Protein 8W1Q (pdb70)

B-factor: mean 25.44, std 12.05, range [9.71, 98.62]

Structure (mmCIF, N/CA/C/O backbone):
data_8W1Q
#
_entry.id   8W1Q
#
_cell.length_a   52.461
_cell.length_b   83.551
_cell.length_c   68.829
_cell.angle_alpha   90.000
_cell.angle_beta   97.702
_cell.angle_gamma   90.000
#
_symmetry.space_group_name_H-M   'P 1 21 1'
#
loop_
_entity.id
_entity.type
_entity.pdbx_description
1 polymer 'Pyrroloquinoline quinone (Coenzyme PQQ) biosynthesis protein C'
2 non-polymer 'FE (II) ION'
3 non-polymer 'POTASSIUM ION'
4 non-polymer 'MAGNESIUM ION'
5 non-polymer GLYCEROL
6 water water
#
loop_
_atom_site.group_PDB
_atom_site.id
_atom_site.type_symbol
_atom_site.label_atom_id
_atom_site.label_alt_id
_atom_site.label_comp_id
_atom_site.label_asym_id
_atom_site.label_entity_id
_atom_site.label_seq_id
_atom_site.pdbx_PDB_ins_code
_atom_site.Cartn_x
_atom_site.Cartn_y
_atom_site.Cartn_z
_atom_site.occupancy
_atom_site.B_iso_or_equiv
_atom_site.auth_seq_id
_atom_site.auth_comp_id
_atom_site.auth_asym_id
_atom_site.auth_atom_id
_atom_site.pdbx_PDB_model_num
ATOM 1 N N . MET A 1 24 ? -32.26000 -1.99462 4.31092 1.000 75.77635 1 MET A N 1
ATOM 2 C CA . MET A 1 24 ? -31.63686 -2.54487 3.11290 1.000 42.30591 1 MET A CA 1
ATOM 3 C C . MET A 1 24 ? -30.63377 -1.55818 2.51621 1.000 40.36376 1 MET A C 1
ATOM 4 O O . MET A 1 24 ? -30.15748 -0.65529 3.20668 1.000 42.63168 1 MET A O 1
ATOM 9 N N . ASN A 1 25 ? -30.30225 -1.73071 1.23512 1.000 29.64821 2 ASN A N 1
ATOM 10 C CA . ASN A 1 25 ? -29.34764 -0.84599 0.57773 1.000 38.28951 2 ASN A CA 1
ATOM 11 C C . ASN A 1 25 ? -30.01901 0.32590 -0.13662 1.000 43.97701 2 ASN A C 1
ATOM 12 O O . ASN A 1 25 ? -29.43651 0.88276 -1.07891 1.000 34.97656 2 ASN A O 1
ATOM 17 N N . THR A 1 26 ? -31.22468 0.71289 0.29486 1.000 31.59995 3 THR A N 1
ATOM 18 C CA . THR A 1 26 ? -31.89867 1.91561 -0.18588 1.000 29.44620 3 THR A CA 1
ATOM 19 C C . THR A 1 26 ? -32.18999 2.89134 0.95843 1.000 30.70760 3 THR A C 1
ATOM 20 O O . THR A 1 26 ? -33.10744 3.70809 0.86049 1.000 33.83794 3 THR A O 1
ATOM 24 N N . ARG A 1 27 ? -31.41032 2.82841 2.05189 1.000 35.79311 4 ARG A N 1
ATOM 25 C CA . ARG A 1 27 ? -31.60036 3.71880 3.20076 1.000 25.80975 4 ARG A CA 1
ATOM 26 C C . ARG A 1 27 ? -30.93537 5.08479 3.03026 1.000 24.73216 4 ARG A C 1
ATOM 27 O O . ARG A 1 27 ? -31.14048 5.97166 3.86706 1.000 25.20862 4 ARG A O 1
ATOM 35 N N . ASN A 1 28 ? -30.12089 5.26983 1.99848 1.000 18.34020 5 ASN A N 1
ATOM 36 C CA . ASN A 1 28 ? -29.66995 6.59644 1.60682 1.000 17.13491 5 ASN A CA 1
ATOM 37 C C . ASN A 1 28 ? -30.54092 7.19787 0.49882 1.000 15.82431 5 ASN A C 1
ATOM 38 O O . ASN A 1 28 ? -30.07642 8.07673 -0.24071 1.000 15.58898 5 ASN A O 1
ATOM 43 N N . PHE A 1 29 ? -31.78480 6.72770 0.35810 1.000 15.52211 6 PHE A N 1
ATOM 44 C CA . PHE A 1 29 ? -32.77321 7.38631 -0.48452 1.000 16.11933 6 PHE A CA 1
ATOM 45 C C . PHE A 1 29 ? -33.32266 8.60604 0.25627 1.000 14.10839 6 PHE A C 1
ATOM 46 O O . PHE A 1 29 ? -33.29376 8.67747 1.49421 1.000 15.77357 6 PHE A O 1
ATOM 54 N N . SER A 1 30 ? -33.83744 9.57100 -0.50884 1.000 13.38086 7 SER A N 1
ATOM 55 C CA . SER A 1 30 ? -34.16234 10.86147 0.09926 1.000 12.33165 7 SER A CA 1
ATOM 56 C C . SER A 1 30 ? -35.39161 10.77576 1.00666 1.000 17.75791 7 SER A C 1
ATOM 57 O O . SER A 1 30 ? -35.41725 11.39430 2.07490 1.000 15.07505 7 SER A O 1
ATOM 60 N N . LEU A 1 31 ? -36.42864 10.04107 0.60082 1.000 16.51658 8 LEU A N 1
ATOM 61 C CA . LEU A 1 31 ? -37.66519 10.06285 1.38786 1.000 18.64786 8 LEU A CA 1
ATOM 62 C C . LEU A 1 31 ? -37.48835 9.38973 2.73911 1.000 16.62862 8 LEU A C 1
ATOM 63 O O . LEU A 1 31 ? -37.89915 9.98043 3.75480 1.000 17.37993 8 LEU A O 1
ATOM 68 N N . PRO A 1 32 ? -36.88668 8.19869 2.84690 1.000 18.83824 9 PRO A N 1
ATOM 69 C CA . PRO A 1 32 ? -36.59459 7.66604 4.19250 1.000 20.85550 9 PRO A CA 1
ATOM 70 C C . PRO A 1 32 ? -35.80710 8.62510 5.06693 1.000 20.58385 9 PRO A C 1
ATOM 71 O O . PRO A 1 32 ? -36.10154 8.74202 6.26789 1.000 21.22725 9 PRO A O 1
ATOM 75 N N . GLN A 1 33 ? -34.79101 9.30343 4.51904 1.000 15.48372 10 GLN A N 1
ATOM 76 C CA . GLN A 1 33 ? -34.01425 10.21157 5.36011 1.000 16.26100 10 GLN A CA 1
ATOM 77 C C . GLN A 1 33 ? -34.85919 11.39330 5.82355 1.000 18.35729 10 GLN A C 1
ATOM 78 O O . GLN A 1 33 ? -34.78530 11.79767 6.99367 1.000 20.53520 10 GLN A O 1
ATOM 84 N N . LEU A 1 34 ? -35.65023 11.97885 4.91871 1.000 15.31603 11 LEU A N 1
ATOM 85 C CA . LEU A 1 34 ? -36.45684 13.13437 5.29491 1.000 13.49402 11 LEU A CA 1
ATOM 86 C C . LEU A 1 34 ? -37.51558 12.74955 6.32238 1.000 18.43296 11 LEU A C 1
ATOM 87 O O . LEU A 1 34 ? -37.83057 13.53822 7.21945 1.000 17.68218 11 LEU A O 1
ATOM 92 N N . GLN A 1 35 ? -38.07167 11.54094 6.20437 1.000 18.44834 12 GLN A N 1
ATOM 93 C CA . GLN A 1 35 ? -39.06993 11.08130 7.16222 1.000 22.12892 12 GLN A CA 1
ATOM 94 C C . GLN A 1 35 ? -38.48534 10.98782 8.56329 1.000 26.42626 12 GLN A C 1
ATOM 95 O O . GLN A 1 35 ? -39.21782 11.09188 9.55693 1.000 27.46415 12 GLN A O 1
ATOM 101 N N . ASN A 1 36 ? -37.17292 10.79130 8.66148 1.000 18.07274 13 ASN A N 1
ATOM 102 C CA . ASN A 1 36 ? -36.47632 10.66654 9.93088 1.000 20.41678 13 ASN A CA 1
ATOM 103 C C . ASN A 1 36 ? -35.86933 11.97728 10.39725 1.000 19.81111 13 ASN A C 1
ATOM 104 O O . ASN A 1 36 ? -35.01621 11.96806 11.29196 1.000 19.72298 13 ASN A O 1
ATOM 109 N N . LEU A 1 37 ? -36.26139 13.09679 9.79496 1.000 18.00013 14 LEU A N 1
ATOM 110 C CA . LEU A 1 37 ? -35.78772 14.41216 10.21559 1.000 16.51061 14 LEU A CA 1
ATOM 111 C C . LEU A 1 37 ? -36.95619 15.17663 10.80469 1.000 19.08030 14 LEU A C 1
ATOM 112 O O . LEU A 1 37 ? -37.82777 15.64396 10.05188 1.000 20.53045 14 LEU A O 1
ATOM 117 N N . PRO A 1 38 ? -37.02084 15.33681 12.14897 1.000 20.85537 15 PRO A N 1
ATOM 118 C CA . PRO A 1 38 ? -38.21079 15.87386 12.82068 1.000 23.35501 15 PRO A CA 1
ATOM 119 C C . PRO A 1 38 ? -38.32937 17.39781 12.80870 1.000 34.80151 15 PRO A C 1
ATOM 120 O O . PRO A 1 38 ? -38.61197 18.02404 13.83017 1.000 36.62358 15 PRO A O 1
ATOM 124 N N . ILE A 1 39 ? -38.12001 18.00565 11.64351 1.000 27.23169 16 ILE A N 1
ATOM 125 C CA . ILE A 1 39 ? -38.26766 19.45119 11.52333 1.000 32.65996 16 ILE A CA 1
ATOM 126 C C . ILE A 1 39 ? -39.19686 19.77089 10.36371 1.000 25.13417 16 ILE A C 1
ATOM 127 O O . ILE A 1 39 ? -39.30583 19.00588 9.40055 1.000 24.04671 16 ILE A O 1
ATOM 132 N N . GLU A 1 40 ? -39.87507 20.91986 10.46677 1.000 24.46145 17 GLU A N 1
ATOM 133 C CA . GLU A 1 40 ? -40.95775 21.24407 9.53845 1.000 26.61228 17 GLU A CA 1
ATOM 134 C C . GLU A 1 40 ? -40.47457 21.35575 8.10344 1.000 27.22977 17 GLU A C 1
ATOM 135 O O . GLU A 1 40 ? -41.21269 21.00869 7.17256 1.000 23.22491 17 GLU A O 1
ATOM 137 N N . GLU A 1 41 ? -39.25008 21.84184 7.89304 1.000 22.80557 18 GLU A N 1
ATOM 138 C CA . GLU A 1 41 ? -38.76897 21.97438 6.52445 1.000 20.18952 18 GLU A CA 1
ATOM 139 C C . GLU A 1 41 ? -38.60349 20.61497 5.85109 1.000 19.85304 18 GLU A C 1
ATOM 140 O O . GLU A 1 41 ? -38.70630 20.51984 4.62106 1.000 19.82439 18 GLU A O 1
ATOM 146 N N . ALA A 1 42 ? -38.37237 19.55128 6.62161 1.000 16.75499 19 ALA A N 1
ATOM 147 C CA . ALA A 1 42 ? -38.21610 18.23853 6.00037 1.000 15.45417 19 ALA A CA 1
ATOM 148 C C . ALA A 1 42 ? -39.51947 17.75695 5.37261 1.000 16.55723 19 ALA A C 1
ATOM 149 O O . ALA A 1 42 ? -39.49390 17.08231 4.33784 1.000 16.83028 19 ALA A O 1
ATOM 151 N N . ARG A 1 43 ? -40.66613 18.06607 5.98796 1.000 19.85785 20 ARG A N 1
ATOM 152 C CA . ARG A 1 43 ? -41.93909 17.67509 5.38394 1.000 22.12231 20 ARG A CA 1
ATOM 153 C C . ARG A 1 43 ? -42.20260 18.46300 4.10632 1.000 15.33675 20 ARG A C 1
ATOM 154 O O . ARG A 1 43 ? -42.64187 17.89783 3.09840 1.000 17.79902 20 ARG A O 1
ATOM 162 N N . ILE A 1 44 ? -41.91160 19.76174 4.12740 1.000 18.80046 21 ILE A N 1
ATOM 163 C CA . ILE A 1 44 ? -42.08474 20.59578 2.94114 1.000 18.91222 21 ILE A CA 1
ATOM 164 C C . ILE A 1 44 ? -41.19447 20.10266 1.80758 1.000 16.62121 21 ILE A C 1
ATOM 165 O O . ILE A 1 44 ? -41.62502 20.02628 0.65133 1.000 17.80050 21 ILE A O 1
ATOM 170 N N . VAL A 1 45 ? -39.94707 19.73363 2.11986 1.000 16.01698 22 VAL A N 1
ATOM 171 C CA . VAL A 1 45 ? -39.06235 19.23625 1.06907 1.000 18.72280 22 VAL A CA 1
ATOM 172 C C . VAL A 1 45 ? -39.58862 17.92137 0.51111 1.000 14.43425 22 VAL A C 1
ATOM 173 O O . VAL A 1 45 ? -39.63923 17.72711 -0.71191 1.000 15.69775 22 VAL A O 1
ATOM 177 N N . ALA A 1 46 ? -40.00169 17.00124 1.38802 1.000 18.27040 23 ALA A N 1
ATOM 178 C CA . ALA A 1 46 ? -40.46331 15.70390 0.90953 1.000 17.85009 23 ALA A CA 1
ATOM 179 C C . ALA A 1 46 ? -41.66261 15.85738 -0.00950 1.000 17.14678 23 ALA A C 1
ATOM 180 O O . ALA A 1 46 ? -41.77097 15.15280 -1.01966 1.000 16.97528 23 ALA A O 1
ATOM 182 N N . ASP A 1 47 ? -42.57514 16.77585 0.31668 1.000 18.05888 24 ASP A N 1
ATOM 183 C CA . ASP A 1 47 ? -43.72043 16.98204 -0.56221 1.000 20.98637 24 ASP A CA 1
ATOM 184 C C . ASP A 1 47 ? -43.28909 17.50282 -1.92702 1.000 19.85940 24 ASP A C 1
ATOM 185 O O . ASP A 1 47 ? -43.88661 17.13258 -2.94772 1.000 18.79911 24 ASP A O 1
ATOM 190 N N . ALA A 1 48 ? -42.23413 18.32778 -1.97120 1.000 15.02423 25 ALA A N 1
ATOM 191 C CA . ALA A 1 48 ? -41.75869 18.86835 -3.24393 1.000 16.71555 25 ALA A CA 1
ATOM 192 C C . ALA A 1 48 ? -41.04974 17.82563 -4.10021 1.000 15.29803 25 ALA A C 1
ATOM 193 O O . ALA A 1 48 ? -40.94932 18.01016 -5.31643 1.000 14.90060 25 ALA A O 1
ATOM 195 N N . LEU A 1 49 ? -40.53553 16.75109 -3.49099 1.000 16.03188 26 LEU A N 1
ATOM 196 C CA . LEU A 1 49 ? -39.79270 15.74770 -4.23679 1.000 14.77363 26 LEU A CA 1
ATOM 197 C C . LEU A 1 49 ? -40.69570 14.74079 -4.92297 1.000 17.43848 26 LEU A C 1
ATOM 198 O O . LEU A 1 49 ? -40.22754 14.02734 -5.81390 1.000 19.18420 26 LEU A O 1
ATOM 203 N N . ALA A 1 50 ? -41.96461 14.66142 -4.52327 1.000 18.11830 27 ALA A N 1
ATOM 204 C CA . ALA A 1 50 ? -42.90045 13.76946 -5.18933 1.000 22.94222 27 ALA A CA 1
ATOM 205 C C . ALA A 1 50 ? -42.95891 14.08220 -6.67731 1.000 20.34421 27 ALA A C 1
ATOM 206 O O . ALA A 1 50 ? -42.93176 15.24482 -7.08134 1.000 19.09188 27 ALA A O 1
ATOM 208 N N . VAL A 1 51 ? -43.05729 13.03062 -7.49700 1.000 23.89191 28 VAL A N 1
ATOM 209 C CA . VAL A 1 51 ? -43.11946 13.23543 -8.93984 1.000 19.26301 28 VAL A CA 1
ATOM 210 C C . VAL A 1 51 ? -44.32762 14.07786 -9.31738 1.000 26.11595 28 VAL A C 1
ATOM 211 O O . VAL A 1 51 ? -44.32095 14.75149 -10.35022 1.000 23.72163 28 VAL A O 1
ATOM 215 N N . HIS A 1 52 ? -45.37506 14.06455 -8.50094 1.000 20.00364 29 HIS A N 1
ATOM 216 C CA . HIS A 1 52 ? -46.56721 14.84555 -8.77489 1.000 18.87694 29 HIS A CA 1
ATOM 217 C C . HIS A 1 52 ? -46.55990 16.19717 -8.07967 1.000 23.01928 29 HIS A C 1
ATOM 218 O O . HIS A 1 52 ? -47.60618 16.84644 -8.00330 1.000 21.23031 29 HIS A O 1
ATOM 225 N N . ALA A 1 53 ? -45.41380 16.63888 -7.57552 1.000 18.98765 30 ALA A N 1
ATOM 226 C CA . ALA A 1 53 ? -45.37402 17.90360 -6.84955 1.000 15.74166 30 ALA A CA 1
ATOM 227 C C . ALA A 1 53 ? -45.71235 19.06891 -7.76698 1.000 19.68754 30 ALA A C 1
ATOM 228 O O . ALA A 1 53 ? -45.28117 19.11969 -8.92293 1.000 21.32601 30 ALA A O 1
ATOM 230 N N . THR A 1 54 ? -46.46739 20.02478 -7.23000 1.000 20.80275 31 THR A N 1
ATOM 231 C CA . THR A 1 54 ? -46.86453 21.21775 -7.95545 1.000 20.86986 31 THR A CA 1
ATOM 232 C C . THR A 1 54 ? -45.78095 22.28299 -7.87335 1.000 19.18970 31 THR A C 1
ATOM 233 O O . THR A 1 54 ? -44.87262 22.21465 -7.04116 1.000 23.57629 31 THR A O 1
ATOM 237 N N . SER A 1 55 ? -45.90256 23.29144 -8.74498 1.000 20.53848 32 SER A N 1
ATOM 238 C CA . SER A 1 55 ? -44.98658 24.42472 -8.68774 1.000 23.25477 32 SER A CA 1
ATOM 239 C C . SER A 1 55 ? -45.04339 25.11580 -7.33152 1.000 26.05200 32 SER A C 1
ATOM 240 O O . SER A 1 55 ? -44.01374 25.56804 -6.82496 1.000 26.26734 32 SER A O 1
ATOM 243 N N . ARG A 1 56 ? -46.23811 25.21734 -6.73554 1.000 28.92096 33 ARG A N 1
ATOM 244 C CA . ARG A 1 56 ? -46.35978 25.81154 -5.40321 1.000 29.33597 33 ARG A CA 1
ATOM 245 C C . ARG A 1 56 ? -45.51258 25.05641 -4.38868 1.000 24.38949 33 ARG A C 1
ATOM 246 O O . ARG A 1 56 ? -44.79629 25.66361 -3.58127 1.000 23.78313 33 ARG A O 1
ATOM 254 N N . GLN A 1 57 ? -45.59037 23.72373 -4.41667 1.000 19.65150 34 GLN A N 1
ATOM 255 C CA . GLN A 1 57 ? -44.86701 22.92068 -3.44260 1.000 19.22085 34 GLN A CA 1
ATOM 256 C C . GLN A 1 57 ? -43.36679 23.07272 -3.62518 1.000 15.80424 34 GLN A C 1
ATOM 257 O O . GLN A 1 57 ? -42.62632 23.21270 -2.64483 1.000 18.10327 34 GLN A O 1
ATOM 263 N N . ILE A 1 58 ? -42.90410 23.06489 -4.87301 1.000 15.95565 35 ILE A N 1
ATOM 264 C CA . ILE A 1 58 ? -41.46954 23.17572 -5.12504 1.000 15.25128 35 ILE A CA 1
ATOM 265 C C . ILE A 1 58 ? -40.96769 24.56353 -4.75358 1.000 18.35141 35 ILE A C 1
ATOM 266 O O . ILE A 1 58 ? -39.90933 24.71132 -4.12957 1.000 17.44603 35 ILE A O 1
ATOM 271 N N . ASP A 1 59 ? -41.71294 25.60734 -5.12331 1.000 20.13316 36 ASP A N 1
ATOM 272 C CA . ASP A 1 59 ? -41.24673 26.95157 -4.81775 1.000 16.74233 36 ASP A CA 1
ATOM 273 C C . ASP A 1 59 ? -41.31069 27.22889 -3.32496 1.000 20.88204 36 ASP A C 1
ATOM 274 O O . ASP A 1 59 ? -40.44963 27.94136 -2.79571 1.000 22.81379 36 ASP A O 1
ATOM 279 N N . SER A 1 60 ? -42.29322 26.65131 -2.62833 1.000 19.17276 37 SER A N 1
ATOM 280 C CA . SER A 1 60 ? -42.34982 26.79687 -1.17712 1.000 18.99299 37 SER A CA 1
ATOM 281 C C . SER A 1 60 ? -41.11528 26.19327 -0.51881 1.000 17.05648 37 SER A C 1
ATOM 282 O O . SER A 1 60 ? -40.50296 26.80749 0.36545 1.000 21.19584 37 SER A O 1
ATOM 285 N N . ALA A 1 61 ? -40.72682 24.98599 -0.93989 1.000 18.15441 38 ALA A N 1
ATOM 286 C CA . ALA A 1 61 ? -39.52232 24.37603 -0.38477 1.000 14.63500 38 ALA A CA 1
ATOM 287 C C . ALA A 1 61 ? -38.29197 25.22706 -0.67651 1.000 18.97830 38 ALA A C 1
ATOM 288 O O . ALA A 1 61 ? -37.43873 25.41512 0.19774 1.000 16.24390 38 ALA A O 1
ATOM 290 N N . ALA A 1 62 ? -38.17528 25.74496 -1.90413 1.000 15.50451 39 ALA A N 1
ATOM 291 C CA . ALA A 1 62 ? -36.99957 26.53733 -2.24900 1.000 16.21403 39 ALA A CA 1
ATOM 292 C C . ALA A 1 62 ? -36.89690 27.77281 -1.36306 1.000 17.50869 39 ALA A C 1
ATOM 293 O O . ALA A 1 62 ? -35.81176 28.10535 -0.87661 1.000 18.87652 39 ALA A O 1
ATOM 295 N N . SER A 1 63 ? -38.02226 28.45658 -1.14089 1.000 20.72129 40 SER A N 1
ATOM 296 C CA . SER A 1 63 ? -38.01944 29.63729 -0.28224 1.000 15.89689 40 SER A CA 1
ATOM 297 C C . SER A 1 63 ? -37.67800 29.28582 1.15842 1.000 18.13834 40 SER A C 1
ATOM 298 O O . SER A 1 63 ? -36.88272 29.98331 1.80522 1.000 20.78774 40 SER A O 1
ATOM 301 N N . LYS A 1 64 ? -38.28602 28.22946 1.69704 1.000 17.36708 41 LYS A N 1
ATOM 302 C CA . LYS A 1 64 ? -37.99747 27.87111 3.07947 1.000 20.13527 41 LYS A CA 1
ATOM 303 C C . LYS A 1 64 ? -36.55637 27.40497 3.24918 1.000 17.09339 41 LYS A C 1
ATOM 304 O O . LYS A 1 64 ? -35.94057 27.71095 4.27198 1.000 19.27936 41 LYS A O 1
ATOM 306 N N . LEU A 1 65 ? -35.98955 26.70487 2.25485 1.000 14.84260 42 LEU A N 1
ATOM 307 C CA . LEU A 1 65 ? -34.59417 26.27164 2.36685 1.000 12.85855 42 LEU A CA 1
ATOM 308 C C . LEU A 1 65 ? -33.63991 27.45520 2.31799 1.000 20.59639 42 LEU A C 1
ATOM 309 O O . LEU A 1 65 ? -32.67565 27.51269 3.09365 1.000 18.33601 42 LEU A O 1
ATOM 314 N N . ALA A 1 66 ? -33.88536 28.40582 1.40733 1.000 18.99571 43 ALA A N 1
ATOM 315 C CA . ALA A 1 66 ? -33.02751 29.58220 1.31641 1.000 16.57676 43 ALA A CA 1
ATOM 316 C C . ALA A 1 66 ? -33.06174 30.39108 2.61033 1.000 16.93159 43 ALA A C 1
ATOM 317 O O . ALA A 1 66 ? -32.02556 30.89858 3.05094 1.000 17.95756 43 ALA A O 1
ATOM 319 N N . ALA A 1 67 ? -34.24486 30.54848 3.21872 1.000 16.34683 44 ALA A N 1
ATOM 320 C CA . ALA A 1 67 ? -34.32844 31.28124 4.48306 1.000 19.43706 44 ALA A CA 1
ATOM 321 C C . ALA A 1 67 ? -33.62322 30.53840 5.60608 1.000 18.91759 44 ALA A C 1
ATOM 322 O O . ALA A 1 67 ? -32.95129 31.15456 6.43851 1.000 21.05715 44 ALA A O 1
ATOM 324 N N . LEU A 1 68 ? -33.78803 29.21554 5.66040 1.000 15.60222 45 LEU A N 1
ATOM 325 C CA . LEU A 1 68 ? -33.11103 28.41421 6.67430 1.000 15.36057 45 LEU A CA 1
ATOM 326 C C . LEU A 1 68 ? -31.59146 28.50430 6.52735 1.000 18.47570 45 LEU A C 1
ATOM 327 O O . LEU A 1 68 ? -30.86735 28.64044 7.51842 1.000 15.39563 45 LEU A O 1
ATOM 332 N N . ALA A 1 69 ? -31.08832 28.41102 5.29795 1.000 15.78489 46 ALA A N 1
ATOM 333 C CA . ALA A 1 69 ? -29.64515 28.52583 5.08698 1.000 12.52506 46 ALA A CA 1
ATOM 334 C C . ALA A 1 69 ? -29.13320 29.89357 5.52607 1.000 14.57573 46 ALA A C 1
ATOM 335 O O . ALA A 1 69 ? -28.04570 29.99856 6.10226 1.000 14.85840 46 ALA A O 1
ATOM 337 N N . GLU A 1 70 ? -29.88617 30.96405 5.23153 1.000 16.01592 47 GLU A N 1
ATOM 338 C CA . GLU A 1 70 ? -29.39397 32.28681 5.58251 1.000 12.63184 47 GLU A CA 1
ATOM 339 C C . GLU A 1 70 ? -29.34140 32.43952 7.09184 1.000 14.01742 47 GLU A C 1
ATOM 340 O O . GLU A 1 70 ? -28.38609 33.00497 7.63019 1.000 16.37678 47 GLU A O 1
ATOM 346 N N . ALA A 1 71 ? -30.35134 31.93024 7.78885 1.000 14.67877 48 ALA A N 1
ATOM 347 C CA . ALA A 1 71 ? -30.31337 31.97229 9.24885 1.000 17.00158 48 ALA A CA 1
ATOM 348 C C . ALA A 1 71 ? -29.12231 31.18717 9.78713 1.000 19.32612 48 ALA A C 1
ATOM 349 O O . ALA A 1 71 ? -28.41346 31.64948 10.68802 1.000 15.70996 48 ALA A O 1
ATOM 351 N N . GLY A 1 72 ? -28.87587 29.99854 9.24351 1.000 15.93294 49 GLY A N 1
ATOM 352 C CA . GLY A 1 72 ? -27.74778 29.21606 9.72547 1.000 15.50095 49 GLY A CA 1
ATOM 353 C C . GLY A 1 72 ? -26.40897 29.87982 9.45485 1.000 14.81736 49 GLY A C 1
ATOM 354 O O . GLY A 1 72 ? -25.49153 29.80013 10.27399 1.000 20.24801 49 GLY A O 1
ATOM 355 N N . LEU A 1 73 ? -26.28111 30.55975 8.31323 1.000 14.28363 50 LEU A N 1
ATOM 356 C CA . LEU A 1 73 ? -25.02541 31.23499 8.01103 1.000 16.07608 50 LEU A CA 1
ATOM 357 C C . LEU A 1 73 ? -24.80603 32.46379 8.88374 1.000 15.79964 50 LEU A C 1
ATOM 358 O O . LEU A 1 73 ? -23.66747 32.92047 9.02108 1.000 18.73198 50 LEU A O 1
ATOM 363 N N . LYS A 1 74 ? -25.86116 33.00269 9.48617 1.000 17.55521 51 LYS A N 1
ATOM 364 C CA . LYS A 1 74 ? -25.73453 34.17790 10.34240 1.000 14.70545 51 LYS A CA 1
ATOM 365 C C . LYS A 1 74 ? -25.75229 33.82090 11.83023 1.000 17.79787 51 LYS A C 1
ATOM 366 O O . LYS A 1 74 ? -26.11621 34.65071 12.67132 1.000 20.55681 51 LYS A O 1
ATOM 372 N N . GLY A 1 75 ? -25.34812 32.60146 12.17827 1.000 20.00644 52 GLY A N 1
ATOM 373 C CA . GLY A 1 75 ? -25.05890 32.26125 13.56253 1.000 17.35138 52 GLY A CA 1
ATOM 374 C C . GLY A 1 75 ? -26.12217 31.48536 14.30711 1.000 20.41898 52 GLY A C 1
ATOM 375 O O . GLY A 1 75 ? -25.98372 31.29588 15.52645 1.000 22.39448 52 GLY A O 1
ATOM 376 N N . ASP A 1 76 ? -27.18630 31.06101 13.63336 1.000 17.18330 53 ASP A N 1
ATOM 377 C CA . ASP A 1 76 ? -28.21150 30.22190 14.23921 1.000 15.15995 53 ASP A CA 1
ATOM 378 C C . ASP A 1 76 ? -27.73706 28.78317 14.12150 1.000 19.04138 53 ASP A C 1
ATOM 379 O O . ASP A 1 76 ? -27.77491 28.19777 13.03613 1.000 18.98696 53 ASP A O 1
ATOM 384 N N . ARG A 1 77 ? -27.28842 28.21420 15.24752 1.000 17.81594 54 ARG A N 1
ATOM 385 C CA . ARG A 1 77 ? -26.69965 26.87438 15.25608 1.000 20.43901 54 ARG A CA 1
ATOM 386 C C . ARG A 1 77 ? -27.70470 25.79876 14.85823 1.000 20.05617 54 ARG A C 1
ATOM 387 O O . ARG A 1 77 ? -27.34946 24.82703 14.17346 1.000 17.79033 54 ARG A O 1
ATOM 389 N N . GLN A 1 78 ? -28.95395 25.93462 15.29009 1.000 17.68822 55 GLN A N 1
ATOM 390 C CA . GLN A 1 78 ? -29.94955 24.92910 14.94424 1.000 19.23052 55 GLN A CA 1
ATOM 391 C C . GLN A 1 78 ? -30.28392 24.98304 13.46138 1.000 18.12549 55 GLN A C 1
ATOM 392 O O . GLN A 1 78 ? -30.39775 23.93702 12.80943 1.000 19.60502 55 GLN A O 1
ATOM 394 N N . ALA A 1 79 ? -30.42958 26.19223 12.90509 1.000 16.68535 56 ALA A N 1
ATOM 395 C CA . ALA A 1 79 ? -30.70167 26.31836 11.47129 1.000 16.50287 56 ALA A CA 1
ATOM 396 C C . ALA A 1 79 ? -29.52291 25.86547 10.62969 1.000 18.85926 56 ALA A C 1
ATOM 397 O O . ALA A 1 79 ? -29.72652 25.34321 9.52378 1.000 16.24582 56 ALA A O 1
ATOM 399 N N . TYR A 1 80 ? -28.29519 26.09796 11.10274 1.000 13.91857 57 TYR A N 1
ATOM 400 C CA . TYR A 1 80 ? -27.12001 25.61766 10.38486 1.000 15.55404 57 TYR A CA 1
ATOM 401 C C . TYR A 1 80 ? -27.12637 24.09552 10.29007 1.000 14.90068 57 TYR A C 1
ATOM 402 O O . TYR A 1 80 ? -26.94892 23.52327 9.20716 1.000 13.95132 57 TYR A O 1
ATOM 411 N N . ALA A 1 81 ? -27.31894 23.41950 11.42456 1.000 15.51093 58 ALA A N 1
ATOM 412 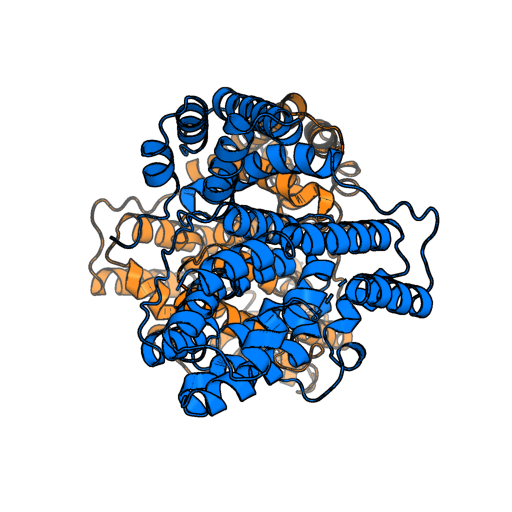C CA . ALA A 1 81 ? -27.36730 21.96595 11.40076 1.000 15.50596 58 ALA A CA 1
ATOM 413 C C . ALA A 1 81 ? -28.51889 21.47392 10.53856 1.000 17.37591 58 ALA A C 1
ATOM 414 O O . ALA A 1 81 ? -28.36622 20.50408 9.79515 1.000 17.23337 58 ALA A O 1
ATOM 416 N N . ALA A 1 82 ? -29.66529 22.16166 10.57972 1.000 13.90942 59 ALA A N 1
ATOM 417 C CA . ALA A 1 82 ? -30.81309 21.72703 9.78751 1.000 13.80567 59 ALA A CA 1
ATOM 418 C C . ALA A 1 82 ? -30.57057 21.90054 8.28946 1.000 15.61615 59 ALA A C 1
ATOM 419 O O . ALA A 1 82 ? -30.83437 20.98486 7.50433 1.000 14.53293 59 ALA A O 1
ATOM 421 N N . TYR A 1 83 ? -30.09477 23.07301 7.86169 1.000 15.16830 60 TYR A N 1
ATOM 422 C CA . TYR A 1 83 ? -29.90759 23.27869 6.42641 1.000 14.43678 60 TYR A CA 1
ATOM 423 C C . TYR A 1 83 ? -28.80022 22.38806 5.87033 1.000 15.80119 60 TYR A C 1
ATOM 424 O O . TYR A 1 83 ? -28.92500 21.86793 4.74222 1.000 14.82967 60 TYR A O 1
ATOM 433 N N A GLN A 1 84 ? -27.71115 22.18609 6.62320 0.500 16.77658 61 GLN A N 1
ATOM 434 N N B GLN A 1 84 ? -27.71773 22.21172 6.63331 0.500 16.74055 61 GLN A N 1
ATOM 435 C CA A GLN A 1 84 ? -26.66399 21.29903 6.11737 0.500 14.12239 61 GLN A CA 1
ATOM 436 C CA B GLN A 1 84 ? -26.65197 21.30392 6.21911 0.500 14.35320 61 GLN A CA 1
ATOM 437 C C A GLN A 1 84 ? -27.16338 19.85764 5.99866 0.500 12.90720 61 GLN A C 1
ATOM 438 C C B GLN A 1 84 ? -27.18206 19.88860 6.00737 0.500 12.93594 61 GLN A C 1
ATOM 439 O O A GLN A 1 84 ? -26.81790 19.15312 5.04154 0.500 13.11072 61 GLN A O 1
ATOM 440 O O B GLN A 1 84 ? -26.87199 19.23379 5.00487 0.500 13.08432 61 GLN A O 1
ATOM 451 N N . GLN A 1 85 ? -27.99482 19.40170 6.94656 1.000 13.61355 62 GLN A N 1
ATOM 452 C CA . GLN A 1 85 ? -28.56330 18.05728 6.81849 1.000 13.99333 62 GLN A CA 1
ATOM 453 C C . GLN A 1 85 ? -29.50877 17.95820 5.62124 1.000 18.07939 62 GLN A C 1
ATOM 454 O O . GLN A 1 85 ? -29.47736 16.96993 4.86595 1.000 16.10667 62 GLN A O 1
ATOM 460 N N . LEU A 1 86 ? -30.36425 18.96773 5.42731 1.000 14.54837 63 LEU A N 1
ATOM 461 C CA . LEU A 1 86 ? -31.25440 18.94282 4.27506 1.000 13.18507 63 LEU A CA 1
ATOM 462 C C . LEU A 1 86 ? -30.46820 18.99585 2.97990 1.000 14.77661 63 LEU A C 1
ATOM 463 O O . LEU A 1 86 ? -30.80272 18.28573 2.03694 1.000 12.55227 63 LEU A O 1
ATOM 468 N N . LEU A 1 87 ? -29.42656 19.83674 2.90766 1.000 13.32284 64 LEU A N 1
ATOM 469 C CA . LEU A 1 87 ? -28.62365 19.91658 1.69187 1.000 13.35594 64 LEU A CA 1
ATOM 470 C C . LEU A 1 87 ? -27.89243 18.60722 1.42367 1.000 13.26375 64 LEU A C 1
ATOM 471 O O . LEU A 1 87 ? -27.73722 18.21091 0.26368 1.000 11.73080 64 LEU A O 1
ATOM 476 N N . TYR A 1 88 ? -27.47329 17.91080 2.47896 1.000 12.57858 65 TYR A N 1
ATOM 477 C CA . TYR A 1 88 ? -26.83362 16.60711 2.32899 1.000 10.55076 65 TYR A CA 1
ATOM 478 C C . TYR A 1 88 ? -27.80631 15.60714 1.71312 1.000 11.86768 65 TYR A C 1
ATOM 479 O O . TYR A 1 88 ? -27.46683 14.90781 0.74683 1.000 12.44852 65 TYR A O 1
ATOM 488 N N . VAL A 1 89 ? -29.05435 15.59432 2.20090 1.000 12.80108 66 VAL A N 1
ATOM 489 C CA . VAL A 1 89 ? -30.07108 14.70622 1.63367 1.000 11.70677 66 VAL A CA 1
ATOM 490 C C . VAL A 1 89 ? -30.38449 15.09424 0.19352 1.000 10.64945 66 VAL A C 1
ATOM 491 O O . VAL A 1 89 ? -30.47451 14.23154 -0.69334 1.000 11.97645 66 VAL A O 1
ATOM 495 N N . LEU A 1 90 ? -30.55075 16.39387 -0.06566 1.000 13.60548 67 LEU A N 1
ATOM 496 C CA . LEU A 1 90 ? -30.88848 16.84048 -1.41676 1.000 10.58948 67 LEU A CA 1
ATOM 497 C C . LEU A 1 90 ? -29.77377 16.52245 -2.39613 1.000 14.85761 67 LEU A C 1
ATOM 498 O O . LEU A 1 90 ? -30.02782 16.02648 -3.49463 1.000 15.28419 67 LEU A O 1
ATOM 503 N N . SER A 1 91 ? -28.53133 16.84897 -2.04378 1.000 15.73134 68 SER A N 1
ATOM 504 C CA . SER A 1 91 ? -27.48514 16.76453 -3.05766 1.000 11.26480 68 SER A CA 1
ATOM 505 C C . SER A 1 91 ? -26.89979 15.35909 -3.21653 1.000 12.84477 68 SER A C 1
ATOM 506 O O . SER A 1 91 ? -26.36494 15.05270 -4.29449 1.000 13.74639 68 SER A O 1
ATOM 509 N N . LEU A 1 92 ? -27.01962 14.47635 -2.21351 1.000 12.43301 69 LEU A N 1
ATOM 510 C CA . LEU A 1 92 ? -26.22511 13.25085 -2.23093 1.000 11.15853 69 LEU A CA 1
ATOM 511 C C . LEU A 1 92 ? -27.02256 11.96784 -1.94882 1.000 13.27600 69 LEU A C 1
ATOM 512 O O . LEU A 1 92 ? -26.41636 10.90531 -1.76766 1.000 14.57524 69 LEU A O 1
ATOM 517 N N . SER A 1 93 ? -28.35207 12.01940 -1.96054 1.000 11.34650 70 SER A N 1
ATOM 518 C CA . SER A 1 93 ? -29.16885 10.80774 -1.89872 1.000 12.07521 70 SER A CA 1
ATOM 519 C C . SER A 1 93 ? -29.09767 10.02850 -3.20831 1.000 13.93236 70 SER A C 1
ATOM 520 O O . SER A 1 93 ? -28.74578 10.56273 -4.26546 1.000 14.94518 70 SER A O 1
ATOM 523 N N . ASP A 1 94 ? -29.49601 8.75153 -3.14890 1.000 11.73395 71 ASP A N 1
ATOM 524 C CA . ASP A 1 94 ? -29.29039 7.87616 -4.29862 1.000 13.23485 71 ASP A CA 1
ATOM 525 C C . ASP A 1 94 ? -30.57219 7.43649 -5.00828 1.000 15.62259 71 ASP A C 1
ATOM 526 O O . ASP A 1 94 ? -30.52082 6.49553 -5.81041 1.000 18.88787 71 ASP A O 1
ATOM 531 N N . ASP A 1 95 ? -31.71149 8.09171 -4.78267 1.000 13.55066 72 ASP A N 1
ATOM 532 C CA . ASP A 1 95 ? -32.92630 7.72832 -5.52126 1.000 14.80873 72 ASP A CA 1
ATOM 533 C C . ASP A 1 95 ? -33.03928 8.63289 -6.75573 1.000 12.38653 72 ASP A C 1
ATOM 534 O O . ASP A 1 95 ? -33.43927 9.79418 -6.66067 1.000 15.22053 72 ASP A O 1
ATOM 539 N N . VAL A 1 96 ? -32.72189 8.09527 -7.93968 1.000 14.82499 73 VAL A N 1
ATOM 540 C CA . VAL A 1 96 ? -32.66962 8.95437 -9.12726 1.000 13.68072 73 VAL A CA 1
ATOM 541 C C . VAL A 1 96 ? -34.02934 9.53818 -9.50220 1.000 15.81065 73 VAL A C 1
ATOM 542 O O . VAL A 1 96 ? -34.08719 10.56689 -10.19722 1.000 15.11873 73 VAL A O 1
ATOM 546 N N . ALA A 1 97 ? -35.12987 8.92333 -9.05647 1.000 14.99870 74 ALA A N 1
ATOM 547 C CA . ALA A 1 97 ? -36.45056 9.45000 -9.37686 1.000 16.72989 74 ALA A CA 1
ATOM 548 C C . ALA A 1 97 ? -36.62344 10.89852 -8.93509 1.000 19.53679 74 ALA A C 1
ATOM 549 O O . ALA A 1 97 ? -37.37087 11.64766 -9.56958 1.000 16.73057 74 ALA A O 1
ATOM 551 N N . THR A 1 98 ? -35.97466 11.31252 -7.84489 1.000 13.52429 75 THR A N 1
ATOM 552 C CA . THR A 1 98 ? -36.15423 12.66489 -7.32136 1.000 11.74625 75 THR A CA 1
ATOM 553 C C . THR A 1 98 ? -34.96546 13.58245 -7.59632 1.000 12.80851 75 THR A C 1
ATOM 554 O O . THR A 1 98 ? -34.96550 14.71899 -7.11815 1.000 12.87657 75 THR A O 1
ATOM 558 N N . ALA A 1 99 ? -33.95539 13.11157 -8.32918 1.000 13.85494 76 ALA A N 1
ATOM 559 C CA . ALA A 1 99 ? -32.68218 13.83313 -8.40952 1.000 13.15016 76 ALA A CA 1
ATOM 560 C C . ALA A 1 99 ? -32.81969 15.21047 -9.05817 1.000 12.24026 76 ALA A C 1
ATOM 561 O O . ALA A 1 99 ? -32.18108 16.17330 -8.61063 1.000 11.94817 76 ALA A O 1
ATOM 563 N N . GLN A 1 100 ? -33.60831 15.32622 -10.13233 1.000 12.06354 77 GLN A N 1
ATOM 564 C CA . GLN A 1 100 ? -33.68083 16.61760 -10.82675 1.000 12.93595 77 GLN A CA 1
ATOM 565 C C . GLN A 1 100 ? -34.28979 17.69001 -9.92834 1.000 14.29208 77 GLN A C 1
ATOM 566 O O . GLN A 1 100 ? -33.76507 18.80587 -9.82039 1.000 14.07400 77 GLN A O 1
ATOM 572 N N . THR A 1 101 ? -35.38819 17.36562 -9.24644 1.000 13.54727 78 THR A N 1
ATOM 573 C CA . THR A 1 101 ? -35.93922 18.34380 -8.31869 1.000 10.95417 78 THR A CA 1
ATOM 574 C C . THR A 1 101 ? -35.03208 18.53691 -7.11080 1.000 12.06827 78 THR A C 1
ATOM 575 O O . THR A 1 101 ? -34.90961 19.65700 -6.60273 1.000 12.76769 78 THR A O 1
ATOM 579 N N . ARG A 1 102 ? -34.35794 17.47760 -6.65951 1.000 11.98854 79 ARG A N 1
ATOM 580 C CA . ARG A 1 102 ? -33.45558 17.65164 -5.52398 1.000 14.81917 79 ARG A CA 1
ATOM 581 C C . ARG A 1 102 ? -32.36227 18.65164 -5.86386 1.000 14.29464 79 ARG A C 1
ATOM 582 O O . ARG A 1 102 ? -32.02759 19.51384 -5.04983 1.000 13.77152 79 ARG A O 1
ATOM 590 N N . ARG A 1 103 ? -31.79991 18.55011 -7.07171 1.000 13.36922 80 ARG A N 1
ATOM 591 C CA . ARG A 1 103 ? -30.73274 19.46614 -7.46947 1.000 13.25911 80 ARG A CA 1
ATOM 592 C C . ARG A 1 103 ? -31.26685 20.87153 -7.70082 1.000 12.70787 80 ARG A C 1
ATOM 593 O O . ARG A 1 103 ? -30.52926 21.85780 -7.53325 1.000 13.83438 80 ARG A O 1
ATOM 601 N N . TRP A 1 104 ? -32.53623 20.97196 -8.10560 1.000 11.49292 81 TRP A N 1
ATOM 602 C CA . TRP A 1 104 ? -33.19694 22.26652 -8.24750 1.000 13.52864 81 TRP A CA 1
ATOM 603 C C . TRP A 1 104 ? -33.25836 22.98760 -6.90699 1.000 15.31641 81 TRP A C 1
ATOM 604 O O . TRP A 1 104 ? -32.93503 24.18025 -6.80871 1.000 15.35864 81 TRP A O 1
ATOM 615 N N . LEU A 1 105 ? -33.67736 22.26785 -5.86186 1.000 11.95555 82 LEU A N 1
ATOM 616 C CA . LEU A 1 105 ? -33.74165 22.84028 -4.51944 1.000 12.83853 82 LEU A CA 1
ATOM 617 C C . LEU A 1 105 ? -32.35269 23.10555 -3.96207 1.000 15.46094 82 LEU A C 1
ATOM 618 O O . LEU A 1 105 ? -32.14562 24.09960 -3.25372 1.000 13.92530 82 LEU A O 1
ATOM 623 N N . ALA A 1 106 ? -31.38909 22.21795 -4.24277 1.000 13.82763 83 ALA A N 1
ATOM 624 C CA . ALA A 1 106 ? -30.02924 22.45869 -3.77278 1.000 13.05768 83 ALA A CA 1
ATOM 625 C C . ALA A 1 106 ? -29.50534 23.79595 -4.28166 1.000 17.40777 83 ALA A C 1
ATOM 626 O O . ALA A 1 106 ? -28.85815 24.53734 -3.53577 1.000 14.37210 83 ALA A O 1
ATOM 628 N N . ARG A 1 107 ? -29.82137 24.14486 -5.53451 1.000 11.53224 84 ARG A N 1
ATOM 629 C CA . ARG A 1 107 ? -29.35353 25.41627 -6.09071 1.000 14.30933 84 ARG A CA 1
ATOM 630 C C . ARG A 1 107 ? -29.89549 26.61178 -5.31686 1.000 14.76684 84 ARG A C 1
ATOM 631 O O . ARG A 1 107 ? -29.19616 27.61391 -5.14532 1.000 14.00520 84 ARG A O 1
ATOM 639 N N . ALA A 1 108 ? -31.13634 26.52555 -4.83466 1.000 16.67655 85 ALA A N 1
ATOM 640 C CA . ALA A 1 108 ? -31.67061 27.61100 -4.01950 1.000 16.17224 85 ALA A CA 1
ATOM 641 C C . ALA A 1 108 ? -30.81191 27.84301 -2.77793 1.000 14.13960 85 ALA A C 1
ATOM 642 O O . ALA A 1 108 ? -30.61389 28.98972 -2.35648 1.000 17.87125 85 ALA A O 1
ATOM 644 N N . ILE A 1 109 ? -30.27762 26.76627 -2.18418 1.000 14.17592 86 ILE A N 1
ATOM 645 C CA . ILE A 1 109 ? -29.36584 26.91366 -1.04707 1.000 15.89313 86 ILE A CA 1
ATOM 646 C C . ILE A 1 109 ? -28.00680 27.43167 -1.50531 1.000 16.79213 86 ILE A C 1
ATOM 647 O O . ILE A 1 109 ? -27.40935 28.31101 -0.87182 1.000 14.76058 86 ILE A O 1
ATOM 652 N N . TYR A 1 110 ? -27.49308 26.89034 -2.61090 1.000 12.58090 87 TYR A N 1
ATOM 653 C CA . TYR A 1 110 ? -26.18077 27.29934 -3.10732 1.000 12.42360 87 TYR A CA 1
ATOM 654 C C . TYR A 1 110 ? -26.12344 28.79541 -3.36857 1.000 13.78046 87 TYR A C 1
ATOM 655 O O . TYR A 1 110 ? -25.09572 29.43980 -3.12245 1.000 14.87071 87 TYR A O 1
ATOM 664 N N . ARG A 1 111 ? -27.21548 29.36719 -3.88734 1.000 15.94459 88 ARG A N 1
ATOM 665 C CA . ARG A 1 111 ? -27.20183 30.79240 -4.20174 1.000 15.36756 88 ARG A CA 1
ATOM 666 C C . ARG A 1 111 ? -27.02334 31.62295 -2.94048 1.000 14.82907 88 ARG A C 1
ATOM 667 O O . ARG A 1 111 ? -26.32846 32.64413 -2.96934 1.000 18.10374 88 ARG A O 1
ATOM 675 N N . VAL A 1 112 ? -27.58620 31.16320 -1.81616 1.000 14.87461 89 VAL A N 1
ATOM 676 C CA . VAL A 1 112 ? -27.40327 31.87328 -0.54984 1.000 14.54848 89 VAL A CA 1
ATOM 677 C C . VAL A 1 112 ? -25.98024 31.69234 -0.05024 1.000 14.76405 89 VAL A C 1
ATOM 678 O O . VAL A 1 112 ? -25.29417 32.66440 0.28504 1.000 16.74426 89 VAL A O 1
ATOM 682 N N . GLU A 1 113 ? -25.50279 30.44715 -0.02520 1.000 14.20204 90 GLU A N 1
ATOM 683 C CA . GLU A 1 113 ? -24.14099 30.18050 0.42900 1.000 14.77622 90 GLU A CA 1
ATOM 684 C C . GLU A 1 113 ? -23.11561 31.02539 -0.31761 1.000 20.53847 90 GLU A C 1
ATOM 685 O O . GLU A 1 113 ? -22.18798 31.58474 0.28313 1.000 18.41951 90 GLU A O 1
ATOM 691 N N . GLU A 1 114 ? -23.24983 31.10558 -1.64161 1.000 15.45289 91 GLU A N 1
ATOM 692 C CA . GLU A 1 114 ? -22.22473 31.78649 -2.42244 1.000 15.77442 91 GLU A CA 1
ATOM 693 C C . GLU A 1 114 ? -22.24828 33.29201 -2.17932 1.000 20.31950 91 GLU A C 1
ATOM 694 O O . GLU A 1 114 ? -21.20481 33.95064 -2.29979 1.000 24.06000 91 GLU A O 1
ATOM 700 N N . ARG A 1 115 ? -23.40982 33.84364 -1.80625 1.000 20.38820 92 ARG A N 1
ATOM 701 C CA . ARG A 1 115 ? -23.48601 35.25591 -1.41848 1.000 24.28762 92 ARG A CA 1
ATOM 702 C C . ARG A 1 115 ? -22.56971 35.57569 -0.25086 1.000 23.65429 92 ARG A C 1
ATOM 703 O O . ARG A 1 115 ? -22.03450 36.68789 -0.17413 1.000 27.19681 92 ARG A O 1
ATOM 706 N N . PHE A 1 116 ? -22.38160 34.62921 0.66549 1.000 21.04139 93 PHE A N 1
ATOM 707 C CA . PHE A 1 116 ? -21.64497 34.86579 1.89947 1.000 25.07423 93 PHE A CA 1
ATOM 708 C C . PHE A 1 116 ? -20.16241 34.54862 1.78655 1.000 31.64955 93 PHE A C 1
ATOM 709 O O . PHE A 1 116 ? -19.39573 34.93135 2.67374 1.000 30.45440 93 PHE A O 1
ATOM 717 N N . MET A 1 117 ? -19.74443 33.87136 0.73236 1.000 18.41192 94 MET A N 1
ATOM 718 C CA . MET A 1 117 ? -18.36548 33.41651 0.61028 1.000 20.34659 94 MET A CA 1
ATOM 719 C C . MET A 1 117 ? -17.45140 34.57849 0.25390 1.000 20.84210 94 MET A C 1
ATOM 720 O O . MET A 1 117 ? -17.77508 35.35250 -0.65487 1.000 26.92432 94 MET A O 1
ATOM 725 N N . PRO A 1 118 ? -16.29477 34.71041 0.90343 1.000 23.00580 95 PRO A N 1
ATOM 726 C CA . PRO A 1 118 ? -15.30020 35.67437 0.41795 1.000 26.59606 95 PRO A CA 1
ATOM 727 C C . PRO A 1 118 ? -14.90464 35.30838 -1.00552 1.000 29.99116 95 PRO A C 1
ATOM 728 O O . PRO A 1 118 ? -14.67693 34.13765 -1.31687 1.000 30.07100 95 PRO A O 1
ATOM 732 N N . ALA A 1 119 ? -14.85584 36.31053 -1.87955 1.000 30.93152 96 ALA A N 1
ATOM 733 C CA . ALA A 1 119 ? -14.72441 36.08117 -3.31331 1.000 29.84322 96 ALA A CA 1
ATOM 734 C C . ALA A 1 119 ? -13.49016 36.77532 -3.86291 1.000 31.06525 96 ALA A C 1
ATOM 735 O O . ALA A 1 119 ? -13.17168 37.90484 -3.47262 1.000 32.18002 96 ALA A O 1
ATOM 737 N N . ALA A 1 120 ? -12.79671 36.08957 -4.76711 1.000 27.17935 97 ALA A N 1
ATOM 738 C CA . ALA A 1 120 ? -11.72647 36.72863 -5.51433 1.000 17.23592 97 ALA A CA 1
ATOM 739 C C . ALA A 1 120 ? -12.31282 37.85984 -6.34981 1.000 26.62625 97 ALA A C 1
ATOM 740 O O . ALA A 1 120 ? -13.44362 37.77749 -6.83876 1.000 35.97133 97 ALA A O 1
ATOM 742 N N . ASP A 1 121 ? -11.54850 38.93360 -6.49753 1.000 26.25553 98 ASP A N 1
ATOM 743 C CA . ASP A 1 121 ? -12.09206 40.14466 -7.09863 1.000 29.93214 98 ASP A CA 1
ATOM 744 C C . ASP A 1 121 ? -11.14982 40.69417 -8.15812 1.000 32.46085 98 ASP A C 1
ATOM 745 O O . ASP A 1 121 ? -10.95646 41.90808 -8.27489 1.000 34.47888 98 ASP A O 1
ATOM 750 N N . LEU A 1 122 ? -10.53621 39.81320 -8.94488 1.000 23.36336 99 LEU A N 1
ATOM 751 C CA . LEU A 1 122 ? -9.73280 40.27466 -10.06902 1.000 26.24424 99 LEU A CA 1
ATOM 752 C C . LEU A 1 122 ? -10.59396 41.12957 -10.98790 1.000 25.51258 99 LEU A C 1
ATOM 753 O O . LEU A 1 122 ? -11.73525 40.77166 -11.29549 1.000 26.54664 99 LEU A O 1
ATOM 758 N N . SER A 1 123 ? -10.06932 42.29212 -11.37458 1.000 26.62073 100 SER A N 1
ATOM 759 C CA . SER A 1 123 ? -10.73435 43.13262 -12.36271 1.000 28.94865 100 SER A CA 1
ATOM 760 C C . SER A 1 123 ? -10.33627 42.77760 -13.78585 1.000 33.30004 100 SER A C 1
ATOM 761 O O . SER A 1 123 ? -11.11566 43.02225 -14.71201 1.000 29.94572 100 SER A O 1
ATOM 764 N N . ARG A 1 124 ? -9.13328 42.22917 -13.97150 1.000 25.40453 101 ARG A N 1
ATOM 765 C CA . ARG A 1 124 ? -8.65071 41.74061 -15.25357 1.000 32.83275 101 ARG A CA 1
ATOM 766 C C . ARG A 1 124 ? -7.96098 40.40092 -15.03522 1.000 30.33912 101 ARG A C 1
ATOM 767 O O . ARG A 1 124 ? -7.46059 40.11306 -13.94336 1.000 27.96029 101 ARG A O 1
ATOM 769 N N . ALA A 1 125 ? -7.93420 39.58204 -16.08382 1.000 27.86495 102 ALA A N 1
ATOM 770 C CA . ALA A 1 125 ? -7.38851 38.23746 -15.95994 1.000 19.25499 102 ALA A CA 1
ATOM 771 C C . ALA A 1 125 ? -5.87227 38.25793 -15.82330 1.000 28.11879 102 ALA A C 1
ATOM 772 O O . ALA A 1 125 ? -5.18421 39.07315 -16.44503 1.000 27.54735 102 ALA A O 1
ATOM 774 N N . LEU A 1 126 ? -5.35199 37.34331 -15.00401 1.000 23.82161 103 LEU A N 1
ATOM 775 C CA . LEU A 1 126 ? -3.91482 37.14616 -14.89440 1.000 25.05663 103 LEU A CA 1
ATOM 776 C C . LEU A 1 126 ? -3.37650 36.35399 -16.08186 1.000 25.50402 103 LEU A C 1
ATOM 777 O O . LEU A 1 126 ? -4.09065 35.58732 -16.73636 1.000 30.17065 103 LEU A O 1
ATOM 782 N N . SER A 1 127 ? -2.08430 36.53156 -16.34178 1.000 35.25991 104 SER A N 1
ATOM 783 C CA . SER A 1 127 ? -1.40882 35.68653 -17.31087 1.000 25.76437 104 SER A CA 1
ATOM 784 C C . SER A 1 127 ? -1.39486 34.24329 -16.82069 1.000 35.55653 104 SER A C 1
ATOM 785 O O . SER A 1 127 ? -1.59176 33.96039 -15.63611 1.000 29.57300 104 SER A O 1
ATOM 788 N N . GLU A 1 128 ? -1.16596 33.31962 -17.75798 1.000 35.77321 105 GLU A N 1
ATOM 789 C CA . GLU A 1 128 ? -1.15105 31.90156 -17.41089 1.000 29.95872 105 GLU A CA 1
ATOM 790 C C . GLU A 1 128 ? -0.09434 31.60237 -16.35512 1.000 32.83143 105 GLU A C 1
ATOM 791 O O . GLU A 1 128 ? -0.36108 30.90245 -15.37157 1.000 37.50012 105 GLU A O 1
ATOM 797 N N . GLU A 1 129 ? 1.12069 32.11553 -16.54830 1.000 33.49095 106 GLU A N 1
ATOM 798 C CA . GLU A 1 129 ? 2.18234 31.84534 -15.58627 1.000 31.21356 106 GLU A CA 1
ATOM 799 C C . GLU A 1 129 ? 1.89978 32.52435 -14.25080 1.000 25.46428 106 GLU A C 1
ATOM 800 O O . GLU A 1 129 ? 2.17362 31.95065 -13.19022 1.000 32.33454 106 GLU A O 1
ATOM 802 N N . ASP A 1 130 ? 1.33780 33.73915 -14.28060 1.000 26.77131 107 ASP A N 1
ATOM 803 C CA . ASP A 1 130 ? 0.98141 34.41912 -13.03685 1.000 27.62130 107 ASP A CA 1
ATOM 804 C C . ASP A 1 130 ? -0.15118 33.69467 -12.31580 1.000 24.85276 107 ASP A C 1
ATOM 805 O O . ASP A 1 130 ? -0.17534 33.63974 -11.07837 1.000 25.26851 107 ASP A O 1
ATOM 810 N N . PHE A 1 131 ? -1.11370 33.16502 -13.07289 1.000 22.76960 108 PHE A N 1
ATOM 811 C CA . PHE A 1 131 ? -2.22788 32.44971 -12.45450 1.000 24.70677 108 PHE A CA 1
ATOM 812 C C . PHE A 1 131 ? -1.76334 31.15400 -11.79811 1.000 23.34928 108 PHE A C 1
ATOM 813 O O . PHE A 1 131 ? -2.19127 30.82829 -10.68316 1.000 23.72547 108 PHE A O 1
ATOM 821 N N . GLN A 1 132 ? -0.88862 30.39962 -12.47155 1.000 27.99493 109 GLN A N 1
ATOM 822 C CA . GLN A 1 132 ? -0.36102 29.17402 -11.87637 1.000 25.39177 109 GLN A CA 1
ATOM 823 C C . GLN A 1 132 ? 0.40389 29.46974 -10.59455 1.000 25.12424 109 GLN A C 1
ATOM 824 O O . GLN A 1 132 ? 0.27944 28.73970 -9.60295 1.000 27.51531 109 GLN A O 1
ATOM 830 N N . LYS A 1 133 ? 1.19086 30.54749 -10.58625 1.000 29.56927 110 LYS A N 1
ATOM 831 C CA . LYS A 1 133 ? 1.88225 30.93277 -9.36023 1.000 31.89693 110 LYS A CA 1
ATOM 832 C C . LYS A 1 133 ? 0.89067 31.32287 -8.26882 1.000 25.81047 110 LYS A C 1
ATOM 833 O O . LYS A 1 133 ? 1.08659 30.99931 -7.09206 1.000 26.52574 110 LYS A O 1
ATOM 835 N N . ARG A 1 134 ? -0.19361 31.99924 -8.64170 1.000 26.76606 111 ARG A N 1
ATOM 836 C CA . ARG A 1 134 ? -1.14421 32.47032 -7.64021 1.000 20.82967 111 ARG A CA 1
ATOM 837 C C . ARG A 1 134 ? -1.90703 31.31194 -7.00279 1.000 24.37362 111 ARG A C 1
ATOM 838 O O . ARG A 1 134 ? -2.17102 31.32497 -5.79462 1.000 25.86986 111 ARG A O 1
ATOM 846 N N . LEU A 1 135 ? -2.26790 30.29552 -7.78479 1.000 23.08927 112 LEU A N 1
ATOM 847 C CA . LEU A 1 135 ? -2.98098 29.18363 -7.16094 1.000 23.85996 112 LEU A CA 1
ATOM 848 C C . LEU A 1 135 ? -2.05938 28.37234 -6.25319 1.000 36.09326 112 LEU A C 1
ATOM 849 O O . LEU A 1 135 ? -2.50691 27.85328 -5.22336 1.000 30.13426 112 LEU A O 1
ATOM 854 N N . GLU A 1 136 ? -0.76695 28.29235 -6.58227 1.000 26.72180 113 GLU A N 1
ATOM 855 C CA . GLU A 1 136 ? 0.17665 27.62999 -5.68694 1.000 27.50440 113 GLU A CA 1
ATOM 856 C C . GLU A 1 136 ? 0.28845 28.35805 -4.35300 1.000 29.44600 113 GLU A C 1
ATOM 857 O O . GLU A 1 136 ? 0.48061 27.72088 -3.31264 1.000 28.67655 113 GLU A O 1
ATOM 863 N N . GLN A 1 137 ? 0.16030 29.68629 -4.36035 1.000 32.30699 114 GLN A N 1
ATOM 864 C CA . GLN A 1 137 ? 0.18674 30.43249 -3.10815 1.000 28.65568 114 GLN A CA 1
ATOM 865 C C . GLN A 1 137 ? -1.01717 30.10578 -2.23894 1.000 41.08360 114 GLN A C 1
ATOM 866 O O . GLN A 1 137 ? -0.94845 30.23011 -1.00978 1.000 36.18503 114 GLN A O 1
ATOM 872 N N . GLU A 1 138 ? -2.12502 29.68788 -2.85086 1.000 30.62179 115 GLU A N 1
ATOM 873 C CA . GLU A 1 138 ? -3.28201 29.30084 -2.06023 1.000 30.50441 115 GLU A CA 1
ATOM 874 C C . GLU A 1 138 ? -3.02719 27.97840 -1.35294 1.000 32.16782 115 GLU A C 1
ATOM 875 O O . GLU A 1 138 ? -3.37817 27.81270 -0.17918 1.000 30.56229 115 GLU A O 1
ATOM 881 N N . ILE A 1 139 ? -2.40322 27.03237 -2.05471 1.000 22.11457 116 ILE A N 1
ATOM 882 C CA . ILE A 1 139 ? -2.02172 25.76593 -1.43931 1.000 25.84693 116 ILE A CA 1
ATOM 883 C C . ILE A 1 139 ? -1.03160 26.00645 -0.30758 1.000 30.04322 116 ILE A C 1
ATOM 884 O O . ILE A 1 139 ? -1.15795 25.44247 0.78711 1.000 30.14991 116 ILE A O 1
ATOM 889 N N . ALA A 1 140 ? -0.03302 26.85966 -0.55336 1.000 28.82799 117 ALA A N 1
ATOM 890 C CA . ALA A 1 140 ? 0.98891 27.10914 0.45759 1.000 26.42914 117 ALA A CA 1
ATOM 891 C C . ALA A 1 140 ? 0.38780 27.68325 1.73339 1.000 27.61238 117 ALA A C 1
ATOM 892 O O . ALA A 1 140 ? 0.83952 27.35970 2.83734 1.000 33.26118 117 ALA A O 1
ATOM 894 N N . ALA A 1 141 ? -0.62427 28.53816 1.60773 1.000 31.87026 118 ALA A N 1
ATOM 895 C CA . ALA A 1 141 ? -1.24950 29.16193 2.77527 1.000 35.01855 118 ALA A CA 1
ATOM 896 C C . ALA A 1 141 ? -1.87671 28.12734 3.71229 1.000 38.21466 118 ALA A C 1
ATOM 897 O O . ALA A 1 141 ? -2.52890 27.18209 3.26199 1.000 44.80059 118 ALA A O 1
ATOM 899 N N . GLU A 1 145 ? -0.37617 18.47883 4.47208 1.000 65.27521 122 GLU A N 1
ATOM 900 C CA . GLU A 1 145 ? 0.18087 19.78288 4.81464 1.000 66.63610 122 GLU A CA 1
ATOM 901 C C . GLU A 1 145 ? 0.98963 19.69447 6.10436 1.000 60.78410 122 GLU A C 1
ATOM 902 O O . GLU A 1 145 ? 1.56931 18.65384 6.41478 1.000 61.78501 122 GLU A O 1
ATOM 904 N N . ARG A 1 146 ? 1.03738 20.79959 6.84707 1.000 75.16435 123 ARG A N 1
ATOM 905 C CA . ARG A 1 146 ? 1.68411 20.84185 8.15096 1.000 69.86935 123 ARG A CA 1
ATOM 906 C C . ARG A 1 146 ? 0.69195 20.63510 9.28783 1.000 49.20688 123 ARG A C 1
ATOM 907 O O . ARG A 1 146 ? 0.99444 20.97449 10.43726 1.000 58.92628 123 ARG A O 1
ATOM 909 N N . HIS A 1 147 ? -0.48717 20.10254 8.98301 1.000 61.34592 124 HIS A N 1
ATOM 910 C CA . HIS A 1 147 ? -1.47905 19.84082 10.01256 1.000 37.81145 124 HIS A CA 1
ATOM 911 C C . HIS A 1 147 ? -0.91134 18.85706 11.03299 1.000 37.32430 124 HIS A C 1
ATOM 912 O O . HIS A 1 147 ? -0.22798 17.89653 10.65424 1.000 43.74190 124 HIS A O 1
ATOM 919 N N . PRO A 1 148 ? -1.14859 19.07504 12.32805 1.000 39.90810 125 PRO A N 1
ATOM 920 C CA . PRO A 1 148 ? -0.61938 18.13653 13.33390 1.000 41.26809 125 PRO A CA 1
ATOM 921 C C . PRO A 1 148 ? -1.00799 16.68718 13.07939 1.000 33.90538 125 PRO A C 1
ATOM 922 O O . PRO A 1 148 ? -0.19830 15.78691 13.33139 1.000 34.58017 125 PRO A O 1
ATOM 926 N N . MET A 1 149 ? -2.22012 16.43682 12.57374 1.000 31.59210 126 MET A N 1
ATOM 927 C CA . MET A 1 149 ? -2.61911 15.06713 12.26143 1.000 24.32576 126 MET A CA 1
ATOM 928 C C . MET A 1 149 ? -1.76135 14.48021 11.14948 1.000 25.58719 126 MET A C 1
ATOM 929 O O . MET A 1 149 ? -1.37154 13.30539 11.20342 1.000 25.25862 126 MET A O 1
ATOM 934 N N . SER A 1 150 ? -1.47953 15.27736 10.12167 1.000 30.07521 127 SER A N 1
ATOM 935 C CA . SER A 1 150 ? -0.70161 14.78359 8.99324 1.000 37.63283 127 SER A CA 1
ATOM 936 C C . SER A 1 150 ? 0.71662 14.44415 9.42718 1.000 37.53247 127 SER A C 1
ATOM 937 O O . SER A 1 150 ? 1.23857 13.37512 9.09245 1.000 38.93422 127 SER A O 1
ATOM 940 N N . GLN A 1 151 ? 1.34507 15.33161 10.20248 1.000 36.86909 128 GLN A N 1
ATOM 941 C CA . GLN A 1 151 ? 2.68234 15.04666 10.71343 1.000 48.22985 128 GLN A CA 1
ATOM 942 C C . GLN A 1 151 ? 2.67790 13.80693 11.59850 1.000 38.59738 128 GLN A C 1
ATOM 943 O O . GLN A 1 151 ? 3.60353 12.98722 11.54047 1.000 43.97578 128 GLN A O 1
ATOM 945 N N . TYR A 1 152 ? 1.63283 13.64478 12.41201 1.000 32.86032 129 TYR A N 1
ATOM 946 C CA . TYR A 1 152 ? 1.54977 12.50181 13.31594 1.000 29.10030 129 TYR A CA 1
ATOM 947 C C . TYR A 1 152 ? 1.44428 11.19072 12.54198 1.000 33.29873 129 TYR A C 1
ATOM 948 O O . TYR A 1 152 ? 2.19788 10.24455 12.79915 1.000 31.70820 129 TYR A O 1
ATOM 957 N N . VAL A 1 153 ? 0.52461 11.12170 11.57758 1.000 29.64591 130 VAL A N 1
ATOM 958 C CA . VAL A 1 153 ? 0.32745 9.88783 10.81967 1.000 26.58184 130 VAL A CA 1
ATOM 959 C C . VAL A 1 153 ? 1.54945 9.57854 9.96342 1.000 28.44624 130 VAL A C 1
ATOM 960 O O . VAL A 1 153 ? 2.04681 8.44748 9.95780 1.000 29.45092 130 VAL A O 1
ATOM 964 N N . PHE A 1 154 ? 2.04376 10.57349 9.22175 1.000 27.06804 131 PHE A N 1
ATOM 965 C CA . PHE A 1 154 ? 3.17676 10.35357 8.32314 1.000 42.16058 131 PHE A CA 1
ATOM 966 C C . PHE A 1 154 ? 4.41760 9.87545 9.06558 1.000 35.54386 131 PHE A C 1
ATOM 967 O O . PHE A 1 154 ? 5.28462 9.23764 8.45817 1.000 43.70950 131 PHE A O 1
ATOM 975 N N . SER A 1 155 ? 4.51719 10.17403 10.35919 1.000 34.62590 132 SER A N 1
ATOM 976 C CA . SER A 1 155 ? 5.64268 9.80015 11.20542 1.000 37.74228 132 SER A CA 1
ATOM 977 C C . SER A 1 155 ? 5.59785 8.35253 11.68172 1.000 44.36362 132 SER A C 1
ATOM 978 O O . SER A 1 155 ? 6.56978 7.89010 12.28740 1.000 56.96846 132 SER A O 1
ATOM 981 N N . GLY A 1 156 ? 4.50778 7.63173 11.43936 1.000 39.45626 133 GLY A N 1
ATOM 982 C CA . GLY A 1 156 ? 4.38978 6.26415 11.90120 1.000 42.25778 133 GLY A CA 1
ATOM 983 C C . GLY A 1 156 ? 3.97349 6.10321 13.34549 1.000 39.70822 133 GLY A C 1
ATOM 984 O O . GLY A 1 156 ? 4.05629 4.98995 13.87402 1.000 50.54857 133 GLY A O 1
ATOM 985 N N . SER A 1 157 ? 3.51349 7.16909 13.99742 1.000 41.45020 134 SER A N 1
ATOM 986 C CA . SER A 1 157 ? 3.20222 7.13020 15.41922 1.000 34.44228 134 SER A CA 1
ATOM 987 C C . SER A 1 157 ? 1.77594 6.69119 15.72523 1.000 36.63497 134 SER A C 1
ATOM 988 O O . SER A 1 157 ? 1.44737 6.50895 16.90069 1.000 41.57665 134 SER A O 1
ATOM 991 N N . ALA A 1 158 ? 0.92243 6.51839 14.72006 1.000 30.67222 135 ALA A N 1
ATOM 992 C CA . ALA A 1 158 ? -0.48374 6.23550 14.98096 1.000 28.99105 135 ALA A CA 1
ATOM 993 C C . ALA A 1 158 ? -0.70778 4.75777 15.27117 1.000 27.77902 135 ALA A C 1
ATOM 994 O O . ALA A 1 158 ? -0.11212 3.88535 14.63297 1.000 29.71169 135 ALA A O 1
ATOM 996 N N . SER A 1 159 ? -1.56844 4.48450 16.25013 1.000 27.05392 136 SER A N 1
ATOM 997 C CA . SER A 1 159 ? -2.02597 3.12739 16.50445 1.000 31.51287 136 SER A CA 1
ATOM 998 C C . SER A 1 159 ? -2.95889 2.68041 15.38540 1.000 34.92171 136 SER A C 1
ATOM 999 O O . SER A 1 159 ? -3.47666 3.49708 14.62306 1.000 27.60602 136 SER A O 1
ATOM 1002 N N . ARG A 1 160 ? -3.17512 1.36251 15.28302 1.000 24.01378 137 ARG A N 1
ATOM 1003 C CA . ARG A 1 160 ? -4.13126 0.87702 14.29350 1.000 24.87827 137 ARG A CA 1
ATOM 1004 C C . ARG A 1 160 ? -5.52271 1.44541 14.55118 1.000 30.54810 137 ARG A C 1
ATOM 1005 O O . ARG A 1 160 ? -6.25618 1.74590 13.60199 1.000 25.48100 137 ARG A O 1
ATOM 1007 N N . ALA A 1 161 ? -5.88827 1.63243 15.82184 1.000 25.46509 138 ALA A N 1
ATOM 1008 C CA . ALA A 1 161 ? -7.17329 2.24712 16.14357 1.000 24.46702 138 ALA A CA 1
ATOM 1009 C C . ALA A 1 161 ? -7.22773 3.69167 15.66093 1.000 28.53601 138 ALA A C 1
ATOM 1010 O O . ALA A 1 161 ? -8.29263 4.18137 15.26265 1.000 21.98824 138 ALA A O 1
ATOM 1012 N N . GLN A 1 162 ? -6.09385 4.38780 15.69271 1.000 21.24961 139 GLN A N 1
ATOM 1013 C CA . GLN A 1 162 ? -6.06104 5.75958 15.19910 1.000 23.45259 139 GLN A CA 1
ATOM 1014 C C . GLN A 1 162 ? -6.08631 5.79825 13.67543 1.000 22.93398 139 GLN A C 1
ATOM 1015 O O . GLN A 1 162 ? -6.72601 6.68002 13.08025 1.000 20.56401 139 GLN A O 1
ATOM 1021 N N . LEU A 1 163 ? -5.38729 4.86082 13.03063 1.000 21.45396 140 LEU A N 1
ATOM 1022 C CA . LEU A 1 163 ? -5.48496 4.74147 11.57779 1.000 18.93148 140 LEU A CA 1
ATOM 1023 C C . LEU A 1 163 ? -6.90980 4.42291 11.14689 1.000 19.78719 140 LEU A C 1
ATOM 1024 O O . LEU A 1 163 ? -7.35547 4.87347 10.08286 1.000 21.34622 140 LEU A O 1
ATOM 1029 N N . GLN A 1 164 ? -7.63569 3.63194 11.94372 1.000 18.21617 141 GLN A N 1
ATOM 1030 C CA . GLN A 1 164 ? -9.03543 3.36162 11.63094 1.000 18.98320 141 GLN A CA 1
ATOM 1031 C C . GLN A 1 164 ? -9.84576 4.65221 11.58940 1.000 19.47343 141 GLN A C 1
ATOM 1032 O O . GLN A 1 164 ? -10.69314 4.83039 10.70620 1.000 21.05497 141 GLN A O 1
ATOM 1038 N N . VAL A 1 165 ? -9.61393 5.55803 12.54774 1.000 18.76458 142 VAL A N 1
ATOM 1039 C CA . VAL A 1 165 ? -10.29211 6.85220 12.53220 1.000 17.81495 142 VAL A CA 1
ATOM 1040 C C . VAL A 1 165 ? -10.04235 7.55168 11.20474 1.000 16.46216 142 VAL A C 1
ATOM 1041 O O . VAL A 1 165 ? -10.97287 8.05361 10.56237 1.000 16.41468 142 VAL A O 1
ATOM 1045 N N . PHE A 1 166 ? -8.77763 7.59143 10.77863 1.000 16.75616 143 PHE A N 1
ATOM 1046 C CA . PHE A 1 166 ? -8.43929 8.30659 9.55253 1.000 15.12078 143 PHE A CA 1
ATOM 1047 C C . PHE A 1 166 ? -9.11235 7.66538 8.34453 1.000 15.33761 143 PHE A C 1
ATOM 1048 O O . PHE A 1 166 ? -9.63353 8.37180 7.46808 1.000 16.84717 143 PHE A O 1
ATOM 1056 N N . LEU A 1 167 ? -9.10735 6.32973 8.27677 1.000 17.33804 144 LEU A N 1
ATOM 1057 C CA . LEU A 1 167 ? -9.61002 5.64021 7.09098 1.000 15.84600 144 LEU A CA 1
ATOM 1058 C C . LEU A 1 167 ? -11.13775 5.59801 7.04042 1.000 17.25131 144 LEU A C 1
ATOM 1059 O O . LEU A 1 167 ? -11.71470 5.57742 5.94382 1.000 16.25228 144 LEU A O 1
ATOM 1064 N N . ARG A 1 168 ? -11.80196 5.57309 8.19638 1.000 16.83720 145 ARG A N 1
ATOM 1065 C CA . ARG A 1 168 ? -13.26107 5.69633 8.22419 1.000 15.86024 145 ARG A CA 1
ATOM 1066 C C . ARG A 1 168 ? -13.70296 6.95045 7.48128 1.000 17.72099 145 ARG A C 1
ATOM 1067 O O . ARG A 1 168 ? -14.70640 6.94122 6.75554 1.000 20.15154 145 ARG A O 1
ATOM 1075 N N . HIS A 1 169 ? -12.94500 8.02982 7.63609 1.000 14.83186 146 HIS A N 1
ATOM 1076 C CA . HIS A 1 169 ? -13.29239 9.28620 6.98276 1.000 15.62258 146 HIS A CA 1
ATOM 1077 C C . HIS A 1 169 ? -12.75154 9.34837 5.56490 1.000 19.74822 146 HIS A C 1
ATOM 1078 O O . HIS A 1 169 ? -13.37929 9.96903 4.69385 1.000 16.56871 146 HIS A O 1
ATOM 1085 N N . GLN A 1 170 ? -11.61864 8.68709 5.29820 1.000 18.38658 147 GLN A N 1
ATOM 1086 C CA . GLN A 1 170 ? -11.17800 8.53921 3.91181 1.000 14.65035 147 GLN A CA 1
ATOM 1087 C C . GLN A 1 170 ? -12.27013 7.91325 3.05930 1.000 15.56038 147 GLN A C 1
ATOM 1088 O O . GLN A 1 170 ? -12.47240 8.30974 1.90159 1.000 13.97812 147 GLN A O 1
ATOM 1094 N N . TRP A 1 171 ? -13.00111 6.94650 3.61853 1.000 16.49022 148 TRP A N 1
ATOM 1095 C CA . TRP A 1 171 ? -14.09483 6.31613 2.87946 1.000 14.01101 148 TRP A CA 1
ATOM 1096 C C . TRP A 1 171 ? -15.08625 7.35171 2.35542 1.000 16.14622 148 TRP A C 1
ATOM 1097 O O . TRP A 1 171 ? -15.44588 7.33749 1.17579 1.000 14.29691 148 TRP A O 1
ATOM 1108 N N . PHE A 1 172 ? -15.52099 8.27734 3.21243 1.000 13.83252 149 PHE A N 1
ATOM 1109 C CA . PHE A 1 172 ? -16.51088 9.25109 2.76526 1.000 12.62507 149 PHE A CA 1
ATOM 1110 C C . PHE A 1 172 ? -15.97321 10.13516 1.64910 1.000 14.71547 149 PHE A C 1
ATOM 1111 O O . PHE A 1 172 ? -16.72108 10.50332 0.73702 1.000 15.83489 149 PHE A O 1
ATOM 1119 N N . ARG A 1 173 ? -14.68610 10.50036 1.70698 1.000 15.33666 150 ARG A N 1
ATOM 1120 C CA . ARG A 1 173 ? -14.12231 11.34499 0.65179 1.000 14.29701 150 ARG A CA 1
ATOM 1121 C C . ARG A 1 173 ? -14.04067 10.59437 -0.66650 1.000 13.74484 150 ARG A C 1
ATOM 1122 O O . ARG A 1 173 ? -14.27815 11.16780 -1.73707 1.000 16.01458 150 ARG A O 1
ATOM 1130 N N . THR A 1 174 ? -13.69968 9.31581 -0.60745 1.000 14.20324 151 THR A N 1
ATOM 1131 C CA . THR A 1 174 ? -13.37778 8.56416 -1.81592 1.000 15.17352 151 THR A CA 1
ATOM 1132 C C . THR A 1 174 ? -14.59547 7.95481 -2.49651 1.000 16.53615 151 THR A C 1
ATOM 1133 O O . THR A 1 174 ? -14.66925 7.94661 -3.73361 1.000 14.05932 151 THR A O 1
ATOM 1137 N N . PHE A 1 175 ? -15.55493 7.42519 -1.73010 1.000 13.25082 152 PHE A N 1
ATOM 1138 C CA . PHE A 1 175 ? -16.39837 6.37592 -2.30494 1.000 13.12485 152 PHE A CA 1
ATOM 1139 C C . PHE A 1 175 ? -17.30833 6.87651 -3.42886 1.000 14.47982 152 PHE A C 1
ATOM 1140 O O . PHE A 1 175 ? -17.62711 6.09929 -4.33660 1.000 14.14014 152 PHE A O 1
ATOM 1148 N N . ARG A 1 176 ? -17.68802 8.15954 -3.44229 1.000 12.83959 153 ARG A N 1
ATOM 1149 C CA . ARG A 1 176 ? -18.48201 8.69438 -4.54888 1.000 14.27135 153 ARG A CA 1
ATOM 1150 C C . ARG A 1 176 ? -17.81104 9.88085 -5.22957 1.000 12.81796 153 ARG A C 1
ATOM 1151 O O . ARG A 1 176 ? -18.49074 10.70880 -5.84990 1.000 13.23753 153 ARG A O 1
ATOM 1159 N N . LEU A 1 177 ? -16.48129 9.97624 -5.14075 1.000 11.81957 154 LEU A N 1
ATOM 1160 C CA . LEU A 1 177 ? -15.78103 11.06627 -5.81260 1.000 13.59860 154 LEU A CA 1
ATOM 1161 C C . LEU A 1 177 ? -16.00387 10.99143 -7.31810 1.000 14.15330 154 LEU A C 1
ATOM 1162 O O . LEU A 1 177 ? -16.15328 12.02372 -7.99126 1.000 14.35296 154 LEU A O 1
ATOM 1167 N N . TYR A 1 178 ? -16.07032 9.76975 -7.86081 1.000 14.44982 155 TYR A N 1
ATOM 1168 C CA . TYR A 1 178 ? -16.24808 9.62875 -9.30229 1.000 12.86308 155 TYR A CA 1
ATOM 1169 C C . TYR A 1 178 ? -17.55387 10.26849 -9.76868 1.000 15.63093 155 TYR A C 1
ATOM 1170 O O . TYR A 1 178 ? -17.60579 10.82518 -10.87693 1.000 13.64845 155 TYR A O 1
ATOM 1179 N N . ARG A 1 179 ? -18.61568 10.20962 -8.95122 1.000 12.40343 156 ARG A N 1
ATOM 1180 C CA . ARG A 1 179 ? -19.86833 10.84787 -9.35824 1.000 13.73703 156 ARG A CA 1
ATOM 1181 C C . ARG A 1 179 ? -19.70992 12.35753 -9.47281 1.000 12.86456 156 ARG A C 1
ATOM 1182 O O . ARG A 1 179 ? -20.28994 12.98620 -10.36668 1.000 13.95516 156 ARG A O 1
ATOM 1190 N N . ASP A 1 180 ? -18.95322 12.96868 -8.55989 1.000 13.11175 157 ASP A N 1
ATOM 1191 C CA . ASP A 1 180 ? -18.75995 14.41177 -8.64830 1.000 11.31458 157 ASP A CA 1
ATOM 1192 C C . ASP A 1 180 ? -17.97604 14.77438 -9.90978 1.000 13.33533 157 ASP A C 1
ATOM 1193 O O . ASP A 1 180 ? -18.31777 15.73365 -10.60603 1.000 13.69326 157 ASP A O 1
ATOM 1198 N N . ALA A 1 181 ? -16.93652 13.99562 -10.23793 1.000 13.27380 158 ALA A N 1
ATOM 1199 C CA . ALA A 1 181 ? -16.19725 14.24481 -11.47413 1.000 12.65104 158 ALA A CA 1
ATOM 1200 C C . ALA A 1 181 ? -17.07931 14.05287 -12.70087 1.000 13.51607 158 ALA A C 1
ATOM 1201 O O . ALA A 1 181 ? -16.91786 14.77574 -13.69419 1.000 12.66020 158 ALA A O 1
ATOM 1203 N N . ALA A 1 182 ? -18.03900 13.12155 -12.64279 1.000 14.37401 159 ALA A N 1
ATOM 1204 C CA . ALA A 1 182 ? -18.95378 12.94707 -13.76911 1.000 15.55646 159 ALA A CA 1
ATOM 1205 C C . ALA A 1 182 ? -19.84562 14.17129 -13.97090 1.000 13.83968 159 ALA A C 1
ATOM 1206 O O . ALA A 1 182 ? -20.22289 14.47487 -15.10773 1.000 13.29850 159 ALA A O 1
ATOM 1208 N N . ASP A 1 183 ? -20.20203 14.87717 -12.88915 1.000 13.62899 160 ASP A N 1
ATOM 1209 C CA . ASP A 1 183 ? -20.97389 16.10934 -13.04355 1.000 13.46771 160 ASP A CA 1
ATOM 1210 C C . ASP A 1 183 ? -20.15550 17.16843 -13.77429 1.000 11.52505 160 ASP A C 1
ATOM 1211 O O . ASP A 1 183 ? -20.70232 17.97494 -14.54633 1.000 15.72561 160 ASP A O 1
ATOM 1216 N N . LEU A 1 184 ? -18.84222 17.20698 -13.52432 1.000 12.28372 161 LEU A N 1
ATOM 1217 C CA . LEU A 1 184 ? -17.98573 18.14348 -14.24353 1.000 14.18586 161 LEU A CA 1
ATOM 1218 C C . LEU A 1 184 ? -17.88884 17.75843 -15.71005 1.000 14.67759 161 LEU A C 1
ATOM 1219 O O . LEU A 1 184 ? -17.96440 18.62376 -16.59073 1.000 15.10164 161 LEU A O 1
ATOM 1224 N N . LEU A 1 185 ? -17.73852 16.45835 -15.98960 1.000 14.04086 162 LEU A N 1
ATOM 1225 C CA . LEU A 1 185 ? -17.73169 15.97626 -17.37200 1.000 13.39697 162 LEU A CA 1
ATOM 1226 C C . LEU A 1 185 ? -18.94456 16.47778 -18.14205 1.000 12.73529 162 LEU A C 1
ATOM 1227 O O . LEU A 1 185 ? -18.82316 16.91359 -19.29742 1.000 13.23056 162 LEU A O 1
ATOM 1232 N N . VAL A 1 186 ? -20.12592 16.43281 -17.51403 1.000 14.49535 163 VAL A N 1
ATOM 1233 C CA . VAL A 1 186 ? -21.35835 16.82967 -18.18710 1.000 15.75682 163 VAL A CA 1
ATOM 1234 C C . VAL A 1 186 ? -21.29799 18.28636 -18.61827 1.000 17.59513 163 VAL A C 1
ATOM 1235 O O . VAL A 1 186 ? -21.81609 18.64644 -19.68113 1.000 16.35621 163 VAL A O 1
ATOM 1239 N N . ASN A 1 187 ? -20.65178 19.14183 -17.82278 1.000 14.30424 164 ASN A N 1
ATOM 1240 C CA . ASN A 1 187 ? -20.58704 20.57303 -18.11512 1.000 14.43862 164 ASN A CA 1
ATOM 1241 C C . ASN A 1 187 ? -19.35322 21.00281 -18.92054 1.000 17.55519 164 ASN A C 1
ATOM 1242 O O . ASN A 1 187 ? -19.16894 22.20972 -19.13035 1.000 17.22141 164 ASN A O 1
ATOM 1247 N N . LEU A 1 188 ? -18.52140 20.06633 -19.39127 1.000 15.34100 165 LEU A N 1
ATOM 1248 C CA . LEU A 1 188 ? -17.35904 20.38566 -20.22719 1.000 13.81790 165 LEU A CA 1
ATOM 1249 C C . LEU A 1 188 ? -17.76841 20.15218 -21.67832 1.000 15.71059 165 LEU A C 1
ATOM 1250 O O . LEU A 1 188 ? -17.71235 19.02606 -22.17770 1.000 20.18133 165 LEU A O 1
ATOM 1255 N N . THR A 1 189 ? -18.14842 21.23140 -22.36485 1.000 16.99771 166 THR A N 1
ATOM 1256 C CA . THR A 1 189 ? -18.75066 21.09722 -23.69148 1.000 14.72515 166 THR A CA 1
ATOM 1257 C C . THR A 1 189 ? -17.74101 20.73672 -24.77918 1.000 19.18755 166 THR A C 1
ATOM 1258 O O . THR A 1 189 ? -18.12303 20.12664 -25.77838 1.000 18.01338 166 THR A O 1
ATOM 1262 N N . ASP A 1 190 ? -16.46593 21.09476 -24.60883 1.000 17.86182 167 ASP A N 1
ATOM 1263 C CA . ASP A 1 190 ? -15.43673 20.77447 -25.59186 1.000 17.73244 167 ASP A CA 1
ATOM 1264 C C . ASP A 1 190 ? -15.11097 19.28037 -25.56106 1.000 15.33830 167 ASP A C 1
ATOM 1265 O O . ASP A 1 190 ? -14.87541 18.71056 -24.48933 1.000 17.28722 167 ASP A O 1
ATOM 1270 N N . VAL A 1 191 ? -15.11350 18.64196 -26.73577 1.000 15.00956 168 VAL A N 1
ATOM 1271 C CA . VAL A 1 191 ? -14.97706 17.18740 -26.81497 1.000 13.76761 168 VAL A CA 1
ATOM 1272 C C . VAL A 1 191 ? -13.64024 16.72766 -26.24431 1.000 15.60852 168 VAL A C 1
ATOM 1273 O O . VAL A 1 191 ? -13.55087 15.66286 -25.62287 1.000 15.99214 168 VAL A O 1
ATOM 1277 N N . ASP A 1 192 ? -12.57828 17.51293 -26.44525 1.000 18.20869 169 ASP A N 1
ATOM 1278 C CA . ASP A 1 192 ? -11.27801 17.11780 -25.90517 1.000 13.86249 169 ASP A CA 1
ATOM 1279 C C . ASP A 1 192 ? -11.23768 17.20622 -24.38338 1.000 17.64672 169 ASP A C 1
ATOM 1280 O O . ASP A 1 192 ? -10.50167 16.44692 -23.74095 1.000 20.21057 169 ASP A O 1
ATOM 1285 N N . GLU A 1 193 ? -11.98044 18.14275 -23.79980 1.000 16.72115 170 GLU A N 1
ATOM 1286 C CA . GLU A 1 193 ? -12.03408 18.25885 -22.34725 1.000 17.31321 170 GLU A CA 1
ATOM 1287 C C . GLU A 1 193 ? -12.86591 17.13146 -21.74925 1.000 17.76859 170 GLU A C 1
ATOM 1288 O O . GLU A 1 193 ? -12.46633 16.51679 -20.75338 1.000 17.99511 170 GLU A O 1
ATOM 1294 N N . ALA A 1 194 ? -14.00264 16.81778 -22.37376 1.000 18.36721 171 ALA A N 1
ATOM 1295 C CA . ALA A 1 194 ? -14.74966 15.61922 -22.00188 1.000 21.49948 171 ALA A CA 1
ATOM 1296 C C . ALA A 1 194 ? -13.87818 14.36954 -22.08114 1.000 20.24323 171 ALA A C 1
ATOM 1297 O O . ALA A 1 194 ? -13.94400 13.49773 -21.20306 1.000 16.48446 171 ALA A O 1
ATOM 1299 N N . ALA A 1 195 ? -13.04955 14.26411 -23.12024 1.000 13.75108 172 ALA A N 1
ATOM 1300 C CA . ALA A 1 195 ? -12.15977 13.11131 -23.23429 1.000 18.05358 172 ALA A CA 1
ATOM 1301 C C . ALA A 1 195 ? -11.20378 13.03043 -22.04561 1.000 16.91555 172 ALA A C 1
ATOM 1302 O O . ALA A 1 195 ? -10.95407 11.94210 -21.50883 1.000 17.69097 172 ALA A O 1
ATOM 1304 N N . ALA A 1 196 ? -10.67336 14.17029 -21.60387 1.000 16.68925 173 ALA A N 1
ATOM 1305 C CA . ALA A 1 196 ? -9.77133 14.14860 -20.45125 1.000 17.88314 173 ALA A CA 1
ATOM 1306 C C . ALA A 1 196 ? -10.48248 13.65763 -19.19423 1.000 16.48483 173 ALA A C 1
ATOM 1307 O O . ALA A 1 196 ? -9.92237 12.86292 -18.42664 1.000 16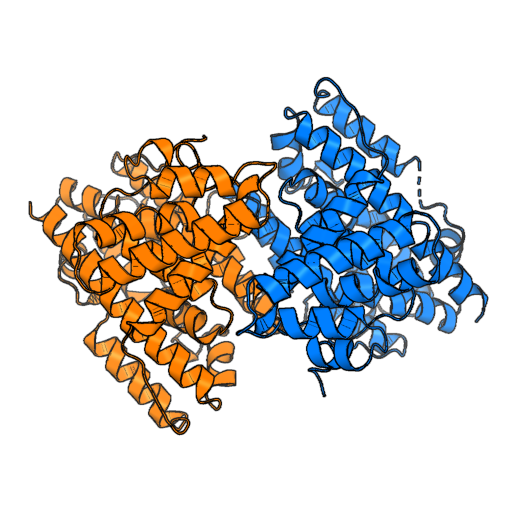.17179 173 ALA A O 1
ATOM 1309 N N . LEU A 1 197 ? -11.71078 14.12746 -18.94726 1.000 13.77189 174 LEU A N 1
ATOM 1310 C CA . LEU A 1 197 ? -12.41415 13.62580 -17.77222 1.000 19.67823 174 LEU A CA 1
ATOM 1311 C C . LEU A 1 197 ? -12.79924 12.16134 -17.94418 1.000 14.34757 174 LEU A C 1
ATOM 1312 O O . LEU A 1 197 ? -12.84392 11.41809 -16.95874 1.000 14.44339 174 LEU A O 1
ATOM 1317 N N . ALA A 1 198 ? -13.11167 11.72992 -19.16718 1.000 14.95930 175 ALA A N 1
ATOM 1318 C CA . ALA A 1 198 ? -13.44164 10.31956 -19.36237 1.000 13.31403 175 ALA A CA 1
ATOM 1319 C C . ALA A 1 198 ? -12.23894 9.43235 -19.06386 1.000 15.41603 175 ALA A C 1
ATOM 1320 O O . ALA A 1 198 ? -12.39395 8.30413 -18.57530 1.000 14.87762 175 ALA A O 1
ATOM 1322 N N . ARG A 1 199 ? -11.03463 9.91755 -19.37637 1.000 14.29832 176 ARG A N 1
ATOM 1323 C CA . ARG A 1 199 ? -9.83437 9.16165 -19.03660 1.000 15.43322 176 ARG A CA 1
ATOM 1324 C C . ARG A 1 199 ? -9.67815 9.06118 -17.52652 1.000 17.33418 176 ARG A C 1
ATOM 1325 O O . ARG A 1 199 ? -9.35705 7.98891 -16.99195 1.000 15.81898 176 ARG A O 1
ATOM 1333 N N . TYR A 1 200 ? -9.92380 10.16639 -16.82027 1.000 13.82128 177 TYR A N 1
ATOM 1334 C CA . TYR A 1 200 ? -9.89999 10.13579 -15.36035 1.000 13.44609 177 TYR A CA 1
ATOM 1335 C C . TYR A 1 200 ? -10.90008 9.11958 -14.82271 1.000 16.02487 177 TYR A C 1
ATOM 1336 O O . TYR A 1 200 ? -10.56903 8.30366 -13.95372 1.000 14.79411 177 TYR A O 1
ATOM 1345 N N . LEU A 1 201 ? -12.14171 9.17586 -15.30589 1.000 15.49673 178 LEU A N 1
ATOM 1346 C CA . LEU A 1 201 ? -13.18612 8.29425 -14.79061 1.000 16.91812 178 LEU A CA 1
ATOM 1347 C C . LEU A 1 201 ? -12.87410 6.83435 -15.06651 1.000 15.70238 178 LEU A C 1
ATOM 1348 O O . LEU A 1 201 ? -13.13967 5.96779 -14.22323 1.000 15.77846 178 LEU A O 1
ATOM 1353 N N . TYR A 1 202 ? -12.36035 6.54159 -16.26168 1.000 14.28867 179 TYR A N 1
ATOM 1354 C CA . TYR A 1 202 ? -11.90883 5.18904 -16.57427 1.000 15.55659 179 TYR A CA 1
ATOM 1355 C C . TYR A 1 202 ? -10.90824 4.68476 -15.54147 1.000 17.81022 179 TYR A C 1
ATOM 1356 O O . TYR A 1 202 ? -11.03852 3.56913 -15.03280 1.000 13.38276 179 TYR A O 1
ATOM 1365 N N . GLY A 1 203 ? -9.88665 5.48457 -15.22286 1.000 14.25441 180 GLY A N 1
ATOM 1366 C CA . GLY A 1 203 ? -8.94681 5.04599 -14.19935 1.000 17.84487 180 GLY A CA 1
ATOM 1367 C C . GLY A 1 203 ? -9.59653 4.90030 -12.83734 1.000 18.86879 180 GLY A C 1
ATOM 1368 O O . GLY A 1 203 ? -9.35035 3.92582 -12.11578 1.000 16.08203 180 GLY A O 1
ATOM 1369 N N . GLU A 1 204 ? -10.45524 5.85921 -12.47735 1.000 15.05778 181 GLU A N 1
ATOM 1370 C CA . GLU A 1 204 ? -11.09019 5.87857 -11.16210 1.000 15.65400 181 GLU A CA 1
ATOM 1371 C C . GLU A 1 204 ? -12.01344 4.68458 -10.95501 1.000 13.96280 181 GLU A C 1
ATOM 1372 O O . GLU A 1 204 ? -12.21591 4.24617 -9.81592 1.000 15.71833 181 GLU A O 1
ATOM 1378 N N . LEU A 1 205 ? -12.57311 4.14313 -12.03645 1.000 13.27937 182 LEU A N 1
ATOM 1379 C CA . LEU A 1 205 ? -13.50976 3.03176 -11.94910 1.000 13.72258 182 LEU A CA 1
ATOM 1380 C C . LEU A 1 205 ? -12.89737 1.69649 -12.38662 1.000 11.84189 182 LEU A C 1
ATOM 1381 O O . LEU A 1 205 ? -13.63309 0.73766 -12.63883 1.000 15.53397 182 LEU A O 1
ATOM 1386 N N . GLY A 1 206 ? -11.56562 1.61285 -12.45642 1.000 14.21764 183 GLY A N 1
ATOM 1387 C CA . GLY A 1 206 ? -10.87024 0.34061 -12.52826 1.000 15.18899 183 GLY A CA 1
ATOM 1388 C C . GLY A 1 206 ? -10.38813 -0.08138 -13.89812 1.000 18.68860 183 GLY A C 1
ATOM 1389 O O . GLY A 1 206 ? -9.97106 -1.24101 -14.05501 1.000 16.70978 183 GLY A O 1
ATOM 1390 N N . GLU A 1 207 ? -10.42777 0.81201 -14.88589 1.000 15.07848 184 GLU A N 1
ATOM 1391 C CA . GLU A 1 207 ? -10.03169 0.51741 -16.27125 1.000 16.14959 184 GLU A CA 1
ATOM 1392 C C . GLU A 1 207 ? -10.84849 -0.66828 -16.76683 1.000 16.66770 184 GLU A C 1
ATOM 1393 O O . GLU A 1 207 ? -12.08701 -0.57947 -16.76546 1.000 16.87007 184 GLU A O 1
ATOM 1399 N N . GLU A 1 208 ? -10.23494 -1.78372 -17.17718 1.000 17.45687 185 GLU A N 1
ATOM 1400 C CA . GLU A 1 208 ? -11.02687 -2.89446 -17.68819 1.000 19.18238 185 GLU A CA 1
ATOM 1401 C C . GLU A 1 208 ? -11.66417 -3.75158 -16.60581 1.000 27.22523 185 GLU A C 1
ATOM 1402 O O . GLU A 1 208 ? -12.47675 -4.62588 -16.94092 1.000 24.31549 185 GLU A O 1
ATOM 1408 N N . ASP A 1 209 ? -11.33769 -3.52996 -15.33228 1.000 19.88573 186 ASP A N 1
ATOM 1409 C CA . ASP A 1 209 ? -11.73437 -4.44353 -14.25855 1.000 23.74216 186 ASP A CA 1
ATOM 1410 C C . ASP A 1 209 ? -12.38261 -3.64972 -13.12824 1.000 15.47585 186 ASP A C 1
ATOM 1411 O O . ASP A 1 209 ? -11.68531 -3.00276 -12.33716 1.000 18.79992 186 ASP A O 1
ATOM 1416 N N . GLU A 1 210 ? -13.71532 -3.73538 -13.03206 1.000 15.09096 187 GLU A N 1
ATOM 1417 C CA . GLU A 1 210 ? -14.43583 -2.97437 -12.00992 1.000 17.08699 187 GLU A CA 1
ATOM 1418 C C . GLU A 1 210 ? -14.05888 -3.39087 -10.59142 1.000 14.13790 187 GLU A C 1
ATOM 1419 O O . GLU A 1 210 ? -14.26798 -2.60787 -9.65335 1.000 16.77279 187 GLU A O 1
ATOM 1425 N N . LYS A 1 211 ? -13.47812 -4.58530 -10.40083 1.000 18.41153 188 LYS A N 1
ATOM 1426 C CA . LYS A 1 211 ? -13.01547 -4.94311 -9.06393 1.000 21.21216 188 LYS A CA 1
ATOM 1427 C C . LYS A 1 211 ? -11.87014 -4.05068 -8.61456 1.000 17.84460 188 LYS A C 1
ATOM 1428 O O . LYS A 1 211 ? -11.58336 -3.97972 -7.41247 1.000 21.82603 188 LYS A O 1
ATOM 1434 N N . GLY A 1 212 ? -11.22479 -3.35751 -9.54681 1.000 18.02079 189 GLY A N 1
ATOM 1435 C CA . GLY A 1 212 ? -10.15152 -2.43552 -9.23570 1.000 17.68126 189 GLY A CA 1
ATOM 1436 C C . GLY A 1 212 ? -10.54050 -0.96964 -9.20914 1.000 15.77430 189 GLY A C 1
ATOM 1437 O O . GLY A 1 212 ? -9.65197 -0.10973 -9.26223 1.000 17.04145 189 GLY A O 1
ATOM 1438 N N . SER A 1 213 ? -11.83152 -0.64660 -9.17406 1.000 13.24772 190 SER A N 1
ATOM 1439 C CA . SER A 1 213 ? -12.20681 0.75255 -9.06371 1.000 13.53714 190 SER A CA 1
ATOM 1440 C C . SER A 1 213 ? -11.62998 1.30438 -7.77136 1.000 14.71642 190 SER A C 1
ATOM 1441 O O . SER A 1 213 ? -11.40928 0.57477 -6.80373 1.000 15.28754 190 SER A O 1
ATOM 1444 N N . HIS A 1 214 ? -11.33318 2.59786 -7.77089 1.000 13.65694 191 HIS A N 1
ATOM 1445 C CA . HIS A 1 214 ? -10.71097 3.16385 -6.58389 1.000 13.91699 191 HIS A CA 1
ATOM 1446 C C . HIS A 1 214 ? -11.57710 3.02610 -5.34050 1.000 16.98702 191 HIS A C 1
ATOM 1447 O O . HIS A 1 214 ? -11.01722 2.71648 -4.27472 1.000 16.52245 191 HIS A O 1
ATOM 1454 N N . PRO A 1 215 ? -12.90615 3.16910 -5.39265 1.000 12.43948 192 PRO A N 1
ATOM 1455 C CA . PRO A 1 215 ? -13.68496 2.84664 -4.19099 1.000 11.84530 192 PRO A CA 1
ATOM 1456 C C . PRO A 1 215 ? -13.49094 1.41711 -3.72868 1.000 13.30110 192 PRO A C 1
ATOM 1457 O O . PRO A 1 215 ? -13.34997 1.18652 -2.52170 1.000 15.86111 192 PRO A O 1
ATOM 1461 N N . ARG A 1 216 ? -13.47205 0.45000 -4.65214 1.000 13.85940 193 ARG A N 1
ATOM 1462 C CA . ARG A 1 216 ? -13.27483 -0.93659 -4.23675 1.000 13.95320 193 ARG A CA 1
ATOM 1463 C C . ARG A 1 216 ? -11.84790 -1.19800 -3.77985 1.000 14.96042 193 ARG A C 1
ATOM 1464 O O . ARG A 1 216 ? -11.64077 -2.03309 -2.89096 1.000 16.68290 193 ARG A O 1
ATOM 1472 N N . LEU A 1 217 ? -10.86075 -0.46911 -4.30269 1.000 15.80128 194 LEU A N 1
ATOM 1473 C CA . LEU A 1 217 ? -9.51816 -0.60493 -3.74210 1.000 15.35838 194 LEU A CA 1
ATOM 1474 C C . LEU A 1 217 ? -9.48708 -0.09300 -2.31310 1.000 14.63614 194 LEU A C 1
ATOM 1475 O O . LEU A 1 217 ? -8.83819 -0.68890 -1.44642 1.000 15.35504 194 LEU A O 1
ATOM 1480 N N . LEU A 1 218 ? -10.19646 1.00069 -2.03897 1.000 14.22300 195 LEU A N 1
ATOM 1481 C CA . LEU A 1 218 ? -10.22537 1.49671 -0.66789 1.000 14.30025 195 LEU A CA 1
ATOM 1482 C C . LEU A 1 218 ? -10.98494 0.54257 0.25120 1.000 15.02840 195 LEU A C 1
ATOM 1483 O O . LEU A 1 218 ? -10.60495 0.35514 1.41665 1.000 17.55937 195 LEU A O 1
ATOM 1488 N N . ALA A 1 219 ? -12.06309 -0.06477 -0.25889 1.000 16.27224 196 ALA A N 1
ATOM 1489 C CA . ALA A 1 219 ? -12.79555 -1.05746 0.52894 1.000 17.51446 196 ALA A CA 1
ATOM 1490 C C . ALA A 1 219 ? -11.88358 -2.20776 0.93874 1.000 16.46102 196 ALA A C 1
ATOM 1491 O O . ALA A 1 219 ? -11.96473 -2.69893 2.06936 1.000 18.10712 196 ALA A O 1
ATOM 1493 N N . LYS A 1 220 ? -11.00036 -2.63859 0.03697 1.000 19.38444 197 LYS A N 1
ATOM 1494 C CA . LYS A 1 220 ? -10.02899 -3.67875 0.37060 1.000 19.05720 197 LYS A CA 1
ATOM 1495 C C . LYS A 1 220 ? -9.10306 -3.23917 1.50255 1.000 23.02900 197 LYS A C 1
ATOM 1496 O O . LYS A 1 220 ? -8.78586 -4.03387 2.39914 1.000 20.15147 197 LYS A O 1
ATOM 1502 N N . LEU A 1 221 ? -8.64572 -1.98185 1.47098 1.000 17.95357 198 LEU A N 1
ATOM 1503 C CA . LEU A 1 221 ? -7.81286 -1.45714 2.55351 1.000 18.57007 198 LEU A CA 1
ATOM 1504 C C . LEU A 1 221 ? -8.59183 -1.35717 3.86331 1.000 21.91092 198 LEU A C 1
ATOM 1505 O O . LEU A 1 221 ? -8.07217 -1.70778 4.93630 1.000 18.58405 198 LEU A O 1
ATOM 1510 N N . LEU A 1 222 ? -9.84225 -0.88687 3.80619 1.000 18.15059 199 LEU A N 1
ATOM 1511 C CA . LEU A 1 222 ? -10.65720 -0.82436 5.01459 1.000 19.25998 199 LEU A CA 1
ATOM 1512 C C . LEU A 1 222 ? -10.83273 -2.21037 5.63430 1.000 18.68214 199 LEU A C 1
ATOM 1513 O O . LEU A 1 222 ? -10.68660 -2.37467 6.85126 1.000 19.37678 199 LEU A O 1
ATOM 1518 N N . GLU A 1 223 ? -11.15191 -3.21362 4.81057 1.000 17.18791 200 GLU A N 1
ATOM 1519 C CA . GLU A 1 223 ? -11.26728 -4.58495 5.30896 1.000 18.57770 200 GLU A CA 1
ATOM 1520 C C . GLU A 1 223 ? -9.96657 -5.03519 5.95866 1.000 19.50496 200 GLU A C 1
ATOM 1521 O O . GLU A 1 223 ? -9.97428 -5.68420 7.01885 1.000 23.83678 200 GLU A O 1
ATOM 1523 N N . ALA A 1 224 ? -8.83314 -4.67144 5.35814 1.000 19.46880 201 ALA A N 1
ATOM 1524 C CA . ALA A 1 224 ? -7.54706 -5.10357 5.89059 1.000 20.62551 201 ALA A CA 1
ATOM 1525 C C . ALA A 1 224 ? -7.31576 -4.54498 7.28601 1.000 26.15171 201 ALA A C 1
ATOM 1526 O O . ALA A 1 224 ? -6.76179 -5.23438 8.15168 1.000 22.93711 201 ALA A O 1
ATOM 1528 N N . ILE A 1 225 ? -7.74044 -3.29703 7.52726 1.000 20.00428 202 ILE A N 1
ATOM 1529 C CA . ILE A 1 225 ? -7.48653 -2.64540 8.80940 1.000 18.63168 202 ILE A CA 1
ATOM 1530 C C . ILE A 1 225 ? -8.58881 -2.90867 9.83006 1.000 19.81911 202 ILE A C 1
ATOM 1531 O O . ILE A 1 225 ? -8.45328 -2.49790 10.99141 1.000 21.65352 202 ILE A O 1
ATOM 1536 N N . GLY A 1 226 ? -9.67084 -3.57320 9.43929 1.000 21.52840 203 GLY A N 1
ATOM 1537 C CA . GLY A 1 226 ? -10.72797 -3.94213 10.35778 1.000 22.00455 203 GLY A CA 1
ATOM 1538 C C . GLY A 1 226 ? -11.98837 -3.10213 10.33513 1.000 23.57387 203 GLY A C 1
ATOM 1539 O O . GLY A 1 226 ? -12.67870 -3.02673 11.36205 1.000 21.50274 203 GLY A O 1
ATOM 1540 N N . LEU A 1 227 ? -12.31499 -2.47553 9.20559 1.000 19.86043 204 LEU A N 1
ATOM 1541 C CA . LEU A 1 227 ? -13.50531 -1.64807 9.06220 1.000 19.75970 204 LEU A CA 1
ATOM 1542 C C . LEU A 1 227 ? -14.38593 -2.17479 7.93427 1.000 19.09860 204 LEU A C 1
ATOM 1543 O O . LEU A 1 227 ? -13.89904 -2.79848 6.99054 1.000 23.27969 204 LEU A O 1
ATOM 1548 N N . GLU A 1 228 ? -15.68785 -1.90299 8.02022 1.000 20.63968 205 GLU A N 1
ATOM 1549 C CA . GLU A 1 228 ? -16.59231 -2.20399 6.91429 1.000 20.82866 205 GLU A CA 1
ATOM 1550 C C . GLU A 1 228 ? -16.67561 -1.00659 5.96707 1.000 19.53355 205 GLU A C 1
ATOM 1551 O O . GLU A 1 228 ? -16.60015 0.14967 6.39893 1.000 27.92981 205 GLU A O 1
ATOM 1553 N N . ALA A 1 229 ? -16.81046 -1.28982 4.66958 1.000 19.71965 206 ALA A N 1
ATOM 1554 C CA . ALA A 1 229 ? -16.95295 -0.25764 3.64365 1.000 23.04441 206 ALA A CA 1
ATOM 1555 C C . ALA A 1 229 ? -18.37975 -0.28819 3.10273 1.000 21.04546 206 ALA A C 1
ATOM 1556 O O . ALA A 1 229 ? -18.72881 -1.16934 2.31112 1.000 28.66599 206 ALA A O 1
ATOM 1558 N N . ASP A 1 230 ? -19.18806 0.68838 3.50334 1.000 19.87259 207 ASP A N 1
ATOM 1559 C CA . ASP A 1 230 ? -20.61765 0.72707 3.20163 1.000 19.75035 207 ASP A CA 1
ATOM 1560 C C . ASP A 1 230 ? -20.86021 1.67276 2.02632 1.000 18.72405 207 ASP A C 1
ATOM 1561 O O . ASP A 1 230 ? -20.67478 2.88510 2.16136 1.000 16.50421 207 ASP A O 1
ATOM 1566 N N . PHE A 1 231 ? -21.30792 1.13192 0.88198 1.000 15.87820 208 PHE A N 1
ATOM 1567 C CA . PHE A 1 231 ? -21.62858 2.02681 -0.23867 1.000 17.01774 208 PHE A CA 1
ATOM 1568 C C . PHE A 1 231 ? -22.91498 2.82592 -0.01391 1.000 17.59157 208 PHE A C 1
ATOM 1569 O O . PHE A 1 231 ? -23.24502 3.70455 -0.81953 1.000 17.74465 208 PHE A O 1
ATOM 1577 N N . GLN A 1 232 ? -23.64511 2.58608 1.06950 1.000 19.74916 209 GLN A N 1
ATOM 1578 C CA . GLN A 1 232 ? -24.77672 3.43404 1.41325 1.000 15.72482 209 GLN A CA 1
ATOM 1579 C C . GLN A 1 232 ? -24.48619 4.25855 2.66744 1.000 19.11123 209 GLN A C 1
ATOM 1580 O O . GLN A 1 232 ? -25.40354 4.68549 3.37251 1.000 19.92306 209 GLN A O 1
ATOM 1586 N N . ALA A 1 233 ? -23.20189 4.51422 2.92245 1.000 19.06827 210 ALA A N 1
ATOM 1587 C CA . ALA A 1 233 ? -22.77679 5.25728 4.10146 1.000 19.74774 210 ALA A CA 1
ATOM 1588 C C . ALA A 1 233 ? -23.38655 6.65288 4.14160 1.000 17.38297 210 ALA A C 1
ATOM 1589 O O . ALA A 1 233 ? -23.45136 7.35660 3.12676 1.000 20.53457 210 ALA A O 1
ATOM 1591 N N . VAL A 1 234 ? -23.82690 7.05468 5.33682 1.000 19.11056 211 VAL A N 1
ATOM 1592 C CA . VAL A 1 234 ? -24.33363 8.39952 5.59539 1.000 15.30447 211 VAL A CA 1
ATOM 1593 C C . VAL A 1 234 ? -23.54007 8.96982 6.76355 1.000 18.58214 211 VAL A C 1
ATOM 1594 O O . VAL A 1 234 ? -23.48969 8.36073 7.84442 1.000 20.05784 211 VAL A O 1
ATOM 1598 N N . SER A 1 235 ? -22.91166 10.12253 6.54971 1.000 16.07715 212 SER A N 1
ATOM 1599 C CA . SER A 1 235 ? -22.04458 10.71145 7.56089 1.000 15.94913 212 SER A CA 1
ATOM 1600 C C . SER A 1 235 ? -22.85684 11.37684 8.66737 1.000 16.56150 212 SER A C 1
ATOM 1601 O O . SER A 1 235 ? -23.93783 11.92140 8.42800 1.000 20.42690 212 SER A O 1
ATOM 1604 N N . THR A 1 236 ? -22.33011 11.30636 9.89829 1.000 16.69965 213 THR A N 1
ATOM 1605 C CA . THR A 1 236 ? -22.88758 12.03868 11.02634 1.000 19.54527 213 THR A CA 1
ATOM 1606 C C . THR A 1 236 ? -21.95769 13.11684 11.56222 1.000 22.71543 213 THR A C 1
ATOM 1607 O O . THR A 1 236 ? -22.26383 13.71121 12.60354 1.000 26.84124 213 THR A O 1
ATOM 1611 N N . MET A 1 237 ? -20.80963 13.35014 10.92055 1.000 15.67022 214 MET A N 1
ATOM 1612 C CA . MET A 1 237 ? -19.86973 14.36187 11.37382 1.000 17.81496 214 MET A CA 1
ATOM 1613 C C . MET A 1 237 ? -20.19368 15.67901 10.68489 1.000 16.42852 214 MET A C 1
ATOM 1614 O O . MET A 1 237 ? -20.09886 15.75471 9.45454 1.000 15.44923 214 MET A O 1
ATOM 1619 N N . PRO A 1 238 ? -20.60347 16.71837 11.41416 1.000 13.24557 215 PRO A N 1
ATOM 1620 C CA . PRO A 1 238 ? -21.01369 17.96521 10.73818 1.000 14.08009 215 PRO A CA 1
ATOM 1621 C C . PRO A 1 238 ? -19.97815 18.50436 9.76040 1.000 14.85415 215 PRO A C 1
ATOM 1622 O O . PRO A 1 238 ? -20.33984 18.89619 8.63658 1.000 14.94112 215 PRO A O 1
ATOM 1626 N N . GLU A 1 239 ? -18.69099 18.48446 10.13621 1.000 14.88502 216 GLU A N 1
ATOM 1627 C CA . GLU A 1 239 ? -17.65075 19.03423 9.27489 1.000 13.20393 216 GLU A CA 1
ATOM 1628 C C . GLU A 1 239 ? -17.44166 18.19050 8.02115 1.000 12.62877 216 GLU A C 1
ATOM 1629 O O . GLU A 1 239 ? -17.04207 18.72182 6.96836 1.000 14.38407 216 GLU A O 1
ATOM 1635 N N . GLU A 1 240 ? -17.69183 16.88543 8.11621 1.000 13.38690 217 GLU A N 1
ATOM 1636 C CA . GLU A 1 240 ? -17.62509 16.00073 6.95428 1.000 16.76054 217 GLU A CA 1
ATOM 1637 C C . GLU A 1 240 ? -18.80416 16.23302 6.01510 1.000 16.95228 217 GLU A C 1
ATOM 1638 O O . GLU A 1 240 ? -18.64096 16.27660 4.78661 1.000 14.48733 217 GLU A O 1
ATOM 1644 N N . ILE A 1 241 ? -20.00977 16.36751 6.57501 1.000 12.99938 218 ILE A N 1
ATOM 1645 C CA . ILE A 1 241 ? -21.16288 16.74536 5.76696 1.000 16.19150 218 ILE A CA 1
ATOM 1646 C C . ILE A 1 241 ? -20.87970 18.05037 5.02462 1.000 13.89310 218 ILE A C 1
ATOM 1647 O O . ILE A 1 241 ? -21.15338 18.18027 3.82359 1.000 15.78852 218 ILE A O 1
ATOM 1652 N N . ALA A 1 242 ? -20.32308 19.04267 5.73308 1.000 12.77632 219 ALA A N 1
ATOM 1653 C CA . ALA A 1 242 ? -20.06686 20.33436 5.09226 1.000 12.51610 219 ALA A CA 1
ATOM 1654 C C . ALA A 1 242 ? -19.05826 20.18966 3.96399 1.000 14.87657 219 ALA A C 1
ATOM 1655 O O . ALA A 1 242 ? -19.17913 20.84182 2.91531 1.000 12.74195 219 ALA A O 1
ATOM 1657 N N . TYR A 1 243 ? -18.05870 19.32728 4.15556 1.000 14.05714 220 TYR A N 1
ATOM 1658 C CA . TYR A 1 243 ? -17.06598 19.09362 3.11272 1.000 15.17647 220 TYR A CA 1
ATOM 1659 C C . TYR A 1 243 ? -17.69994 18.46677 1.87288 1.000 15.37283 220 TYR A C 1
ATOM 1660 O O . TYR A 1 243 ? -17.49153 18.93536 0.74484 1.000 14.16396 220 TYR A O 1
ATOM 1669 N N . LEU A 1 244 ? -18.49783 17.41322 2.07235 1.000 11.62017 221 LEU A N 1
ATOM 1670 C CA . LEU A 1 244 ? -19.11745 16.71617 0.94838 1.000 12.67463 221 LEU A CA 1
ATOM 1671 C C . LEU A 1 244 ? -20.14840 17.59897 0.25802 1.000 12.42866 221 LEU A C 1
ATOM 1672 O O . LEU A 1 244 ? -20.25228 17.58756 -0.97797 1.000 12.23631 221 LEU A O 1
ATOM 1677 N N . ASN A 1 245 ? -20.91155 18.37846 1.03802 1.000 11.71908 222 ASN A N 1
ATOM 1678 C CA . ASN A 1 245 ? -21.85115 19.32383 0.43850 1.000 14.75762 222 ASN A CA 1
ATOM 1679 C C . ASN A 1 245 ? -21.12608 20.32955 -0.44401 1.000 14.39918 222 ASN A C 1
ATOM 1680 O O . ASN A 1 245 ? -21.56207 20.62121 -1.56626 1.000 13.16218 222 ASN A O 1
ATOM 1685 N N . ASN A 1 246 ? -20.02349 20.89629 0.05608 1.000 13.20729 223 ASN A N 1
ATOM 1686 C CA . ASN A 1 246 ? -19.29390 21.87507 -0.74285 1.000 11.95316 223 ASN A CA 1
ATOM 1687 C C . ASN A 1 246 ? -18.71202 21.24839 -1.99598 1.000 13.00794 223 ASN A C 1
ATOM 1688 O O . ASN A 1 246 ? -18.73310 21.85902 -3.07386 1.000 13.18224 223 ASN A O 1
ATOM 1693 N N . ARG A 1 247 ? -18.15211 20.04520 -1.87048 1.000 13.07979 224 ARG A N 1
ATOM 1694 C CA . ARG A 1 247 ? -17.49800 19.44539 -3.02291 1.000 12.40982 224 ARG A CA 1
ATOM 1695 C C . ARG A 1 247 ? -18.50438 19.13305 -4.11641 1.000 13.31451 224 ARG A C 1
ATOM 1696 O O . ARG A 1 247 ? -18.23979 19.39588 -5.29280 1.000 15.10291 224 ARG A O 1
ATOM 1704 N N . ALA A 1 248 ? -19.69296 18.64485 -3.74587 1.000 11.56548 225 ALA A N 1
ATOM 1705 C CA . ALA A 1 248 ? -20.72323 18.41942 -4.75899 1.000 13.79704 225 ALA A CA 1
ATOM 1706 C C . ALA A 1 248 ? -21.14660 19.72591 -5.42094 1.000 12.23622 225 ALA A C 1
ATOM 1707 O O . ALA A 1 248 ? -21.31906 19.79474 -6.65235 1.000 12.14885 225 ALA A O 1
ATOM 1709 N N . ARG A 1 249 ? -21.32327 20.77158 -4.62497 1.000 12.10986 226 ARG A N 1
ATOM 1710 C CA . ARG A 1 249 ? -21.68891 22.06883 -5.18059 1.000 10.63686 226 ARG A CA 1
ATOM 1711 C C . ARG A 1 249 ? -20.66233 22.52107 -6.20429 1.000 12.11597 226 ARG A C 1
ATOM 1712 O O . ARG A 1 249 ? -21.01115 22.95297 -7.31170 1.000 13.14475 226 ARG A O 1
ATOM 1720 N N . ALA A 1 250 ? -19.38354 22.43303 -5.85036 1.000 11.55088 227 ALA A N 1
ATOM 1721 C CA . ALA A 1 250 ? -18.34657 22.95390 -6.72801 1.000 14.10783 227 ALA A CA 1
ATOM 1722 C C . ALA A 1 250 ? -18.27985 22.16705 -8.02884 1.000 11.05142 227 ALA A C 1
ATOM 1723 O O . ALA A 1 250 ? -18.22809 22.75373 -9.11853 1.000 12.70500 227 ALA A O 1
ATOM 1725 N N . PHE A 1 251 ? -18.32016 20.83786 -7.93874 1.000 12.48487 228 PHE A N 1
ATOM 1726 C CA . PHE A 1 251 ? -18.22537 20.01940 -9.15203 1.000 10.45662 228 PHE A CA 1
ATOM 1727 C C . PHE A 1 251 ? -19.44212 20.19254 -10.05973 1.000 15.19701 228 PHE A C 1
ATOM 1728 O O . PHE A 1 251 ? -19.34966 19.95396 -11.27190 1.000 15.73794 228 PHE A O 1
ATOM 1736 N N . ARG A 1 252 ? -20.58588 20.58201 -9.49907 1.000 12.81251 229 ARG A N 1
ATOM 1737 C CA . ARG A 1 252 ? -21.81758 20.72606 -10.26114 1.000 13.86004 229 ARG A CA 1
ATOM 1738 C C . ARG A 1 252 ? -22.02434 22.13117 -10.80536 1.000 14.28523 229 ARG A C 1
ATOM 1739 O O . ARG A 1 252 ? -22.94065 22.33859 -11.60263 1.000 17.44460 229 ARG A O 1
ATOM 1747 N N . HIS A 1 253 ? -21.19230 23.09153 -10.40553 1.000 13.56880 230 HIS A N 1
ATOM 1748 C CA . HIS A 1 253 ? -21.43465 24.48781 -10.74083 1.000 9.71093 230 HIS A CA 1
ATOM 1749 C C . HIS A 1 253 ? -21.36857 24.73029 -12.25072 1.000 10.62935 230 HIS A C 1
ATOM 1750 O O . HIS A 1 253 ? -20.45125 24.27335 -12.93981 1.000 15.06241 230 HIS A O 1
ATOM 1757 N N . ALA A 1 254 ? -22.31471 25.51983 -12.75163 1.000 13.49460 231 ALA A N 1
ATOM 1758 C CA . ALA A 1 254 ? -22.30830 25.87740 -14.16928 1.000 13.22138 231 ALA A CA 1
ATOM 1759 C C . ALA A 1 254 ? -21.10414 26.72552 -14.56885 1.000 23.65123 231 ALA A C 1
ATOM 1760 O O . ALA A 1 254 ? -20.75483 26.76783 -15.75336 1.000 20.09384 231 ALA A O 1
ATOM 1762 N N . GLU A 1 255 ? -20.47765 27.42091 -13.62866 1.000 13.23662 232 GLU A N 1
ATOM 1763 C CA . GLU A 1 255 ? -19.18567 28.05389 -13.88905 1.000 19.53632 232 GLU A CA 1
ATOM 1764 C C . GLU A 1 255 ? -18.10815 27.04869 -13.49556 1.000 17.77131 232 GLU A C 1
ATOM 1765 O O . GLU A 1 255 ? -17.81297 26.86318 -12.31178 1.000 17.75910 232 GLU A O 1
ATOM 1771 N N . VAL A 1 256 ? -17.53781 26.36414 -14.48683 1.000 13.96088 233 VAL A N 1
ATOM 1772 C CA . VAL A 1 256 ? -16.68911 25.21521 -14.19523 1.000 13.54995 233 VAL A CA 1
ATOM 1773 C C . VAL A 1 256 ? -15.35952 25.59614 -13.55738 1.000 16.46821 233 VAL A C 1
ATOM 1774 O O . VAL A 1 256 ? -14.59324 24.70857 -13.17119 1.000 14.16432 233 VAL A O 1
ATOM 1778 N N . GLY A 1 257 ? -15.04790 26.88566 -13.42867 1.000 19.89216 234 GLY A N 1
ATOM 1779 C CA . GLY A 1 257 ? -13.92449 27.25614 -12.58415 1.000 20.42882 234 GLY A CA 1
ATOM 1780 C C . GLY A 1 257 ? -14.06059 26.71211 -11.17457 1.000 16.30423 234 GLY A C 1
ATOM 1781 O O . GLY A 1 257 ? -13.06412 26.35086 -10.54581 1.000 16.02905 234 GLY A O 1
ATOM 1782 N N . TRP A 1 258 ? -15.29580 26.62688 -10.66690 1.000 13.28524 235 TRP A N 1
ATOM 1783 C CA . TRP A 1 258 ? -15.48358 26.05536 -9.33594 1.000 14.79612 235 TRP A CA 1
ATOM 1784 C C . TRP A 1 258 ? -15.06775 24.59451 -9.32027 1.000 13.99809 235 TRP A C 1
ATOM 1785 O O . TRP A 1 258 ? -14.36694 24.14154 -8.40423 1.000 15.19824 235 TRP A O 1
ATOM 1796 N N . GLY A 1 259 ? -15.51882 23.83175 -10.31704 1.000 14.74856 236 GLY A N 1
ATOM 1797 C CA . GLY A 1 259 ? -15.25303 22.40501 -10.32031 1.000 15.12171 236 GLY A CA 1
ATOM 1798 C C . GLY A 1 259 ? -13.81717 22.07634 -10.67989 1.000 18.83098 236 GLY A C 1
ATOM 1799 O O . GLY A 1 259 ? -13.23035 21.14914 -10.12236 1.000 16.00874 236 GLY A O 1
ATOM 1800 N N . LEU A 1 260 ? -13.23666 22.81487 -11.63264 1.000 16.02251 237 LEU A N 1
ATOM 1801 C CA . LEU A 1 260 ? -11.84636 22.54088 -11.98760 1.000 15.14321 237 LEU A CA 1
ATOM 1802 C C . LEU A 1 260 ? -10.89542 22.87393 -10.83906 1.000 15.68680 237 LEU A C 1
ATOM 1803 O O . LEU A 1 260 ? -9.83271 22.25041 -10.72384 1.000 16.03268 237 LEU A O 1
ATOM 1808 N N . ALA A 1 261 ? -11.25677 23.82262 -9.97169 1.000 17.51990 238 ALA A N 1
ATOM 1809 C CA . ALA A 1 261 ? -10.43067 24.10861 -8.79624 1.000 18.31244 238 ALA A CA 1
ATOM 1810 C C . ALA A 1 261 ? -10.37960 22.91696 -7.84567 1.000 20.37427 238 ALA A C 1
ATOM 1811 O O . ALA A 1 261 ? -9.30386 22.52593 -7.38316 1.000 20.75603 238 ALA A O 1
ATOM 1813 N N . VAL A 1 262 ? -11.53112 22.31170 -7.55237 1.000 17.65101 239 VAL A N 1
ATOM 1814 C CA . VAL A 1 262 ? -11.52481 21.17202 -6.62915 1.000 17.40108 239 VAL A CA 1
ATOM 1815 C C . VAL A 1 262 ? -10.93385 19.93009 -7.29948 1.000 26.63861 239 VAL A C 1
ATOM 1816 O O . VAL A 1 262 ? -10.25889 19.11829 -6.65068 1.000 22.20295 239 VAL A O 1
ATOM 1820 N N . PHE A 1 263 ? -11.15730 19.76839 -8.60528 1.000 17.03298 240 PHE A N 1
ATOM 1821 C CA . PHE A 1 263 ? -10.51635 18.68591 -9.34511 1.000 19.51231 240 PHE A CA 1
ATOM 1822 C C . PHE A 1 263 ? -8.99897 18.80731 -9.27300 1.000 24.61643 240 PHE A C 1
ATOM 1823 O O . PHE A 1 263 ? -8.29239 17.81932 -9.04285 1.000 22.56740 240 PHE A O 1
ATOM 1831 N N . TYR A 1 264 ? -8.48268 20.01995 -9.45053 1.000 18.60517 241 TYR A N 1
ATOM 1832 C CA . TYR A 1 264 ? -7.04493 20.23399 -9.31174 1.000 25.47027 241 TYR A CA 1
ATOM 1833 C C . TYR A 1 264 ? -6.53846 19.75697 -7.95185 1.000 30.31156 241 TYR A C 1
ATOM 1834 O O . TYR A 1 264 ? -5.49602 19.09786 -7.86592 1.000 28.52809 241 TYR A O 1
ATOM 1843 N N . ILE A 1 265 ? -7.27692 20.05093 -6.88168 1.000 29.55310 242 ILE A N 1
ATOM 1844 C CA . ILE A 1 265 ? -6.83815 19.67523 -5.54090 1.000 31.02400 242 ILE A CA 1
ATOM 1845 C C . ILE A 1 265 ? -7.06567 18.19008 -5.27606 1.000 31.33002 242 ILE A C 1
ATOM 1846 O O . ILE A 1 265 ? -6.14881 17.48378 -4.84474 1.000 39.91259 242 ILE A O 1
ATOM 1851 N N . THR A 1 266 ? -8.28196 17.68765 -5.51546 1.000 29.31815 243 THR A N 1
ATOM 1852 C CA . THR A 1 266 ? -8.60705 16.33540 -5.06295 1.000 31.55488 243 THR A CA 1
ATOM 1853 C C . THR A 1 266 ? -7.91037 15.25178 -5.87355 1.000 30.70295 243 THR A C 1
ATOM 1854 O O . THR A 1 266 ? -7.85970 14.10203 -5.42252 1.000 40.56302 243 THR A O 1
ATOM 1858 N N . GLU A 1 267 ? -7.38432 15.57099 -7.05646 1.000 24.87002 244 GLU A N 1
ATOM 1859 C CA . GLU A 1 267 ? -6.79426 14.52519 -7.88306 1.000 31.06662 244 GLU A CA 1
ATOM 1860 C C . GLU A 1 267 ? -5.42249 14.90290 -8.42833 1.000 53.69418 244 GLU A C 1
ATOM 1861 O O . GLU A 1 267 ? -4.48761 14.09547 -8.36860 1.000 36.20298 244 GLU A O 1
ATOM 1867 N N . LEU A 1 268 ? -5.27938 16.11648 -8.96699 1.000 29.12161 245 LEU A N 1
ATOM 1868 C CA . LEU A 1 268 ? -4.03913 16.42336 -9.66824 1.000 31.77788 245 LEU A CA 1
ATOM 1869 C C . LEU A 1 268 ? -2.86956 16.62972 -8.71212 1.000 26.84233 245 LEU A C 1
ATOM 1870 O O . LEU A 1 268 ? -1.73192 16.30571 -9.06503 1.000 32.66409 245 LEU A O 1
ATOM 1875 N N . VAL A 1 269 ? -3.10872 17.15259 -7.50714 1.000 32.23796 246 VAL A N 1
ATOM 1876 C CA . VAL A 1 269 ? -1.99275 17.41562 -6.59836 1.000 34.37641 246 VAL A CA 1
ATOM 1877 C C . VAL A 1 269 ? -2.06296 16.61162 -5.29760 1.000 31.16616 246 VAL A C 1
ATOM 1878 O O . VAL A 1 269 ? -1.45353 16.99298 -4.29217 1.000 46.58786 246 VAL A O 1
ATOM 1882 N N . VAL A 1 270 ? -2.74586 15.46794 -5.31396 1.000 28.32489 247 VAL A N 1
ATOM 1883 C CA . VAL A 1 270 ? -2.70136 14.53354 -4.18339 1.000 24.09710 247 VAL A CA 1
ATOM 1884 C C . VAL A 1 270 ? -1.52898 13.54388 -4.17623 1.000 32.28900 247 VAL A C 1
ATOM 1885 O O . VAL A 1 270 ? -1.40898 12.79672 -3.19496 1.000 25.99516 247 VAL A O 1
ATOM 1889 N N . PRO A 1 271 ? -0.67465 13.42803 -5.21275 1.000 27.96370 248 PRO A N 1
ATOM 1890 C CA . PRO A 1 271 ? 0.42024 12.44024 -5.11395 1.000 25.32730 248 PRO A CA 1
ATOM 1891 C C . PRO A 1 271 ? 1.26121 12.52478 -3.84765 1.000 22.05121 248 PRO A C 1
ATOM 1892 O O . PRO A 1 271 ? 1.58234 11.48079 -3.26268 1.000 26.67275 248 PRO A O 1
ATOM 1896 N N . GLY A 1 272 ? 1.64340 13.72584 -3.41122 1.000 21.35509 249 GLY A N 1
ATOM 1897 C CA . GLY A 1 272 ? 2.51095 13.82206 -2.24816 1.000 24.42086 249 GLY A CA 1
ATOM 1898 C C . GLY A 1 272 ? 1.83714 13.32260 -0.98460 1.000 26.91296 249 GLY A C 1
ATOM 1899 O O . GLY A 1 272 ? 2.42413 12.56450 -0.20612 1.000 23.36080 249 GLY A O 1
ATOM 1900 N N . ASN A 1 273 ? 0.58502 13.71959 -0.77746 1.000 22.05405 250 ASN A N 1
ATOM 1901 C CA . ASN A 1 273 ? -0.15588 13.26309 0.39363 1.000 23.22788 250 ASN A CA 1
ATOM 1902 C C . ASN A 1 273 ? -0.35233 11.75175 0.36089 1.000 23.65666 250 ASN A C 1
ATOM 1903 O O . ASN A 1 273 ? -0.13738 11.06578 1.36623 1.000 20.27471 250 ASN A O 1
ATOM 1908 N N . HIS A 1 274 ? -0.73413 11.20791 -0.79507 1.000 23.08557 251 HIS A N 1
ATOM 1909 C CA . HIS A 1 274 ? -1.02243 9.78155 -0.85000 1.000 18.73163 251 HIS A CA 1
ATOM 1910 C C . HIS A 1 274 ? 0.24595 8.93797 -0.78518 1.000 21.18001 251 HIS A C 1
ATOM 1911 O O . HIS A 1 274 ? 0.20565 7.81174 -0.27821 1.000 23.52213 251 HIS A O 1
ATOM 1918 N N . GLU A 1 275 ? 1.37876 9.46875 -1.25568 1.000 17.61021 252 GLU A N 1
ATOM 1919 C CA . GLU A 1 275 ? 2.63936 8.74693 -1.11659 1.000 18.64907 252 GLU A CA 1
ATOM 1920 C C . GLU A 1 275 ? 3.03456 8.62893 0.34816 1.000 23.02605 252 GLU A C 1
ATOM 1921 O O . GLU A 1 275 ? 3.46087 7.56199 0.79965 1.000 27.74378 252 GLU A O 1
ATOM 1927 N N . LYS A 1 276 ? 2.89169 9.71282 1.10586 1.000 21.86665 253 LYS A N 1
ATOM 1928 C CA . LYS A 1 276 ? 3.22366 9.65545 2.52337 1.000 22.06327 253 LYS A CA 1
ATOM 1929 C C . LYS A 1 276 ? 2.27458 8.73382 3.28468 1.000 26.41986 253 LYS A C 1
ATOM 1930 O O . LYS A 1 276 ? 2.70713 8.01803 4.19683 1.000 22.91391 253 LYS A O 1
ATOM 1936 N N . LEU A 1 277 ? 0.98099 8.73039 2.93296 1.000 20.71415 254 LEU A N 1
ATOM 1937 C CA . LEU A 1 277 ? 0.05356 7.78804 3.56366 1.000 18.82377 254 LEU A CA 1
ATOM 1938 C C . LEU A 1 277 ? 0.38914 6.34910 3.19795 1.000 21.58324 254 LEU A C 1
ATOM 1939 O O . LEU A 1 277 ? 0.31067 5.45082 4.04685 1.000 23.27865 254 LEU A O 1
ATOM 1944 N N . TYR A 1 278 ? 0.71869 6.10432 1.92814 1.000 21.31047 255 TYR A N 1
ATOM 1945 C CA . TYR A 1 278 ? 1.14801 4.77632 1.50283 1.000 20.26059 255 TYR A CA 1
ATOM 1946 C C . TYR A 1 278 ? 2.31927 4.28012 2.34451 1.000 23.46482 255 TYR A C 1
ATOM 1947 O O . TYR A 1 278 ? 2.30845 3.14837 2.84661 1.000 21.10450 255 TYR A O 1
ATOM 1956 N N . ARG A 1 279 ? 3.34683 5.12119 2.50027 1.000 24.74051 256 ARG A N 1
ATOM 1957 C CA . ARG A 1 279 ? 4.51065 4.72767 3.28846 1.000 25.61328 256 ARG A CA 1
ATOM 1958 C C . ARG A 1 279 ? 4.11709 4.45491 4.73265 1.000 26.54955 256 ARG A C 1
ATOM 1959 O O . ARG A 1 279 ? 4.60275 3.49905 5.34982 1.000 25.11223 256 ARG A O 1
ATOM 1967 N N . ALA A 1 280 ? 3.23289 5.28669 5.28731 1.000 22.59446 257 ALA A N 1
ATOM 1968 C CA . ALA A 1 280 ? 2.82118 5.10703 6.67174 1.000 20.93067 257 ALA A CA 1
ATOM 1969 C C . ALA A 1 280 ? 2.07952 3.79400 6.86328 1.000 26.70819 257 ALA A C 1
ATOM 1970 O O . ALA A 1 280 ? 2.22920 3.13752 7.90050 1.000 24.88949 257 ALA A O 1
ATOM 1972 N N . LEU A 1 281 ? 1.26134 3.39652 5.88162 1.000 23.34861 258 LEU A N 1
ATOM 1973 C CA . LEU A 1 281 ? 0.49625 2.16639 6.03531 1.000 19.86121 258 LEU A CA 1
ATOM 1974 C C . LEU A 1 281 ? 1.39061 0.93993 5.90049 1.000 19.76066 258 LEU A C 1
ATOM 1975 O O . LEU A 1 281 ? 1.15930 -0.06924 6.57129 1.000 23.76516 258 LEU A O 1
ATOM 1980 N N . LEU A 1 282 ? 2.41275 0.99946 5.03840 1.000 24.13639 259 LEU A N 1
ATOM 1981 C CA . LEU A 1 282 ? 3.40078 -0.07987 5.01806 1.000 24.50370 259 LEU A CA 1
ATOM 1982 C C . LEU A 1 282 ? 4.11440 -0.19410 6.36166 1.000 25.95319 259 LEU A C 1
ATOM 1983 O O . LEU A 1 282 ? 4.32889 -1.30304 6.86582 1.000 26.78440 259 LEU A O 1
ATOM 1988 N N . GLN A 1 283 ? 4.48750 0.94297 6.95926 1.000 27.55633 260 GLN A N 1
ATOM 1989 C CA . GLN A 1 283 ? 5.08882 0.91586 8.29331 1.000 28.45930 260 GLN A CA 1
ATOM 1990 C C . GLN A 1 283 ? 4.12484 0.37440 9.34271 1.000 29.34312 260 GLN A C 1
ATOM 1991 O O . GLN A 1 283 ? 4.55733 -0.21637 10.33869 1.000 28.26066 260 GLN A O 1
ATOM 1997 N N . ALA A 1 284 ? 2.82442 0.57956 9.15432 1.000 23.90067 261 ALA A N 1
ATOM 1998 C CA . ALA A 1 284 ? 1.83389 0.01744 10.06015 1.000 24.99142 261 ALA A CA 1
ATOM 1999 C C . ALA A 1 284 ? 1.57008 -1.45740 9.80558 1.000 29.16752 261 ALA A C 1
ATOM 2000 O O . ALA A 1 284 ? 0.73710 -2.04811 10.49767 1.000 27.25294 261 ALA A O 1
ATOM 2002 N N . GLY A 1 285 ? 2.23763 -2.06029 8.82950 1.000 25.44562 262 GLY A N 1
ATOM 2003 C CA . GLY A 1 285 ? 2.11304 -3.48197 8.58873 1.000 21.78032 262 GLY A CA 1
ATOM 2004 C C . GLY A 1 285 ? 1.11086 -3.86947 7.53059 1.000 31.57438 262 GLY A C 1
ATOM 2005 O O . GLY A 1 285 ? 0.72403 -5.03928 7.46630 1.000 25.00984 262 GLY A O 1
ATOM 2006 N N . LEU A 1 286 ? 0.65729 -2.92943 6.71364 1.000 24.48801 263 LEU A N 1
ATOM 2007 C CA . LEU A 1 286 ? -0.15363 -3.30548 5.57178 1.000 24.62050 263 LEU A CA 1
ATOM 2008 C C . LEU A 1 286 ? 0.76012 -3.73122 4.43032 1.000 27.61597 263 LEU A C 1
ATOM 2009 O O . LEU A 1 286 ? 1.86340 -3.20563 4.26644 1.000 25.98605 263 LEU A O 1
ATOM 2014 N N . SER A 1 287 ? 0.29843 -4.69894 3.64353 1.000 25.92515 264 SER A N 1
ATOM 2015 C CA . SER A 1 287 ? 1.04897 -5.10647 2.46929 1.000 23.76541 264 SER A CA 1
ATOM 2016 C C . SER A 1 287 ? 0.82515 -4.11371 1.32897 1.000 26.84419 264 SER A C 1
ATOM 2017 O O . SER A 1 287 ? -0.11956 -3.32400 1.34423 1.000 22.66884 264 SER A O 1
ATOM 2020 N N . GLU A 1 288 ? 1.71320 -4.17253 0.32829 1.000 25.72298 265 GLU A N 1
ATOM 2021 C CA . GLU A 1 288 ? 1.56306 -3.34176 -0.86482 1.000 23.44306 265 GLU A CA 1
ATOM 2022 C C . GLU A 1 288 ? 0.19833 -3.54482 -1.50533 1.000 30.19931 265 GLU A C 1
ATOM 2023 O O . GLU A 1 288 ? -0.44883 -2.57883 -1.92666 1.000 28.90344 265 GLU A O 1
ATOM 2029 N N . ASP A 1 289 ? -0.26907 -4.79169 -1.56828 1.000 26.39426 266 ASP A N 1
ATOM 2030 C CA . ASP A 1 289 ? -1.56757 -5.04911 -2.18478 1.000 34.32323 266 ASP A CA 1
ATOM 2031 C C . ASP A 1 289 ? -2.69183 -4.41324 -1.37970 1.000 26.47838 266 ASP A C 1
ATOM 2032 O O . ASP A 1 289 ? -3.60374 -3.79843 -1.94342 1.000 25.53576 266 ASP A O 1
ATOM 2037 N N . GLN A 1 290 ? -2.64552 -4.56336 -0.05435 1.000 21.55261 267 GLN A N 1
ATOM 2038 C CA . GLN A 1 290 ? -3.68513 -3.99844 0.79706 1.000 22.24327 267 GLN A CA 1
ATOM 2039 C C . GLN A 1 290 ? -3.73692 -2.48013 0.69422 1.000 17.74395 267 GLN A C 1
ATOM 2040 O O . GLN A 1 290 ? -4.82270 -1.88941 0.79431 1.000 18.58307 267 GLN A O 1
ATOM 2046 N N . ALA A 1 291 ? -2.58495 -1.83122 0.50417 1.000 19.68692 268 ALA A N 1
ATOM 2047 C CA . ALA A 1 291 ? -2.51197 -0.37647 0.42841 1.000 19.80244 268 ALA A CA 1
ATOM 2048 C C . ALA A 1 291 ? -2.48036 0.12676 -1.00632 1.000 18.84737 268 ALA A C 1
ATOM 2049 O O . ALA A 1 291 ? -2.07410 1.27177 -1.24559 1.000 19.43392 268 ALA A O 1
ATOM 2051 N N . GLU A 1 292 ? -2.89170 -0.71413 -1.96082 1.000 16.61898 269 GLU A N 1
ATOM 2052 C CA . GLU A 1 292 ? -2.90390 -0.32435 -3.37018 1.000 20.09807 269 GLU A CA 1
ATOM 2053 C C . GLU A 1 292 ? -3.65305 0.98769 -3.60477 1.000 16.21149 269 GLU A C 1
ATOM 2054 O O . GLU A 1 292 ? -3.26532 1.78004 -4.47484 1.000 17.96167 269 GLU A O 1
ATOM 2060 N N . TYR A 1 293 ? -4.74127 1.22833 -2.86135 1.000 19.41005 270 TYR A N 1
ATOM 2061 C CA . TYR A 1 293 ? -5.51290 2.45579 -3.06885 1.000 19.20214 270 TYR A CA 1
ATOM 2062 C C . TYR A 1 293 ? -4.60608 3.67943 -3.10771 1.000 18.71221 270 TYR A C 1
ATOM 2063 O O . TYR A 1 293 ? -4.74290 4.54849 -3.97942 1.000 18.07030 270 TYR A O 1
ATOM 2072 N N . TYR A 1 294 ? -3.67384 3.77159 -2.15988 1.000 16.80488 271 TYR A N 1
ATOM 2073 C CA . TYR A 1 294 ? -2.80744 4.94254 -2.13827 1.000 16.17110 271 TYR A CA 1
ATOM 2074 C C . TYR A 1 294 ? -1.71136 4.86136 -3.19701 1.000 16.82393 271 TYR A C 1
ATOM 2075 O O . TYR A 1 294 ? -1.39585 5.87360 -3.83547 1.000 18.42748 271 TYR A O 1
ATOM 2084 N N . LYS A 1 295 ? -1.17156 3.66221 -3.44341 1.000 21.46378 272 LYS A N 1
ATOM 2085 C CA . LYS A 1 295 ? -0.07713 3.52022 -4.39578 1.000 25.89467 272 LYS A CA 1
ATOM 2086 C C . LYS A 1 295 ? -0.47009 4.00723 -5.78581 1.000 23.21591 272 LYS A C 1
ATOM 2087 O O . LYS A 1 295 ? 0.32172 4.67666 -6.45832 1.000 24.30755 272 LYS A O 1
ATOM 2093 N N . VAL A 1 296 ? -1.69462 3.70886 -6.22884 1.000 19.49649 273 VAL A N 1
ATOM 2094 C CA . VAL A 1 296 ? -2.07037 4.04844 -7.60148 1.000 20.66144 273 VAL A CA 1
ATOM 2095 C C . VAL A 1 296 ? -2.22782 5.54603 -7.81534 1.000 19.38159 273 VAL A C 1
ATOM 2096 O O . VAL A 1 296 ? -2.33668 5.98708 -8.96305 1.000 24.28246 273 VAL A O 1
ATOM 2100 N N . HIS A 1 297 ? -2.23721 6.34259 -6.74725 1.000 17.98818 274 HIS A N 1
ATOM 2101 C CA . HIS A 1 297 ? -2.34955 7.79239 -6.86027 1.000 19.01916 274 HIS A CA 1
ATOM 2102 C C . HIS A 1 297 ? -1.00362 8.49754 -6.85320 1.000 27.64339 274 HIS A C 1
ATOM 2103 O O . HIS A 1 297 ? -0.96535 9.72635 -6.97633 1.000 25.06217 274 HIS A O 1
ATOM 2110 N N . ILE A 1 298 ? 0.09818 7.76199 -6.72425 1.000 21.64865 275 ILE A N 1
ATOM 2111 C CA . ILE A 1 298 ? 1.41799 8.39121 -6.67096 1.000 23.76338 275 ILE A CA 1
ATOM 2112 C C . ILE A 1 298 ? 1.87018 8.62979 -8.10963 1.000 24.45211 275 ILE A C 1
ATOM 2113 O O . ILE A 1 298 ? 2.28943 7.70432 -8.80271 1.000 27.03056 275 ILE A O 1
ATOM 2118 N N . SER A 1 299 ? 1.78405 9.87635 -8.56361 1.000 18.12162 276 SER A N 1
ATOM 2119 C CA . SER A 1 299 ? 2.11425 10.17908 -9.94414 1.000 17.37312 276 SER A CA 1
ATOM 2120 C C . SER A 1 299 ? 3.62161 10.13296 -10.18105 1.000 18.02815 276 SER A C 1
ATOM 2121 O O . SER A 1 299 ? 4.43565 10.19303 -9.25678 1.000 22.66221 276 SER A O 1
ATOM 2124 N N . LEU A 1 300 ? 3.98667 10.04083 -11.46053 1.000 22.80666 277 LEU A N 1
ATOM 2125 C CA . LEU A 1 300 ? 5.38832 10.02391 -11.85745 1.000 19.88257 277 LEU A CA 1
ATOM 2126 C C . LEU A 1 300 ? 5.87122 11.37808 -12.34744 1.000 28.07229 277 LEU A C 1
ATOM 2127 O O . LEU A 1 300 ? 7.07110 11.53662 -12.60762 1.000 26.16516 277 LEU A O 1
ATOM 2132 N N . VAL A 1 301 ? 4.97291 12.35018 -12.46591 1.000 19.40310 278 VAL A N 1
ATOM 2133 C CA . VAL A 1 301 ? 5.30221 13.68070 -12.97473 1.000 22.37805 278 VAL A CA 1
ATOM 2134 C C . VAL A 1 301 ? 4.50628 14.72143 -12.19744 1.000 30.68969 278 VAL A C 1
ATOM 2135 O O . VAL A 1 301 ? 3.49563 14.40320 -11.55560 1.000 24.97305 278 VAL A O 1
ATOM 2139 N N . PRO A 1 302 ? 4.95408 15.97533 -12.21585 1.000 22.52463 279 PRO A N 1
ATOM 2140 C CA . PRO A 1 302 ? 4.23343 17.03504 -11.49230 1.000 21.99474 279 PRO A CA 1
ATOM 2141 C C . PRO A 1 302 ? 2.96347 17.44489 -12.22008 1.000 28.77858 279 PRO A C 1
ATOM 2142 O O . PRO A 1 302 ? 2.78076 17.11434 -13.40326 1.000 25.47367 279 PRO A O 1
ATOM 2146 N N . PRO A 1 303 ? 2.05879 18.17153 -11.54501 1.000 28.41422 280 PRO A N 1
ATOM 2147 C CA . PRO A 1 303 ? 0.71081 18.37075 -12.11168 1.000 31.74609 280 PRO A CA 1
ATOM 2148 C C . PRO A 1 303 ? 0.69837 19.05188 -13.46698 1.000 34.31054 280 PRO A C 1
ATOM 2149 O O . PRO A 1 303 ? -0.13687 18.70631 -14.31200 1.000 30.77030 280 PRO A O 1
ATOM 2153 N N . ARG A 1 304 ? 1.60340 20.00387 -13.70829 1.000 32.68277 281 ARG A N 1
ATOM 2154 C CA . ARG A 1 304 ? 1.59765 20.71622 -14.97929 1.000 33.61551 281 ARG A CA 1
ATOM 2155 C C . ARG A 1 304 ? 2.00463 19.82864 -16.14739 1.000 36.30658 281 ARG A C 1
ATOM 2156 O O . ARG A 1 304 ? 1.73028 20.18439 -17.29904 1.000 38.46711 281 ARG A O 1
ATOM 2158 N N . ALA A 1 305 ? 2.64397 18.68834 -15.88274 1.000 31.01347 282 ALA A N 1
ATOM 2159 C CA . ALA A 1 305 ? 3.05793 17.76375 -16.92989 1.000 37.75932 282 ALA A CA 1
ATOM 2160 C C . ALA A 1 305 ? 1.98508 16.73765 -17.27585 1.000 36.27917 282 ALA A C 1
ATOM 2161 O O . ALA A 1 305 ? 2.22020 15.87415 -18.13138 1.000 34.53843 282 ALA A O 1
ATOM 2163 N N . LYS A 1 306 ? 0.82632 16.81058 -16.63316 1.000 32.09534 283 LYS A N 1
ATOM 2164 C CA . LYS A 1 306 ? -0.28018 15.91039 -16.89731 1.000 35.12729 283 LYS A CA 1
ATOM 2165 C C . LYS A 1 306 ? -1.21507 16.53321 -17.91852 1.000 25.90829 283 LYS A C 1
ATOM 2166 O O . LYS A 1 306 ? -1.32495 17.75810 -18.02755 1.000 36.62369 283 LYS A O 1
ATOM 2172 N N A ARG A 1 307 ? -1.89911 15.66536 -18.66237 0.480 38.23216 284 ARG A N 1
ATOM 2173 N N B ARG A 1 307 ? -1.89980 15.67804 -18.67146 0.520 38.25833 284 ARG A N 1
ATOM 2174 C CA A ARG A 1 307 ? -2.79629 16.11335 -19.71811 0.480 37.91397 284 ARG A CA 1
ATOM 2175 C CA B ARG A 1 307 ? -2.78008 16.17253 -19.71865 0.520 37.91111 284 ARG A CA 1
ATOM 2176 C C A ARG A 1 307 ? -4.02112 16.83465 -19.17499 0.480 30.96792 284 ARG A C 1
ATOM 2177 C C B ARG A 1 307 ? -4.00296 16.88513 -19.15885 0.520 30.86001 284 ARG A C 1
ATOM 2178 O O A ARG A 1 307 ? -4.64158 17.60879 -19.90857 0.480 36.28278 284 ARG A O 1
ATOM 2179 O O B ARG A 1 307 ? -4.62254 17.68423 -19.86831 0.520 36.21054 284 ARG A O 1
ATOM 2194 N N . GLU A 1 308 ? -4.36953 16.61219 -17.90625 1.000 39.33893 285 GLU A N 1
ATOM 2195 C CA . GLU A 1 308 ? -5.50785 17.29484 -17.30973 1.000 41.69624 285 GLU A CA 1
ATOM 2196 C C . GLU A 1 308 ? -5.25610 18.78413 -17.13160 1.000 31.89162 285 GLU A C 1
ATOM 2197 O O . GLU A 1 308 ? -6.21743 19.54992 -17.00685 1.000 30.88277 285 GLU A O 1
ATOM 2203 N N . TRP A 1 309 ? -3.99224 19.21751 -17.12808 1.000 36.55389 286 TRP A N 1
ATOM 2204 C CA . TRP A 1 309 ? -3.70905 20.63486 -16.92448 1.000 40.29099 286 TRP A CA 1
ATOM 2205 C C . TRP A 1 309 ? -4.27466 21.49750 -18.04741 1.000 27.78868 286 TRP A C 1
ATOM 2206 O O . TRP A 1 309 ? -4.61708 22.66557 -17.82070 1.000 27.95218 286 TRP A O 1
ATOM 2217 N N . GLN A 1 310 ? -4.38337 20.95016 -19.26045 1.000 30.01117 287 GLN A N 1
ATOM 2218 C CA . GLN A 1 310 ? -4.91550 21.72894 -20.36987 1.000 32.54616 287 GLN A CA 1
ATOM 2219 C C . GLN A 1 310 ? -6.34652 22.17420 -20.11835 1.000 26.41120 287 GLN A C 1
ATOM 2220 O O . GLN A 1 310 ? -6.78155 23.17951 -20.68935 1.000 27.51508 287 GLN A O 1
ATOM 2226 N N . LEU A 1 311 ? -7.08922 21.45336 -19.27415 1.000 27.78099 288 LEU A N 1
ATOM 2227 C CA . LEU A 1 311 ? -8.41617 21.92183 -18.89475 1.000 27.21426 288 LEU A CA 1
ATOM 2228 C C . LEU A 1 311 ? -8.34227 23.31194 -18.28932 1.000 30.99459 288 LEU A C 1
ATOM 2229 O O . LEU A 1 311 ? -9.22602 24.14883 -18.51528 1.000 30.18117 288 LEU A O 1
ATOM 2234 N N . ILE A 1 312 ? -7.30133 23.56931 -17.49683 1.000 28.37697 289 ILE A N 1
ATOM 2235 C CA . ILE A 1 312 ? -7.19058 24.86056 -16.83421 1.000 30.92642 289 ILE A CA 1
ATOM 2236 C C . ILE A 1 312 ? -6.52723 25.88083 -17.74912 1.000 27.16052 289 ILE A C 1
ATOM 2237 O O . ILE A 1 312 ? -6.99256 27.01955 -17.85997 1.000 30.67878 289 ILE A O 1
ATOM 2242 N N . ALA A 1 313 ? -5.45599 25.48173 -18.44266 1.000 27.81027 290 ALA A N 1
ATOM 2243 C CA . ALA A 1 313 ? -4.71476 26.42008 -19.28043 1.000 32.07594 290 ALA A CA 1
ATOM 2244 C C . ALA A 1 313 ? -5.59696 27.03060 -20.36686 1.000 29.87279 290 ALA A C 1
ATOM 2245 O O . ALA A 1 313 ? -5.45154 28.21361 -20.70086 1.000 34.62456 290 ALA A O 1
ATOM 2247 N N . ARG A 1 314 ? -6.52671 26.24740 -20.92455 1.000 31.95828 291 ARG A N 1
ATOM 2248 C CA . ARG A 1 314 ? -7.36040 26.75871 -22.00857 1.000 28.38110 291 ARG A CA 1
ATOM 2249 C C . ARG A 1 314 ? -8.32685 27.84231 -21.54838 1.000 31.06199 291 ARG A C 1
ATOM 2250 O O . ARG A 1 314 ? -8.76502 28.65025 -22.37199 1.000 31.61063 291 ARG A O 1
ATOM 2258 N N . ARG A 1 315 ? -8.66768 27.88761 -20.26259 1.000 32.85488 292 ARG A N 1
ATOM 2259 C CA . ARG A 1 315 ? -9.65462 28.83556 -19.76520 1.000 26.23870 292 ARG A CA 1
ATOM 2260 C C . ARG A 1 315 ? -9.03937 30.05643 -19.10451 1.000 29.43187 292 ARG A C 1
ATOM 2261 O O . ARG A 1 315 ? -9.77629 30.96745 -18.71467 1.000 29.31215 292 ARG A O 1
ATOM 2269 N N . ILE A 1 316 ? -7.71178 30.09817 -18.98887 1.000 32.57810 293 ILE A N 1
ATOM 2270 C CA . ILE A 1 316 ? -7.07034 31.13493 -18.17515 1.000 37.23805 293 ILE A CA 1
ATOM 2271 C C . ILE A 1 316 ? -7.37004 32.54470 -18.66478 1.000 39.94395 293 ILE A C 1
ATOM 2272 O O . ILE A 1 316 ? -7.53117 33.44147 -17.82355 1.000 33.05302 293 ILE A O 1
ATOM 2277 N N . PRO A 1 317 ? -7.48477 32.83028 -19.97936 1.000 31.12246 294 PRO A N 1
ATOM 2278 C CA . PRO A 1 317 ? -7.75569 34.21887 -20.38863 1.000 32.14483 294 PRO A CA 1
ATOM 2279 C C . PRO A 1 317 ? -9.08911 34.78712 -19.92142 1.000 26.51358 294 PRO A C 1
ATOM 2280 O O . PRO A 1 317 ? -9.33721 35.98372 -20.10541 1.000 29.97591 294 PRO A O 1
ATOM 2284 N N . ASP A 1 318 ? -9.93308 33.96871 -19.29039 1.000 26.86143 295 ASP A N 1
ATOM 2285 C CA . ASP A 1 318 ? -11.26275 34.37659 -18.84758 1.000 19.88201 295 ASP A CA 1
ATOM 2286 C C . ASP A 1 318 ? -11.19885 34.78307 -17.37834 1.000 22.92177 295 ASP A C 1
ATOM 2287 O O . ASP A 1 318 ? -10.92116 33.94568 -16.51370 1.000 22.73221 295 ASP A O 1
ATOM 2292 N N . VAL A 1 319 ? -11.48221 36.05840 -17.10081 1.000 22.86046 296 VAL A N 1
ATOM 2293 C CA . VAL A 1 319 ? -11.39235 36.56535 -15.73152 1.000 22.46339 296 VAL A CA 1
ATOM 2294 C C . VAL A 1 319 ? -12.49589 35.99228 -14.84919 1.000 26.35237 296 VAL A C 1
ATOM 2295 O O . VAL A 1 319 ? -12.30241 35.82890 -13.63737 1.000 22.53955 296 VAL A O 1
ATOM 2299 N N . GLN A 1 320 ? -13.66573 35.67694 -15.41459 1.000 24.42119 297 GLN A N 1
ATOM 2300 C CA . GLN A 1 320 ? -14.71198 35.08051 -14.58624 1.000 24.33065 297 GLN A CA 1
ATOM 2301 C C . GLN A 1 320 ? -14.32277 33.67381 -14.16282 1.000 23.15858 297 GLN A C 1
ATOM 2302 O O . GLN A 1 320 ? -14.59406 33.26776 -13.02690 1.000 20.95452 297 GLN A O 1
ATOM 2308 N N . PHE A 1 321 ? -13.67777 32.92217 -15.06155 1.000 19.94962 298 PHE A N 1
ATOM 2309 C CA . PHE A 1 321 ? -13.10559 31.62568 -14.70119 1.000 19.64221 298 PHE A CA 1
ATOM 2310 C C . PHE A 1 321 ? -12.07592 31.76262 -13.58542 1.000 19.30600 298 PHE A C 1
ATOM 2311 O O . PHE A 1 321 ? -12.09505 30.99979 -12.61075 1.000 21.88148 298 PHE A O 1
ATOM 2319 N N . GLN A 1 322 ? -11.15838 32.73021 -13.71409 1.000 18.49063 299 GLN A N 1
ATOM 2320 C CA . GLN A 1 322 ? -10.10308 32.88237 -12.71582 1.000 17.24440 299 GLN A CA 1
ATOM 2321 C C . GLN A 1 322 ? -10.67216 33.20053 -11.34151 1.000 16.28901 299 GLN A C 1
ATOM 2322 O O . GLN A 1 322 ? -10.23276 32.62639 -10.34081 1.000 19.02453 299 GLN A O 1
ATOM 2328 N N . ASN A 1 323 ? -11.64285 34.11563 -11.26831 1.000 16.76102 300 ASN A N 1
ATOM 2329 C CA . ASN A 1 323 ? -12.21934 34.48735 -9.97891 1.000 17.59382 300 ASN A CA 1
ATOM 2330 C C . ASN A 1 323 ? -12.97346 33.32030 -9.35468 1.000 20.32098 300 ASN A C 1
ATOM 2331 O O . ASN A 1 323 ? -12.85021 33.06745 -8.15043 1.000 20.62391 300 ASN A O 1
ATOM 2336 N N . ALA A 1 324 ? -13.73898 32.57811 -10.15822 1.000 21.41101 301 ALA A N 1
ATOM 2337 C CA . ALA A 1 324 ? -14.45208 31.42586 -9.61286 1.000 17.34388 301 ALA A CA 1
ATOM 2338 C C . ALA A 1 324 ? -13.48097 30.35052 -9.14458 1.000 15.23501 301 ALA A C 1
ATOM 2339 O O . ALA A 1 324 ? -13.68625 29.74487 -8.08557 1.000 17.43913 301 ALA A O 1
ATOM 2341 N N . PHE A 1 325 ? -12.42928 30.09300 -9.93005 1.000 16.14299 302 PHE A N 1
ATOM 2342 C CA . PHE A 1 325 ? -11.40204 29.12883 -9.54310 1.000 12.99716 302 PHE A CA 1
ATOM 2343 C C . PHE A 1 325 ? -10.76626 29.50628 -8.20708 1.000 17.46259 302 PHE A C 1
ATOM 2344 O O . PHE A 1 325 ? -10.68641 28.68126 -7.29036 1.000 17.95768 302 PHE A O 1
ATOM 2352 N N . LEU A 1 326 ? -10.32854 30.76428 -8.06660 1.000 17.68213 303 LEU A N 1
ATOM 2353 C CA . LEU A 1 326 ? -9.69776 31.17561 -6.81310 1.000 15.98330 303 LEU A CA 1
ATOM 2354 C C . LEU A 1 326 ? -10.69135 31.16022 -5.65322 1.000 17.56358 303 LEU A C 1
ATOM 2355 O O . LEU A 1 326 ? -10.35183 30.71683 -4.54560 1.000 23.56505 303 LEU A O 1
ATOM 2360 N N . THR A 1 327 ? -11.91593 31.65580 -5.87632 1.000 15.52202 304 THR A N 1
ATOM 2361 C CA . THR A 1 327 ? -12.93719 31.61395 -4.83289 1.000 19.22591 304 THR A CA 1
ATOM 2362 C C . THR A 1 327 ? -13.21038 30.18126 -4.38933 1.000 16.86472 304 THR A C 1
ATOM 2363 O O . THR A 1 327 ? -13.34594 29.90471 -3.18814 1.000 16.75199 304 THR A O 1
ATOM 2367 N N . SER A 1 328 ? -13.28662 29.25555 -5.34643 1.000 16.98106 305 SER A N 1
ATOM 2368 C CA . SER A 1 328 ? -13.58374 27.86472 -5.01541 1.000 14.45518 305 SER A CA 1
ATOM 2369 C C . SER A 1 328 ? -12.43451 27.22977 -4.23811 1.000 14.42678 305 SER A C 1
ATOM 2370 O O . SER A 1 328 ? -12.66729 26.47448 -3.28232 1.000 17.15207 305 SER A O 1
ATOM 2373 N N . LEU A 1 329 ? -11.18514 27.54021 -4.61594 1.000 18.93396 306 LEU A N 1
ATOM 2374 C CA . LEU A 1 329 ? -10.02854 27.02904 -3.88236 1.000 16.68724 306 LEU A CA 1
ATOM 2375 C C . LEU A 1 329 ? -10.07612 27.44430 -2.42263 1.000 18.23648 306 LEU A C 1
ATOM 2376 O O . LEU A 1 329 ? -9.89379 26.61669 -1.51941 1.000 16.94890 306 LEU A O 1
ATOM 2381 N N . SER A 1 330 ? -10.30858 28.73277 -2.17218 1.000 17.33605 307 SER A N 1
ATOM 2382 C CA . SER A 1 330 ? -10.28520 29.22691 -0.80077 1.000 18.72013 307 SER A CA 1
ATOM 2383 C C . SER A 1 330 ? -11.40134 28.60520 0.01863 1.000 19.70609 307 SER A C 1
ATOM 2384 O O . SER A 1 330 ? -11.18888 28.21709 1.17048 1.000 20.40135 307 SER A O 1
ATOM 2387 N N . GLN A 1 331 ? -12.59459 28.49543 -0.56361 1.000 17.10874 308 GLN A N 1
ATOM 2388 C CA . GLN A 1 331 ? -13.71876 27.94090 0.17987 1.000 16.83578 308 GLN A CA 1
ATOM 2389 C C . GLN A 1 331 ? -13.50110 26.45954 0.44721 1.000 18.34944 308 GLN A C 1
ATOM 2390 O O . GLN A 1 331 ? -13.79494 25.96304 1.54510 1.000 14.74077 308 GLN A O 1
ATOM 2396 N N . HIS A 1 332 ? -12.96873 25.74398 -0.54200 1.000 15.57777 309 HIS A N 1
ATOM 2397 C CA . HIS A 1 332 ? -12.62530 24.33764 -0.34609 1.000 15.50440 309 HIS A CA 1
ATOM 2398 C C . HIS A 1 332 ? -11.61155 24.16861 0.78294 1.000 21.39284 309 HIS A C 1
ATOM 2399 O O . HIS A 1 332 ? -11.73482 23.25779 1.60914 1.000 16.23036 309 HIS A O 1
ATOM 2406 N N . PHE A 1 333 ? -10.58896 25.02473 0.82657 1.000 19.59236 310 PHE A N 1
ATOM 2407 C CA . PHE A 1 333 ? -9.61488 24.89868 1.90364 1.000 18.37669 310 PHE A CA 1
ATOM 2408 C C . PHE A 1 333 ? -10.22296 25.25161 3.25856 1.000 17.08949 310 PHE A C 1
ATOM 2409 O O . PHE A 1 333 ? -9.84325 24.65576 4.27386 1.000 18.10739 310 PHE A O 1
ATOM 2417 N N . ARG A 1 334 ? -11.18120 26.18418 3.31071 1.000 17.31470 311 ARG A N 1
ATOM 2418 C CA . ARG A 1 334 ? -11.81245 26.48557 4.59362 1.000 18.02563 311 ARG A CA 1
ATOM 2419 C C . ARG A 1 334 ? -12.58475 25.27813 5.10864 1.000 18.59418 311 ARG A C 1
ATOM 2420 O O . ARG A 1 334 ? -12.48313 24.92202 6.29199 1.000 18.59767 311 ARG A O 1
ATOM 2428 N N . VAL A 1 335 ? -13.36362 24.63102 4.23960 1.000 16.09040 312 VAL A N 1
ATOM 2429 C CA . VAL A 1 335 ? -14.14739 23.50675 4.74647 1.000 16.06946 312 VAL A CA 1
ATOM 2430 C C . VAL A 1 335 ? -13.24770 22.29912 4.98690 1.000 17.67275 312 VAL A C 1
ATOM 2431 O O . VAL A 1 335 ? -13.49023 21.51291 5.91539 1.000 19.36481 312 VAL A O 1
ATOM 2435 N N . GLU A 1 336 ? -12.17100 22.15742 4.21057 1.000 15.97277 313 GLU A N 1
ATOM 2436 C CA . GLU A 1 336 ? -11.25112 21.04796 4.44175 1.000 20.17124 313 GLU A CA 1
ATOM 2437 C C . GLU A 1 336 ? -10.54576 21.18060 5.78553 1.000 19.29038 313 GLU A C 1
ATOM 2438 O O . GLU A 1 336 ? -10.38369 20.18644 6.50514 1.000 17.98595 313 GLU A O 1
ATOM 2444 N N A ARG A 1 337 ? -10.09895 22.39673 6.12670 0.460 18.30283 314 ARG A N 1
ATOM 2445 N N B ARG A 1 337 ? -10.12727 22.39373 6.15237 0.540 18.32454 314 ARG A N 1
ATOM 2446 C CA A ARG A 1 337 ? -9.42450 22.61521 7.40626 0.460 19.58811 314 ARG A CA 1
ATOM 2447 C CA B ARG A 1 337 ? -9.41158 22.56148 7.41572 0.540 19.52677 314 ARG A CA 1
ATOM 2448 C C A ARG A 1 337 ? -10.31807 22.22119 8.57521 0.460 18.97342 314 ARG A C 1
ATOM 2449 C C B ARG A 1 337 ? -10.30880 22.24985 8.61008 0.540 19.01249 314 ARG A C 1
ATOM 2450 O O A ARG A 1 337 ? -9.88765 21.50603 9.48885 0.460 19.02676 314 ARG A O 1
ATOM 2451 O O B ARG A 1 337 ? -9.87431 21.60390 9.57128 0.540 18.89365 314 ARG A O 1
ATOM 2466 N N . ALA A 1 338 ? -11.56725 22.69816 8.57558 1.000 17.44176 315 ALA A N 1
ATOM 2467 C CA . ALA A 1 338 ? -12.47201 22.37913 9.67817 1.000 15.14055 315 ALA A CA 1
ATOM 2468 C C . ALA A 1 338 ? -12.69596 20.87680 9.79179 1.000 14.42704 315 ALA A C 1
ATOM 2469 O O . ALA A 1 338 ? -12.76836 20.32451 10.89903 1.000 18.98344 315 ALA A O 1
ATOM 2471 N N . TYR A 1 339 ? -12.81686 20.20567 8.64459 1.000 14.67262 316 TYR A N 1
ATOM 2472 C CA . TYR A 1 339 ? -12.99832 18.76285 8.59324 1.000 17.39000 316 TYR A CA 1
ATOM 2473 C C . TYR A 1 339 ? -11.76373 18.04425 9.13192 1.000 15.11848 316 TYR A C 1
ATOM 2474 O O . TYR A 1 339 ? -11.87378 17.14055 9.96826 1.000 18.52405 316 TYR A O 1
ATOM 2483 N N . TYR A 1 340 ? -10.57508 18.45875 8.69117 1.000 16.71206 317 TYR A N 1
ATOM 2484 C CA . TYR A 1 340 ? -9.36156 17.79985 9.16255 1.000 15.93642 317 TYR A CA 1
ATOM 2485 C C . TYR A 1 340 ? -9.15536 18.03177 10.65186 1.000 20.38962 317 TYR A C 1
ATOM 2486 O O . TYR A 1 340 ? -8.71093 17.12999 11.37460 1.000 19.85924 317 TYR A O 1
ATOM 2495 N N . ASP A 1 341 ? -9.48992 19.22679 11.13325 1.000 18.91998 318 ASP A N 1
ATOM 2496 C CA . ASP A 1 341 ? -9.41077 19.48210 12.56977 1.000 13.73114 318 ASP A CA 1
ATOM 2497 C C . ASP A 1 341 ? -10.30540 18.52825 13.35283 1.000 18.33341 318 ASP A C 1
ATOM 2498 O O . ASP A 1 341 ? -9.92953 18.04646 14.43437 1.000 20.14528 318 ASP A O 1
ATOM 2503 N N . ALA A 1 342 ? -11.51474 18.28955 12.84934 1.000 17.00695 319 ALA A N 1
ATOM 2504 C CA . ALA A 1 342 ? -12.46534 17.43969 13.55108 1.000 16.04261 319 ALA A CA 1
ATOM 2505 C C . ALA A 1 342 ? -12.03001 15.98210 13.52134 1.000 18.76405 319 ALA A C 1
ATOM 2506 O O . ALA A 1 342 ? -12.20516 15.25978 14.51098 1.000 17.93324 319 ALA A O 1
ATOM 2508 N N . ILE A 1 343 ? -11.47105 15.52514 12.39953 1.000 16.91540 320 ILE A N 1
ATOM 2509 C CA . ILE A 1 343 ? -10.89897 14.17996 12.36689 1.000 17.27891 320 ILE A CA 1
ATOM 2510 C C . ILE A 1 343 ? -9.78998 14.05874 13.40184 1.000 19.81523 320 ILE A C 1
ATOM 2511 O O . ILE A 1 343 ? -9.67624 13.04066 14.09701 1.000 19.16701 320 ILE A O 1
ATOM 2516 N N . TRP A 1 344 ? -8.95965 15.09812 13.52086 1.000 18.73398 321 TRP A N 1
ATOM 2517 C CA . TRP A 1 344 ? -7.81149 15.05417 14.42231 1.000 19.53937 321 TRP A CA 1
ATOM 2518 C C . TRP A 1 344 ? -8.26936 14.98818 15.86731 1.000 23.44962 321 TRP A C 1
ATOM 2519 O O . TRP A 1 344 ? -7.67115 14.27647 16.68473 1.000 19.51930 321 TRP A O 1
ATOM 2530 N N . GLU A 1 345 ? -9.35052 15.70213 16.18972 1.000 20.49146 322 GLU A N 1
ATOM 2531 C CA . GLU A 1 345 ? -9.91914 15.61238 17.52921 1.000 25.47046 322 GLU A CA 1
ATOM 2532 C C . GLU A 1 345 ? -10.37572 14.18991 17.82941 1.000 26.55505 322 GLU A C 1
ATOM 2533 O O . GLU A 1 345 ? -10.13498 13.66569 18.92709 1.000 25.68016 322 GLU A O 1
ATOM 2535 N N . GLU A 1 346 ? -11.01737 13.53761 16.85502 1.000 18.78667 323 GLU A N 1
ATOM 2536 C CA . GLU A 1 346 ? -11.44966 12.15468 17.04033 1.000 20.87728 323 GLU A CA 1
ATOM 2537 C C . GLU A 1 346 ? -10.25482 11.22276 17.18757 1.000 25.84240 323 GLU A C 1
ATOM 2538 O O . GLU A 1 346 ? -10.25325 10.34260 18.05903 1.000 25.48072 323 GLU A O 1
ATOM 2544 N N . MET A 1 347 ? -9.20966 11.42848 16.37677 1.000 17.79054 324 MET A N 1
ATOM 2545 C CA . MET A 1 347 ? -8.03163 10.56745 16.43686 1.000 22.78467 324 MET A CA 1
ATOM 2546 C C . MET A 1 347 ? -7.35374 10.65110 17.79854 1.000 29.69928 324 MET A C 1
ATOM 2547 O O . MET A 1 347 ? -6.85666 9.64504 18.31736 1.000 23.78752 324 MET A O 1
ATOM 2552 N N . GLN A 1 348 ? -7.32286 11.84269 18.39222 1.000 23.22247 325 GLN A N 1
ATOM 2553 C CA . GLN A 1 348 ? -6.65913 12.01232 19.67583 1.000 25.56834 325 GLN A CA 1
ATOM 2554 C C . GLN A 1 348 ? -7.45555 11.41222 20.82112 1.000 23.82712 325 GLN A C 1
ATOM 2555 O O . GLN A 1 348 ? -6.89114 11.17519 21.89673 1.000 33.41341 325 GLN A O 1
ATOM 2561 N N . SER A 1 349 ? -8.74773 11.18412 20.63038 1.000 26.62359 326 SER A N 1
ATOM 2562 C CA . SER A 1 349 ? -9.60366 10.64464 21.67606 1.000 28.01742 326 SER A CA 1
ATOM 2563 C C . SER A 1 349 ? -9.63438 9.12349 21.69774 1.000 39.08022 326 SER A C 1
ATOM 2564 O O . SER A 1 349 ? -10.43731 8.54716 22.43933 1.000 40.73508 326 SER A O 1
ATOM 2567 N N . VAL A 1 350 ? -8.78826 8.46337 20.91193 1.000 31.19030 327 VAL A N 1
ATOM 2568 C CA . VAL A 1 350 ? -8.68279 7.00615 20.96040 1.000 44.48043 327 VAL A CA 1
ATOM 2569 C C . VAL A 1 350 ? -7.23124 6.58392 21.20524 1.000 56.89337 327 VAL A C 1
ATOM 2570 O O . VAL A 1 350 ? -6.29433 7.36747 21.01653 1.000 36.39981 327 VAL A O 1
ATOM 2574 N N . ASN B 1 25 ? -18.65851 30.70803 -31.85027 1.000 63.18966 2 ASN B N 1
ATOM 2575 C CA . ASN B 1 25 ? -18.65454 29.79891 -30.70714 1.000 58.28724 2 ASN B CA 1
ATOM 2576 C C . ASN B 1 25 ? -19.83654 30.03071 -29.76709 1.000 49.98636 2 ASN B C 1
ATOM 2577 O O . ASN B 1 25 ? -19.90790 29.42763 -28.69490 1.000 57.63533 2 ASN B O 1
ATOM 2582 N N . THR B 1 26 ? -20.75701 30.91215 -30.16444 1.000 57.47144 3 THR B N 1
ATOM 2583 C CA . THR B 1 26 ? -22.05814 31.02498 -29.51237 1.000 40.56699 3 THR B CA 1
ATOM 2584 C C . THR B 1 26 ? -23.20134 30.68815 -30.46086 1.000 35.80421 3 THR B C 1
ATOM 2585 O O . THR B 1 26 ? -24.36530 30.91258 -30.11294 1.000 30.77656 3 THR B O 1
ATOM 2589 N N . ARG B 1 27 ? -22.90098 30.13887 -31.64413 1.000 24.83586 4 ARG B N 1
ATOM 2590 C CA . ARG B 1 27 ? -23.93986 29.85999 -32.62821 1.000 28.21157 4 ARG B CA 1
ATOM 2591 C C . ARG B 1 27 ? -24.93100 28.81311 -32.13710 1.000 25.64658 4 ARG B C 1
ATOM 2592 O O . ARG B 1 27 ? -26.09857 28.82833 -32.54203 1.000 29.77308 4 ARG B O 1
ATOM 2600 N N . ASN B 1 28 ? -24.49603 27.89594 -31.27133 1.000 20.20764 5 ASN B N 1
ATOM 2601 C CA . ASN B 1 28 ? -25.39687 26.89088 -30.71842 1.000 18.27938 5 ASN B CA 1
ATOM 2602 C C . ASN B 1 28 ? -25.73642 27.17101 -29.25914 1.000 20.25179 5 ASN B C 1
ATOM 2603 O O . ASN B 1 28 ? -26.07995 26.24485 -28.52157 1.000 17.34395 5 ASN B O 1
ATOM 2608 N N . PHE B 1 29 ? -25.63096 28.43029 -28.82730 1.000 18.53934 6 PHE B N 1
ATOM 2609 C CA . PHE B 1 29 ? -26.12122 28.84764 -27.52503 1.000 19.42313 6 PHE B CA 1
ATOM 2610 C C . PHE B 1 29 ? -27.62094 29.13242 -27.59717 1.000 17.14691 6 PHE B C 1
ATOM 2611 O O . PHE B 1 29 ? -28.17940 29.41798 -28.66498 1.000 17.80464 6 PHE B O 1
ATOM 2619 N N . SER B 1 30 ? -28.26513 29.07187 -26.43312 1.000 15.17122 7 SER B N 1
ATOM 2620 C CA . SER B 1 30 ? -29.72291 29.15882 -26.38047 1.000 13.57722 7 SER B CA 1
ATOM 2621 C C . SER B 1 30 ? -30.23578 30.51550 -26.86359 1.000 21.78258 7 SER B C 1
ATOM 2622 O O . SER B 1 30 ? -31.12422 30.57092 -27.71638 1.000 22.40218 7 SER B O 1
ATOM 2625 N N . LEU B 1 31 ? -29.68331 31.62053 -26.36542 1.000 18.57148 8 LEU B N 1
ATOM 2626 C CA . LEU B 1 31 ? -30.25356 32.91801 -26.74408 1.000 26.79587 8 LEU B CA 1
ATOM 2627 C C . LEU B 1 31 ? -30.16038 33.21114 -28.24037 1.000 24.19684 8 LEU B C 1
ATOM 2628 O O . LEU B 1 31 ? -31.17222 33.64823 -28.81804 1.000 26.54718 8 LEU B O 1
ATOM 2633 N N . PRO B 1 32 ? -29.02834 33.00377 -28.93005 1.000 25.10014 9 PRO B N 1
ATOM 2634 C CA . PRO B 1 32 ? -29.01740 33.25475 -30.38621 1.000 23.52687 9 PRO B CA 1
ATOM 2635 C C . PRO B 1 32 ? -29.98921 32.38413 -31.16086 1.000 33.11103 9 PRO B C 1
ATOM 2636 O O . PRO B 1 32 ? -30.51154 32.80506 -32.20042 1.000 31.48982 9 PRO B O 1
ATOM 2640 N N A GLN B 1 33 ? -30.24528 31.16320 -30.69875 0.670 24.01896 10 GLN B N 1
ATOM 2641 N N B GLN B 1 33 ? -30.22768 31.16289 -30.68631 0.330 24.06091 10 GLN B N 1
ATOM 2642 C CA A GLN B 1 33 ? -31.21852 30.32443 -31.38591 0.670 22.35067 10 GLN B CA 1
ATOM 2643 C CA B GLN B 1 33 ? -31.20142 30.28770 -31.32428 0.330 22.54484 10 GLN B CA 1
ATOM 2644 C C A GLN B 1 33 ? -32.64166 30.79009 -31.11108 0.670 23.50078 10 GLN B C 1
ATOM 2645 C C B GLN B 1 33 ? -32.62071 30.78748 -31.10092 0.330 23.54006 10 GLN B C 1
ATOM 2646 O O A GLN B 1 33 ? -33.50049 30.73009 -31.99932 0.670 26.53827 10 GLN B O 1
ATOM 2647 O O B GLN B 1 33 ? -33.45086 30.75621 -32.01734 0.330 26.45936 10 GLN B O 1
ATOM 2658 N N . LEU B 1 34 ? -32.91376 31.24306 -29.88207 1.000 18.85360 11 LEU B N 1
ATOM 2659 C CA . LEU B 1 34 ? -34.25869 31.70916 -29.54760 1.000 16.76544 11 LEU B CA 1
ATOM 2660 C C . LEU B 1 34 ? -34.59794 32.98015 -30.30773 1.000 38.12612 11 LEU B C 1
ATOM 2661 O O . LEU B 1 34 ? -35.73861 33.15975 -30.74851 1.000 28.34463 11 LEU B O 1
ATOM 2666 N N . GLN B 1 35 ? -33.61903 33.87283 -30.47321 1.000 30.72599 12 GLN B N 1
ATOM 2667 C CA . GLN B 1 35 ? -33.88971 35.12475 -31.17056 1.000 42.95121 12 GLN B CA 1
ATOM 2668 C C . GLN B 1 35 ? -34.19386 34.90572 -32.65028 1.000 33.76571 12 GLN B C 1
ATOM 2669 O O . GLN B 1 35 ? -34.80838 35.77521 -33.27773 1.000 50.45240 12 GLN B O 1
ATOM 2675 N N . ASN B 1 36 ? -33.82317 33.75832 -33.21425 1.000 32.14614 13 ASN B N 1
ATOM 2676 C CA . ASN B 1 36 ? -34.18637 33.41750 -34.58349 1.000 34.79777 13 ASN B CA 1
ATOM 2677 C C . ASN B 1 36 ? -35.56271 32.76662 -34.69862 1.000 49.37339 13 ASN B C 1
ATOM 2678 O O . ASN B 1 36 ? -35.94463 32.34400 -35.79529 1.000 35.14787 13 ASN B O 1
ATOM 2683 N N . LEU B 1 37 ? -36.30996 32.66878 -33.60330 1.000 32.19636 14 LEU B N 1
ATOM 2684 C CA . LEU B 1 37 ? -37.64343 32.07703 -33.63457 1.000 28.54017 14 LEU B CA 1
ATOM 2685 C C . LEU B 1 37 ? -38.68613 33.16588 -33.43261 1.000 28.30068 14 LEU B C 1
ATOM 2686 O O . LEU B 1 37 ? -38.78097 33.72892 -32.33029 1.000 33.70099 14 LEU B O 1
ATOM 2691 N N . PRO B 1 38 ? -39.48610 33.49324 -34.45365 1.000 30.03303 15 PRO B N 1
ATOM 2692 C CA . PRO B 1 38 ? -40.44273 34.60756 -34.32682 1.000 43.15860 15 PRO B CA 1
ATOM 2693 C C . PRO B 1 38 ? -41.54642 34.38769 -33.29840 1.000 50.96592 15 PRO B C 1
ATOM 2694 O O . PRO B 1 38 ? -42.29197 35.33423 -33.01721 1.000 52.31114 15 PRO B O 1
ATOM 2698 N N . ILE B 1 39 ? -41.66808 33.19750 -32.72343 1.000 43.53359 16 ILE B N 1
ATOM 2699 C CA . ILE B 1 39 ? -42.82731 32.84943 -31.90700 1.000 39.67157 16 ILE B CA 1
ATOM 2700 C C . ILE B 1 39 ? -42.70344 33.46863 -30.52055 1.000 44.90934 16 ILE B C 1
ATOM 2701 O O . ILE B 1 39 ? -41.60667 33.56204 -29.95532 1.000 36.93518 16 ILE B O 1
ATOM 2706 N N . GLU B 1 40 ? -43.84337 33.89423 -29.96292 1.000 32.71142 17 GLU B N 1
ATOM 2707 C CA . GLU B 1 40 ? -43.84391 34.52819 -28.64703 1.000 35.60674 17 GLU B CA 1
ATOM 2708 C C . GLU B 1 40 ? -43.28930 33.60672 -27.56642 1.000 26.86195 17 GLU B C 1
ATOM 2709 O O . GLU B 1 40 ? -42.66773 34.08236 -26.60618 1.000 29.30656 17 GLU B O 1
ATOM 2711 N N . GLU B 1 41 ? -43.50524 32.29284 -27.69621 1.000 27.75111 18 GLU B N 1
ATOM 2712 C CA . GLU B 1 41 ? -42.97126 31.36233 -26.70459 1.000 23.07631 18 GLU B CA 1
ATOM 2713 C C . GLU B 1 41 ? -41.45263 31.43425 -26.62277 1.000 28.58036 18 GLU B C 1
ATOM 2714 O O . GLU B 1 41 ? -40.87745 31.16567 -25.56363 1.000 22.69427 18 GLU B O 1
ATOM 2720 N N . ALA B 1 42 ? -40.78440 31.81044 -27.71224 1.000 22.48736 19 ALA B N 1
ATOM 2721 C CA . ALA B 1 42 ? -39.33248 31.94529 -27.65372 1.000 18.10380 19 ALA B CA 1
ATOM 2722 C C . ALA B 1 42 ? -38.91804 33.14402 -26.80372 1.000 21.54912 19 ALA B C 1
ATOM 2723 O O . ALA B 1 42 ? -37.88047 33.10645 -26.13377 1.000 22.73654 19 ALA B O 1
ATOM 2725 N N . ARG B 1 43 ? -39.69932 34.22905 -26.83962 1.000 24.48246 20 ARG B N 1
ATOM 2726 C CA . ARG B 1 43 ? -39.41737 35.36483 -25.96953 1.000 22.61815 20 ARG B CA 1
ATOM 2727 C C . ARG B 1 43 ? -39.62153 34.98777 -24.50796 1.000 23.35653 20 ARG B C 1
ATOM 2728 O O . ARG B 1 43 ? -38.84764 35.39827 -23.63748 1.000 22.03378 20 ARG B O 1
ATOM 2730 N N . ILE B 1 44 ? -40.65501 34.19437 -24.22510 1.000 19.15175 21 ILE B N 1
ATOM 2731 C CA . ILE B 1 44 ? -40.93775 33.79259 -22.85278 1.000 21.27656 21 ILE B CA 1
ATOM 2732 C C . ILE B 1 44 ? -39.85654 32.85059 -22.33545 1.000 19.58735 21 ILE B C 1
ATOM 2733 O O . ILE B 1 44 ? -39.45787 32.92257 -21.16492 1.000 21.18153 21 ILE B O 1
ATOM 2738 N N . VAL B 1 45 ? -39.33850 31.97409 -23.20033 1.000 19.82130 22 VAL B N 1
ATOM 2739 C CA . VAL B 1 45 ? -38.24854 31.10038 -22.77023 1.000 18.23269 22 VAL B CA 1
ATOM 2740 C C . VAL B 1 45 ? -36.99058 31.91208 -22.48988 1.000 20.12997 22 VAL B C 1
ATOM 2741 O O . VAL B 1 45 ? -36.28645 31.67252 -21.50192 1.000 19.22619 22 VAL B O 1
ATOM 2745 N N . ALA B 1 46 ? -36.69819 32.89535 -23.34474 1.000 20.78030 23 ALA B N 1
ATOM 2746 C CA . ALA B 1 46 ? -35.53073 33.74502 -23.14003 1.000 17.25087 23 ALA B CA 1
ATOM 2747 C C . ALA B 1 46 ? -35.58912 34.44933 -21.78385 1.000 20.64417 23 ALA B C 1
ATOM 2748 O O . ALA B 1 46 ? -34.57459 34.53741 -21.08372 1.000 23.00155 23 ALA B O 1
ATOM 2750 N N . ASP B 1 47 ? -36.77741 34.91663 -21.37993 1.000 19.14785 24 ASP B N 1
ATOM 2751 C CA . ASP B 1 47 ? -36.92403 35.56721 -20.07841 1.000 23.00006 24 ASP B CA 1
ATOM 2752 C C . ASP B 1 47 ? -36.63346 34.60310 -18.93034 1.000 24.44171 24 ASP B C 1
ATOM 2753 O O . ASP B 1 47 ? -36.08465 35.00746 -17.89655 1.000 32.05060 24 ASP B O 1
ATOM 2758 N N . ALA B 1 48 ? -37.02879 33.33102 -19.07662 1.000 20.34937 25 ALA B N 1
ATOM 2759 C CA . ALA B 1 48 ? -36.81741 32.34090 -18.02000 1.000 17.23020 25 ALA B CA 1
ATOM 2760 C C . ALA B 1 48 ? -35.35847 31.92775 -17.89972 1.000 17.05966 25 ALA B C 1
ATOM 2761 O O . ALA B 1 48 ? -34.96680 31.37787 -16.86086 1.000 19.96028 25 ALA B O 1
ATOM 2763 N N . LEU B 1 49 ? -34.54614 32.18616 -18.92193 1.000 20.61256 26 LEU B N 1
ATOM 2764 C CA . LEU B 1 49 ? -33.12863 31.85080 -18.90441 1.000 18.54035 26 LEU B CA 1
ATOM 2765 C C . LEU B 1 49 ? -32.24952 33.01028 -18.46719 1.000 26.83276 26 LEU B C 1
ATOM 2766 O O . LEU B 1 49 ? -31.03042 32.84511 -18.37718 1.000 29.15251 26 LEU B O 1
ATOM 2771 N N . ALA B 1 50 ? -32.83049 34.17197 -18.19384 1.000 26.56671 27 ALA B N 1
ATOM 2772 C CA . ALA B 1 50 ? -32.03474 35.30706 -17.75850 1.000 29.62383 27 ALA B CA 1
ATOM 2773 C C . ALA B 1 50 ? -31.42578 35.03437 -16.38514 1.000 32.49334 27 ALA B C 1
ATOM 2774 O O . ALA B 1 50 ? -31.92381 34.21627 -15.60436 1.000 31.12645 27 ALA B O 1
ATOM 2776 N N . VAL B 1 51 ? -30.32547 35.73762 -16.10049 1.000 38.69524 28 VAL B N 1
ATOM 2777 C CA . VAL B 1 51 ? -29.58311 35.51247 -14.86112 1.000 40.36956 28 VAL B CA 1
ATOM 2778 C C . VAL B 1 51 ? -30.47973 35.72307 -13.64717 1.000 33.29807 28 VAL B C 1
ATOM 2779 O O . VAL B 1 51 ? -30.45972 34.93237 -12.69660 1.000 41.37646 28 VAL B O 1
ATOM 2783 N N . HIS B 1 52 ? -31.28843 36.77833 -13.66464 1.000 38.10536 29 HIS B N 1
ATOM 2784 C CA . HIS B 1 52 ? -32.12838 37.13232 -12.52929 1.000 46.18398 29 HIS B CA 1
ATOM 2785 C C . HIS B 1 52 ? -33.53222 36.54583 -12.61628 1.000 31.68159 29 HIS B C 1
ATOM 2786 O O . HIS B 1 52 ? -34.41448 36.98049 -11.86958 1.000 35.63180 29 HIS B O 1
ATOM 2788 N N . ALA B 1 53 ? -33.76141 35.58011 -13.50865 1.000 30.68108 30 ALA B N 1
ATOM 2789 C CA . ALA B 1 53 ? -35.08731 34.99166 -13.65076 1.000 29.21394 30 ALA B CA 1
ATOM 2790 C C . ALA B 1 53 ? -35.55630 34.38802 -12.33430 1.000 27.67759 30 ALA B C 1
ATOM 2791 O O . ALA B 1 53 ? -34.77676 33.77608 -11.60020 1.000 34.00092 30 ALA B O 1
ATOM 2793 N N . THR B 1 54 ? -36.84178 34.56030 -12.03372 1.000 25.53624 31 THR B N 1
ATOM 2794 C CA . THR B 1 54 ? -37.45402 33.99578 -10.84409 1.000 24.78336 31 THR B CA 1
ATOM 2795 C C . THR B 1 54 ? -38.34980 32.82826 -11.22260 1.000 21.13549 31 THR B C 1
ATOM 2796 O O . THR B 1 54 ? -38.53474 32.50677 -12.40296 1.000 22.41684 31 THR B O 1
ATOM 2800 N N . SER B 1 55 ? -38.92340 32.20622 -10.18861 1.000 24.84908 32 SER B N 1
ATOM 2801 C CA . SER B 1 55 ? -39.85897 31.10835 -10.39121 1.000 27.19297 32 SER B CA 1
ATOM 2802 C C . SER B 1 55 ? -41.04636 31.51379 -11.25689 1.000 27.12541 32 SER B C 1
ATOM 2803 O O . SER B 1 55 ? -41.62051 30.66692 -11.94636 1.000 23.96778 32 SER B O 1
ATOM 2806 N N . ARG B 1 56 ? -41.44701 32.78896 -11.23374 1.000 25.88912 33 ARG B N 1
ATOM 2807 C CA . ARG B 1 56 ? -42.59573 33.18190 -12.04808 1.000 23.50171 33 ARG B CA 1
ATOM 2808 C C . ARG B 1 56 ? -42.27749 33.06290 -13.53453 1.000 19.84680 33 ARG B C 1
ATOM 2809 O O . ARG B 1 56 ? -43.07852 32.52147 -14.30472 1.000 21.33964 33 ARG B O 1
ATOM 2817 N N . GLN B 1 57 ? -41.11727 33.57475 -13.95648 1.000 18.79031 34 GLN B N 1
ATOM 2818 C CA . GLN B 1 57 ? -40.76161 33.51358 -15.37349 1.000 17.32043 34 GLN B CA 1
ATOM 2819 C C . GLN B 1 57 ? -40.51567 32.07484 -15.80474 1.000 18.85435 34 GLN B C 1
ATOM 2820 O O . GLN B 1 57 ? -40.88304 31.67834 -16.92178 1.000 18.25329 34 GLN B O 1
ATOM 2826 N N . ILE B 1 58 ? -39.91037 31.27563 -14.92681 1.000 17.18957 35 ILE B N 1
ATOM 2827 C CA . ILE B 1 58 ? -39.64119 29.88253 -15.26546 1.000 14.60035 35 ILE B CA 1
ATOM 2828 C C . ILE B 1 58 ? -40.94305 29.09438 -15.34955 1.000 20.20720 35 ILE B C 1
ATOM 2829 O O . ILE B 1 58 ? -41.15673 28.32465 -16.29098 1.000 18.59415 35 ILE B O 1
ATOM 2834 N N . ASP B 1 59 ? -41.83583 29.26547 -14.36982 1.000 21.53480 36 ASP B N 1
ATOM 2835 C CA . ASP B 1 59 ? -43.09990 28.53595 -14.41630 1.000 23.41638 36 ASP B CA 1
ATOM 2836 C C . ASP B 1 59 ? -43.95108 28.96031 -15.60853 1.000 19.71007 36 ASP B C 1
ATOM 2837 O O . ASP B 1 59 ? -44.62702 28.12816 -16.21695 1.000 21.53558 36 ASP B O 1
ATOM 2842 N N . SER B 1 60 ? -43.94919 30.25497 -15.93790 1.000 22.26277 37 SER B N 1
ATOM 2843 C CA . SER B 1 60 ? -44.68120 30.73429 -17.10913 1.000 21.67407 37 SER B CA 1
ATOM 2844 C C . SER B 1 60 ? -44.16519 30.09890 -18.39530 1.000 25.63660 37 SER B C 1
ATOM 2845 O O . SER B 1 60 ? -44.95274 29.71634 -19.26561 1.000 19.58633 37 SER B O 1
ATOM 2848 N N . ALA B 1 61 ? -42.84235 30.01461 -18.54851 1.000 20.03238 38 ALA B N 1
ATOM 2849 C CA . ALA B 1 61 ? -42.27495 29.30931 -19.69554 1.000 17.46768 38 ALA B CA 1
ATOM 2850 C C . ALA B 1 61 ? -42.71973 27.85134 -19.72521 1.000 19.68946 38 ALA B C 1
ATOM 2851 O O . ALA B 1 61 ? -43.10360 27.32896 -20.77935 1.000 19.76562 38 ALA B O 1
ATOM 2853 N N . ALA B 1 62 ? -42.65900 27.16449 -18.57583 1.000 17.13791 39 ALA B N 1
ATOM 2854 C CA . ALA B 1 62 ? -43.03405 25.75715 -18.55158 1.000 17.67277 39 ALA B CA 1
ATOM 2855 C C . ALA B 1 62 ? -44.48133 25.56815 -18.97296 1.000 28.09452 39 ALA B C 1
ATOM 2856 O O . ALA B 1 62 ? -44.80486 24.63279 -19.71178 1.000 19.54659 39 ALA B O 1
ATOM 2858 N N . SER B 1 63 ? -45.37201 26.45363 -18.52272 1.000 23.04742 40 SER B N 1
ATOM 2859 C CA . SER B 1 63 ? -46.77963 26.28801 -18.87389 1.000 23.62656 40 SER B CA 1
ATOM 2860 C C . SER B 1 63 ? -47.01784 26.54900 -20.36540 1.000 19.17725 40 SER B C 1
ATOM 2861 O O . SER B 1 63 ? -47.76380 25.80782 -21.01763 1.000 22.04388 40 SER B O 1
ATOM 2864 N N . LYS B 1 64 ? -46.37792 27.57872 -20.92610 1.000 18.86232 41 LYS B N 1
ATOM 2865 C CA . LYS B 1 64 ? -46.55900 27.87603 -22.34912 1.000 15.17830 41 LYS B CA 1
ATOM 2866 C C . LYS B 1 64 ? -45.98171 26.77324 -23.22925 1.000 19.47369 41 LYS B C 1
ATOM 2867 O O . LYS B 1 64 ? -46.53671 26.45930 -24.29228 1.000 22.13709 41 LYS B O 1
ATOM 2873 N N . LEU B 1 65 ? -44.83856 26.21285 -22.82711 1.000 18.49745 42 LEU B N 1
ATOM 2874 C CA . LEU B 1 65 ? -44.22907 25.13264 -23.59426 1.000 18.83320 42 LEU B CA 1
ATOM 2875 C C . LEU B 1 65 ? -45.11352 23.89489 -23.58802 1.000 19.84872 42 LEU B C 1
ATOM 2876 O O . LEU B 1 65 ? -45.31659 23.26011 -24.62754 1.000 18.77546 42 LEU B O 1
ATOM 2881 N N . ALA B 1 66 ? -45.62331 23.51499 -22.41296 1.000 17.44656 43 ALA B N 1
ATOM 2882 C CA . ALA B 1 66 ? -46.50011 22.35584 -22.32867 1.000 19.37215 43 ALA B CA 1
ATOM 2883 C C . ALA B 1 66 ? -47.74128 22.54102 -23.19441 1.000 19.47529 43 ALA B C 1
ATOM 2884 O O . ALA B 1 66 ? -48.18828 21.60099 -23.85775 1.000 21.51230 43 ALA B O 1
ATOM 2886 N N . ALA B 1 67 ? -48.30287 23.74967 -23.21056 1.000 21.38038 44 ALA B N 1
ATOM 2887 C CA . ALA B 1 67 ? -49.47910 23.98892 -24.03922 1.000 22.73840 44 ALA B CA 1
ATOM 2888 C C . ALA B 1 67 ? -49.13889 23.89140 -25.51758 1.000 23.16554 44 ALA B C 1
ATOM 2889 O O . ALA B 1 67 ? -49.94249 23.39040 -26.31634 1.000 20.78137 44 ALA B O 1
ATOM 2891 N N . LEU B 1 68 ? -47.95705 24.38392 -25.90016 1.000 19.94954 45 LEU B N 1
ATOM 2892 C CA . LEU B 1 68 ? -47.54662 24.34451 -27.29581 1.000 19.04821 45 LEU B CA 1
ATOM 2893 C C . LEU B 1 68 ? -47.31639 22.90952 -27.75389 1.000 21.89390 45 LEU B C 1
ATOM 2894 O O . LEU B 1 68 ? -47.71437 22.53016 -28.86534 1.000 20.38681 45 LEU B O 1
ATOM 2899 N N . ALA B 1 69 ? -46.69210 22.08806 -26.90515 1.000 17.01482 46 ALA B N 1
ATOM 2900 C CA . ALA B 1 69 ? -46.47916 20.68932 -27.26654 1.000 18.08883 46 ALA B CA 1
ATOM 2901 C C . ALA B 1 69 ? -47.80107 19.94388 -27.36077 1.000 19.90016 46 ALA B C 1
ATOM 2902 O O . ALA B 1 69 ? -47.98174 19.10134 -28.24558 1.000 22.12461 46 ALA B O 1
ATOM 2904 N N . GLU B 1 70 ? -48.73246 20.24017 -26.45197 1.000 19.42558 47 GLU B N 1
ATOM 2905 C CA . GLU B 1 70 ? -50.05802 19.63187 -26.51191 1.000 24.21317 47 GLU B CA 1
ATOM 2906 C C . GLU B 1 70 ? -50.74815 19.95859 -27.83448 1.000 16.56089 47 GLU B C 1
ATOM 2907 O O . GLU B 1 70 ? -51.21982 19.05883 -28.54328 1.000 24.20282 47 GLU B O 1
ATOM 2913 N N . ALA B 1 71 ? -50.75365 21.23834 -28.21437 1.000 23.48237 48 ALA B N 1
ATOM 2914 C CA . ALA B 1 71 ? -51.41184 21.63387 -29.45675 1.000 22.08201 48 ALA B CA 1
ATOM 2915 C C . ALA B 1 71 ? -50.77664 20.95398 -30.66616 1.000 30.39356 48 ALA B C 1
ATOM 2916 O O . ALA B 1 71 ? -51.48132 20.50391 -31.57704 1.000 22.62600 48 ALA B O 1
ATOM 2918 N N . GLY B 1 72 ? -49.44600 20.86224 -30.69095 1.000 21.20578 49 GLY B N 1
ATOM 2919 C CA . GLY B 1 72 ? -48.78190 20.24947 -31.83106 1.000 17.95900 49 GLY B CA 1
ATOM 2920 C C . GLY B 1 72 ? -49.01173 18.75382 -31.92566 1.000 24.13766 49 GLY B C 1
ATOM 2921 O O . GLY B 1 72 ? -49.19638 18.21574 -33.02048 1.000 21.96125 49 GLY B O 1
ATOM 2922 N N . LEU B 1 73 ? -48.99124 18.05712 -30.78478 1.000 22.82095 50 LEU B N 1
ATOM 2923 C CA . LEU B 1 73 ? -49.21052 16.61985 -30.79462 1.000 20.74857 50 LEU B CA 1
ATOM 2924 C C . LEU B 1 73 ? -50.65969 16.27415 -31.09564 1.000 26.86664 50 LEU B C 1
ATOM 2925 O O . LEU B 1 73 ? -50.92918 15.16360 -31.56026 1.000 29.01323 50 LEU B O 1
ATOM 2930 N N . LYS B 1 74 ? -51.58371 17.20857 -30.86162 1.000 25.72200 51 LYS B N 1
ATOM 2931 C CA . LYS B 1 74 ? -52.97631 17.03496 -31.25185 1.000 29.30141 51 LYS B CA 1
ATOM 2932 C C . LYS B 1 74 ? -53.21073 17.30337 -32.73179 1.000 28.38855 51 LYS B C 1
ATOM 2933 O O . LYS B 1 74 ? -54.28912 16.97496 -33.23618 1.000 40.17771 51 LYS B O 1
ATOM 2939 N N . GLY B 1 75 ? -52.25137 17.89833 -33.43421 1.000 28.78311 52 GLY B N 1
ATOM 2940 C CA . GLY B 1 75 ? -52.35506 17.97590 -34.88327 1.000 23.84816 52 GLY B CA 1
ATOM 2941 C C . GLY B 1 75 ? -52.09006 19.32975 -35.51418 1.000 34.75881 52 GLY B C 1
ATOM 2942 O O . GLY B 1 75 ? -52.10395 19.44596 -36.74454 1.000 31.25663 52 GLY B O 1
ATOM 2943 N N . ASP B 1 76 ? -51.86862 20.35675 -34.69187 1.000 23.30501 53 ASP B N 1
ATOM 2944 C CA . ASP B 1 76 ? -51.49138 21.68545 -35.17072 1.000 28.76058 53 ASP B CA 1
ATOM 2945 C C . ASP B 1 76 ? -50.05704 21.63976 -35.69795 1.000 28.28506 53 ASP B C 1
ATOM 2946 O O . ASP B 1 76 ? -49.09872 21.62046 -34.91622 1.000 22.00142 53 ASP B O 1
ATOM 2951 N N . ARG B 1 77 ? -49.90616 21.65851 -37.02898 1.000 25.27700 54 ARG B N 1
ATOM 2952 C CA . ARG B 1 77 ? -48.58974 21.47699 -37.63298 1.000 26.44298 54 ARG B CA 1
ATOM 2953 C C . ARG B 1 77 ? -47.63105 22.61567 -37.29055 1.000 23.24596 54 ARG B C 1
ATOM 2954 O O . ARG B 1 77 ? -46.41677 22.39120 -37.19734 1.000 21.89803 54 ARG B O 1
ATOM 2956 N N . GLN B 1 78 ? -48.13988 23.84641 -37.16287 1.000 24.12390 55 GLN B N 1
ATOM 2957 C CA . GLN B 1 78 ? -47.27610 24.96509 -36.79180 1.000 22.55615 55 GLN B CA 1
ATOM 2958 C C . GLN B 1 78 ? -46.80783 24.83798 -35.34802 1.000 28.84642 55 GLN B C 1
ATOM 2959 O O . GLN B 1 78 ? -45.62769 25.05997 -35.04860 1.000 21.41835 55 GLN B O 1
ATOM 2961 N N . ALA B 1 79 ? -47.71877 24.48837 -34.43893 1.000 20.59597 56 ALA B N 1
ATOM 2962 C CA . ALA B 1 79 ? -47.31762 24.28712 -33.04833 1.000 19.86371 56 ALA B CA 1
ATOM 2963 C C . ALA B 1 79 ? -46.33569 23.12895 -32.93712 1.000 23.18683 56 ALA B C 1
ATOM 2964 O O . ALA B 1 79 ? -45.39777 23.17595 -32.13473 1.000 22.20887 56 ALA B O 1
ATOM 2966 N N . TYR B 1 80 ? -46.52068 22.09170 -33.74980 1.000 21.18178 57 TYR B N 1
ATOM 2967 C CA . TYR B 1 80 ? -45.62556 20.94455 -33.69059 1.000 19.59269 57 TYR B CA 1
ATOM 2968 C C . TYR B 1 80 ? -44.20183 21.33998 -34.06491 1.000 21.44232 57 TYR B C 1
ATOM 2969 O O . TYR B 1 80 ? -43.24788 21.01852 -33.34889 1.000 19.10696 57 TYR B O 1
ATOM 2978 N N . ALA B 1 81 ? -44.03413 22.02884 -35.19799 1.000 20.14890 58 ALA B N 1
ATOM 2979 C CA . ALA B 1 81 ? -42.70131 22.49135 -35.58063 1.000 16.57667 58 ALA B CA 1
ATOM 2980 C C . ALA B 1 81 ? -42.11095 23.42305 -34.52697 1.000 19.19046 58 ALA B C 1
ATOM 2981 O O . ALA B 1 81 ? -40.91478 23.34626 -34.21621 1.000 19.59102 58 ALA B O 1
ATOM 2983 N N . ALA B 1 82 ? -42.93530 24.30583 -33.95800 1.000 16.52006 59 ALA B N 1
ATOM 2984 C CA . ALA B 1 82 ? -42.43379 25.25769 -32.97236 1.000 17.96650 59 ALA B CA 1
ATOM 2985 C C . ALA B 1 82 ? -41.96468 24.55444 -31.70520 1.000 18.54556 59 ALA B C 1
ATOM 2986 O O . ALA B 1 82 ? -40.90535 24.89144 -31.15724 1.000 16.78262 59 ALA B O 1
ATOM 2988 N N . TYR B 1 83 ? -42.74106 23.59262 -31.20934 1.000 17.03461 60 TYR B N 1
ATOM 2989 C CA . TYR B 1 83 ? -42.34059 22.95386 -29.95702 1.000 19.24247 60 TYR B CA 1
ATOM 2990 C C . TYR B 1 83 ? -41.11337 22.07588 -30.16765 1.000 16.10880 60 TYR B C 1
ATOM 2991 O O . TYR B 1 83 ? -40.24333 22.00059 -29.28887 1.000 13.71362 60 TYR B O 1
ATOM 3000 N N . GLN B 1 84 ? -41.01529 21.41029 -31.32113 1.000 14.84644 61 GLN B N 1
ATOM 3001 C CA . GLN B 1 84 ? -39.81809 20.61675 -31.57679 1.000 13.46539 61 GLN B CA 1
ATOM 3002 C C . GLN B 1 84 ? -38.59068 21.50811 -31.69245 1.000 16.14579 61 GLN B C 1
ATOM 3003 O O . GLN B 1 84 ? -37.50252 21.13155 -31.23867 1.000 17.00068 61 GLN B O 1
ATOM 3009 N N A GLN B 1 85 ? -38.73563 22.69229 -32.29255 0.590 15.66308 62 GLN B N 1
ATOM 3010 N N B GLN B 1 85 ? -38.74079 22.68894 -32.30479 0.410 15.68935 62 GLN B N 1
ATOM 3011 C CA A GLN B 1 85 ? -37.58617 23.58624 -32.38953 0.590 16.79972 62 GLN B CA 1
ATOM 3012 C CA B GLN B 1 85 ? -37.61703 23.61745 -32.40517 0.410 16.83292 62 GLN B CA 1
ATOM 3013 C C A GLN B 1 85 ? -37.18326 24.11285 -31.01841 0.590 16.53625 62 GLN B C 1
ATOM 3014 C C B GLN B 1 85 ? -37.19326 24.11451 -31.02984 0.410 16.54719 62 GLN B C 1
ATOM 3015 O O A GLN B 1 85 ? -35.98922 24.18977 -30.70119 0.590 15.22349 62 GLN B O 1
ATOM 3016 O O B GLN B 1 85 ? -35.99634 24.17729 -30.72189 0.410 15.30638 62 GLN B O 1
ATOM 3027 N N . LEU B 1 86 ? -38.16506 24.47720 -30.19138 1.000 15.03859 63 LEU B N 1
ATOM 3028 C CA . LEU B 1 86 ? -37.85153 24.96810 -28.85546 1.000 13.69230 63 LEU B CA 1
ATOM 3029 C C . LEU B 1 86 ? -37.27126 23.85847 -27.98483 1.000 14.99672 63 LEU B C 1
ATOM 3030 O O . LEU B 1 86 ? -36.33401 24.10421 -27.22067 1.000 15.39666 63 LEU B O 1
ATOM 3035 N N . LEU B 1 87 ? -37.78044 22.62294 -28.11306 1.000 13.92577 64 LEU B N 1
ATOM 3036 C CA . LEU B 1 87 ? -37.20464 21.52601 -27.32689 1.000 11.27935 64 LEU B CA 1
ATOM 3037 C C . LEU B 1 87 ? -35.75449 21.26875 -27.72126 1.000 10.15025 64 LEU B C 1
ATOM 3038 O O . LEU B 1 87 ? -34.91060 20.98532 -26.86656 1.000 12.96758 64 LEU B O 1
ATOM 3043 N N . TYR B 1 88 ? -35.44683 21.39669 -29.01395 1.000 13.59636 65 TYR B N 1
ATOM 3044 C CA . TYR B 1 88 ? -34.07737 21.26081 -29.50382 1.000 13.05881 65 TYR B CA 1
ATOM 3045 C C . TYR B 1 88 ? -33.15883 22.30302 -28.86562 1.000 13.42943 65 TYR B C 1
ATOM 3046 O O . TYR B 1 88 ? -32.04829 21.98471 -28.42785 1.000 13.38127 65 TYR B O 1
ATOM 3055 N N . VAL B 1 89 ? -33.59357 23.56643 -28.83107 1.000 12.94337 66 VAL B N 1
ATOM 3056 C CA . VAL B 1 89 ? -32.80499 24.60652 -28.17520 1.000 11.01785 66 VAL B CA 1
ATOM 3057 C C . VAL B 1 89 ? -32.67044 24.30793 -26.68072 1.000 13.44389 66 VAL B C 1
ATOM 3058 O O . VAL B 1 89 ? -31.58512 24.43113 -26.09739 1.000 13.56244 66 VAL B O 1
ATOM 3062 N N . LEU B 1 90 ? -33.77573 23.92942 -26.03672 1.000 12.05622 67 LEU B N 1
ATOM 3063 C CA . LEU B 1 90 ? -33.72012 23.68796 -24.59311 1.000 11.45958 67 LEU B CA 1
ATOM 3064 C C . LEU B 1 90 ? -32.79947 22.52288 -24.26728 1.000 13.56798 67 LEU B C 1
ATOM 3065 O O . LEU B 1 90 ? -31.97685 22.60029 -23.34837 1.000 11.88452 67 LEU B O 1
ATOM 3070 N N . SER B 1 91 ? -32.93483 21.41919 -24.99735 1.000 13.62941 68 SER B N 1
ATOM 3071 C CA . SER B 1 91 ? -32.23997 20.21151 -24.57898 1.000 14.34216 68 SER B CA 1
ATOM 3072 C C . SER B 1 91 ? -30.79300 20.13019 -25.06330 1.000 12.61975 68 SER B C 1
ATOM 3073 O O . SER B 1 91 ? -29.98796 19.43188 -24.42851 1.000 13.85316 68 SER B O 1
ATOM 3076 N N . LEU B 1 92 ? -30.42425 20.81180 -26.15838 1.000 11.78391 69 LEU B N 1
ATOM 3077 C CA . LEU B 1 92 ? -29.13893 20.51267 -26.79046 1.000 10.88281 69 LEU B CA 1
ATOM 3078 C C . LEU B 1 92 ? -28.26995 21.73837 -27.06618 1.000 12.21590 69 LEU B C 1
ATOM 3079 O O . LEU B 1 92 ? -27.25123 21.60498 -27.75937 1.000 14.24583 69 LEU B O 1
ATOM 3084 N N . SER B 1 93 ? -28.60690 22.90448 -26.51495 1.000 12.23823 70 SER B N 1
ATOM 3085 C CA . SER B 1 93 ? -27.74681 24.08408 -26.60145 1.000 14.86830 70 SER B CA 1
ATOM 3086 C C . SER B 1 93 ? -26.50328 23.90769 -25.73424 1.000 14.72658 70 SER B C 1
ATOM 3087 O O . SER B 1 93 ? -26.49507 23.13545 -24.77202 1.000 15.72978 70 SER B O 1
ATOM 3090 N N . ASP B 1 94 ? -25.45069 24.68318 -26.02946 1.000 15.11764 71 ASP B N 1
ATOM 3091 C CA . ASP B 1 94 ? -24.17336 24.46356 -25.35503 1.000 14.59594 71 ASP B CA 1
ATOM 3092 C C . ASP B 1 94 ? -23.75678 25.55932 -24.36771 1.000 15.07022 71 ASP B C 1
ATOM 3093 O O . ASP B 1 94 ? -22.61859 25.52177 -23.88586 1.000 18.87458 71 ASP B O 1
ATOM 3098 N N . ASP B 1 95 ? -24.63695 26.48706 -24.00392 1.000 11.88807 72 ASP B N 1
ATOM 3099 C CA . ASP B 1 95 ? -24.30693 27.46316 -22.95629 1.000 12.35321 72 ASP B CA 1
ATOM 3100 C C . ASP B 1 95 ? -24.65186 26.86861 -21.59335 1.000 15.48604 72 ASP B C 1
ATOM 3101 O O . ASP B 1 95 ? -25.79772 26.92617 -21.14263 1.000 16.05781 72 ASP B O 1
ATOM 3106 N N . VAL B 1 96 ? -23.64124 26.33492 -20.90493 1.000 17.76550 73 VAL B N 1
ATOM 3107 C CA . VAL B 1 96 ? -23.89553 25.61129 -19.66126 1.000 16.86754 73 VAL B CA 1
ATOM 3108 C C . VAL B 1 96 ? -24.52372 26.48689 -18.58895 1.000 15.75504 73 VAL B C 1
ATOM 3109 O O . VAL B 1 96 ? -25.21301 25.97083 -17.71006 1.000 16.01316 73 VAL B O 1
ATOM 3113 N N . ALA B 1 97 ? -24.34742 27.81207 -18.66149 1.000 15.85811 74 ALA B N 1
ATOM 3114 C CA . ALA B 1 97 ? -24.92051 28.68536 -17.63704 1.000 17.60174 74 ALA B CA 1
ATOM 3115 C C . ALA B 1 97 ? -26.43768 28.55418 -17.54368 1.000 15.51294 74 ALA B C 1
ATOM 3116 O O . ALA B 1 97 ? -27.01607 28.77352 -16.47197 1.000 19.77513 74 ALA B O 1
ATOM 3118 N N . THR B 1 98 ? -27.10512 28.19288 -18.64287 1.000 15.95208 75 THR B N 1
ATOM 3119 C CA . THR B 1 98 ? -28.55855 28.06915 -18.64547 1.000 14.22052 75 THR B CA 1
ATOM 3120 C C . THR B 1 98 ? -29.03967 26.62345 -18.63237 1.000 13.55434 75 THR B C 1
ATOM 3121 O O . THR B 1 98 ? -30.25601 26.39370 -18.67836 1.000 14.78165 75 THR B O 1
ATOM 3125 N N . ALA B 1 99 ? -28.12445 25.65135 -18.52002 1.000 16.24472 76 ALA B N 1
ATOM 3126 C CA . ALA B 1 99 ? -28.48489 24.24586 -18.73705 1.000 14.69865 76 ALA B CA 1
ATOM 3127 C C . ALA B 1 99 ? -29.47242 23.71952 -17.70085 1.000 14.57264 76 ALA B C 1
ATOM 3128 O O . ALA B 1 99 ? -30.38425 22.95967 -18.04856 1.000 15.26017 76 ALA B O 1
ATOM 3130 N N . GLN B 1 100 ? -29.29770 24.07665 -16.42157 1.000 12.69189 77 GLN B N 1
ATOM 3131 C CA . GLN B 1 100 ? -30.18365 23.51690 -15.40167 1.000 11.78379 77 GLN B CA 1
ATOM 3132 C C . GLN B 1 100 ? -31.62576 23.94899 -15.63195 1.000 14.64524 77 GLN B C 1
ATOM 3133 O O . GLN B 1 100 ? -32.54372 23.12090 -15.59366 1.000 12.80592 77 GLN B O 1
ATOM 3139 N N . THR B 1 101 ? -31.85166 25.25054 -15.85735 1.000 12.42684 78 THR B N 1
ATOM 3140 C CA . THR B 1 101 ? -33.20587 25.72479 -16.13435 1.000 15.58272 78 THR B CA 1
ATOM 3141 C C . THR B 1 101 ? -33.71382 25.18348 -17.47631 1.000 12.86502 78 THR B C 1
ATOM 3142 O O . THR B 1 101 ? -34.88251 24.78637 -17.58098 1.000 13.56925 78 THR B O 1
ATOM 3146 N N . ARG B 1 102 ? -32.84675 25.11588 -18.49159 1.000 15.87924 79 ARG B N 1
ATOM 3147 C CA . ARG B 1 102 ? -33.26956 24.56701 -19.78724 1.000 12.14424 79 ARG B CA 1
ATOM 3148 C C . ARG B 1 102 ? -33.78060 23.13076 -19.64788 1.000 17.36038 79 ARG B C 1
ATOM 3149 O O . ARG B 1 102 ? -34.82737 22.78374 -20.21288 1.000 14.31708 79 ARG B O 1
ATOM 3157 N N . ARG B 1 103 ? -33.06974 22.28737 -18.88536 1.000 13.71018 80 ARG B N 1
ATOM 3158 C CA . ARG B 1 103 ? -33.50629 20.89741 -18.70995 1.000 13.49962 80 ARG B CA 1
ATOM 3159 C C . ARG B 1 103 ? -34.75677 20.79784 -17.84488 1.000 13.68776 80 ARG B C 1
ATOM 3160 O O . ARG B 1 103 ? -35.54248 19.85857 -17.99438 1.000 13.31539 80 ARG B O 1
ATOM 3168 N N . TRP B 1 104 ? -34.93013 21.73398 -16.90996 1.000 12.43604 81 TRP B N 1
ATOM 3169 C CA . TRP B 1 104 ? -36.18108 21.83913 -16.16679 1.000 15.77296 81 TRP B CA 1
ATOM 3170 C C . TRP B 1 104 ? -37.35890 22.08826 -17.09962 1.000 13.13108 81 TRP B C 1
ATOM 3171 O O . TRP B 1 104 ? -38.41240 21.44964 -16.97659 1.000 14.69968 81 TRP B O 1
ATOM 3182 N N . LEU B 1 105 ? -37.19266 23.02230 -18.04531 1.000 13.10101 82 LEU B N 1
ATOM 3183 C CA . LEU B 1 105 ? -38.24854 23.32475 -19.00420 1.000 15.18984 82 LEU B CA 1
ATOM 3184 C C . LEU B 1 105 ? -38.46509 22.16649 -19.96842 1.000 13.99648 82 LEU B C 1
ATOM 3185 O O . LEU B 1 105 ? -39.60904 21.84309 -20.31375 1.000 14.68027 82 LEU B O 1
ATOM 3190 N N . ALA B 1 106 ? -37.38293 21.50896 -20.38586 1.000 12.86607 83 ALA B N 1
ATOM 3191 C CA . ALA B 1 106 ? -37.53401 20.34324 -21.25455 1.000 13.62398 83 ALA B CA 1
ATOM 3192 C C . ALA B 1 106 ? -38.41571 19.27731 -20.60729 1.000 12.69099 83 ALA B C 1
ATOM 3193 O O . ALA B 1 106 ? -39.23923 18.65671 -21.29005 1.000 13.67677 83 ALA B O 1
ATOM 3195 N N . ARG B 1 107 ? -38.28185 19.05974 -19.28418 1.000 12.23412 84 ARG B N 1
ATOM 3196 C CA . ARG B 1 107 ? -39.08559 18.02067 -18.64563 1.000 10.70290 84 ARG B CA 1
ATOM 3197 C C . ARG B 1 107 ? -40.57541 18.32633 -18.73781 1.000 12.18457 84 ARG B C 1
ATOM 3198 O O . ARG B 1 107 ? -41.39088 17.40619 -18.88231 1.000 16.96955 84 ARG B O 1
ATOM 3206 N N . ALA B 1 108 ? -40.95289 19.60375 -18.68283 1.000 12.33521 85 ALA B N 1
ATOM 3207 C CA . ALA B 1 108 ? -42.35932 19.96101 -18.86190 1.000 14.47009 85 ALA B CA 1
ATOM 3208 C C . ALA B 1 108 ? -42.87295 19.51656 -20.23106 1.000 14.68013 85 ALA B C 1
ATOM 3209 O O . ALA B 1 108 ? -44.02758 19.09171 -20.36589 1.000 16.63880 85 ALA B O 1
ATOM 3211 N N . ILE B 1 109 ? -42.02867 19.60290 -21.25690 1.000 16.37851 86 ILE B N 1
ATOM 3212 C CA . ILE B 1 109 ? -42.41318 19.14414 -22.59070 1.000 13.20135 86 ILE B CA 1
ATOM 3213 C C . ILE B 1 109 ? -42.42676 17.61781 -22.65800 1.000 15.68983 86 ILE B C 1
ATOM 3214 O O . ILE B 1 109 ? -43.35754 17.01510 -23.21194 1.000 14.67470 86 ILE B O 1
ATOM 3219 N N . TYR B 1 110 ? -41.40270 16.97026 -22.08584 1.000 13.41542 87 TYR B N 1
ATOM 3220 C CA . TYR B 1 110 ? -41.31613 15.51177 -22.10325 1.000 12.54676 87 TYR B CA 1
ATOM 3221 C C . TYR B 1 110 ? -42.55608 14.85786 -21.50140 1.000 14.42290 87 TYR B C 1
ATOM 3222 O O . TYR B 1 110 ? -43.00175 13.81033 -21.98194 1.000 17.08392 87 TYR B O 1
ATOM 3231 N N . ARG B 1 111 ? -43.05681 15.39195 -20.37791 1.000 14.79566 88 ARG B N 1
ATOM 3232 C CA . ARG B 1 111 ? -44.24776 14.80037 -19.77498 1.000 15.75058 88 ARG B CA 1
ATOM 3233 C C . ARG B 1 111 ? -45.41437 14.79208 -20.75366 1.000 21.08308 88 ARG B C 1
ATOM 3234 O O . ARG B 1 111 ? -46.16884 13.81269 -20.81424 1.000 23.02371 88 ARG B O 1
ATOM 3242 N N . VAL B 1 112 ? -45.56806 15.85234 -21.55088 1.000 17.59056 89 VAL B N 1
ATOM 3243 C CA . VAL B 1 112 ? -46.63532 15.84075 -22.54396 1.000 18.52558 89 VAL B CA 1
ATOM 3244 C C . VAL B 1 112 ? -46.34194 14.79870 -23.60931 1.000 21.42237 89 VAL B C 1
ATOM 3245 O O . VAL B 1 112 ? -47.21714 14.01315 -23.99293 1.000 19.69219 89 VAL B O 1
ATOM 3249 N N . GLU B 1 113 ? -45.09979 14.75638 -24.09071 1.000 16.95496 90 GLU B N 1
ATOM 3250 C CA . GLU B 1 113 ? -44.75182 13.81263 -25.14685 1.000 14.76144 90 GLU B CA 1
ATOM 3251 C C . GLU B 1 113 ? -45.03301 12.37090 -24.74429 1.000 16.90757 90 GLU B C 1
ATOM 3252 O O . GLU B 1 113 ? -45.50607 11.56906 -25.56624 1.000 19.78753 90 GLU B O 1
ATOM 3258 N N . GLU B 1 114 ? -44.70564 12.00564 -23.50195 1.000 16.06558 91 GLU B N 1
ATOM 3259 C CA . GLU B 1 114 ? -44.81538 10.61132 -23.10143 1.000 15.90832 91 GLU B CA 1
ATOM 3260 C C . GLU B 1 114 ? -46.27056 10.20059 -22.93095 1.000 18.70054 91 GLU B C 1
ATOM 3261 O O . GLU B 1 114 ? -46.58443 9.02035 -23.09921 1.000 24.64444 91 GLU B O 1
ATOM 3267 N N . ARG B 1 115 ? -47.15736 11.16510 -22.67160 1.000 25.29431 92 ARG B N 1
ATOM 3268 C CA . ARG B 1 115 ? -48.59395 10.89247 -22.65003 1.000 29.51610 92 ARG B CA 1
ATOM 3269 C C . ARG B 1 115 ? -49.09109 10.41630 -24.01044 1.000 30.33037 92 ARG B C 1
ATOM 3270 O O . ARG B 1 115 ? -49.97773 9.55606 -24.09224 1.000 29.36064 92 ARG B O 1
ATOM 3278 N N . PHE B 1 116 ? -48.54673 10.97799 -25.09154 1.000 25.23402 93 PHE B N 1
ATOM 3279 C CA . PHE B 1 116 ? -49.02759 10.66871 -26.43361 1.000 19.78711 93 PHE B CA 1
ATOM 3280 C C . PHE B 1 116 ? -48.39846 9.41831 -27.02402 1.000 28.14907 93 PHE B C 1
ATOM 3281 O O . PHE B 1 116 ? -48.94736 8.87594 -27.98502 1.000 29.26600 93 PHE B O 1
ATOM 3289 N N . MET B 1 117 ? -47.26468 8.95527 -26.49184 1.000 23.56205 94 MET B N 1
ATOM 3290 C CA . MET B 1 117 ? -46.58611 7.80212 -27.06924 1.000 23.93826 94 MET B CA 1
ATOM 3291 C C . MET B 1 117 ? -47.36409 6.51712 -26.79852 1.000 27.90455 94 MET B C 1
ATOM 3292 O O . MET B 1 117 ? -47.83462 6.30132 -25.68027 1.000 27.32425 94 MET B O 1
ATOM 3297 N N . PRO B 1 118 ? -47.47105 5.62559 -27.78094 1.000 25.79571 95 PRO B N 1
ATOM 3298 C CA . PRO B 1 118 ? -48.00018 4.28515 -27.49748 1.000 33.43131 95 PRO B CA 1
ATOM 3299 C C . PRO B 1 118 ? -47.11329 3.58024 -26.48203 1.000 30.03912 95 PRO B C 1
ATOM 3300 O O . PRO B 1 118 ? -45.88550 3.60582 -26.58675 1.000 38.58161 95 PRO B O 1
ATOM 3304 N N . ALA B 1 119 ? -47.74071 2.96150 -25.48841 1.000 25.12479 96 ALA B N 1
ATOM 3305 C CA . ALA B 1 119 ? -47.02284 2.37715 -24.36603 1.000 34.29490 96 ALA B CA 1
ATOM 3306 C C . ALA B 1 119 ? -47.16858 0.86134 -24.35525 1.000 34.66260 96 ALA B C 1
ATOM 3307 O O . ALA B 1 119 ? -48.19124 0.31748 -24.78207 1.000 34.56330 96 ALA B O 1
ATOM 3309 N N . ALA B 1 120 ? -46.13268 0.18479 -23.84412 1.000 24.67044 97 ALA B N 1
ATOM 3310 C CA . ALA B 1 120 ? -46.14780 -1.27605 -23.78194 1.000 27.77720 97 ALA B CA 1
ATOM 3311 C C . ALA B 1 120 ? -47.29692 -1.79188 -22.92279 1.000 47.98167 97 ALA B C 1
ATOM 3312 O O . ALA B 1 120 ? -47.95957 -2.77317 -23.28457 1.000 46.82205 97 ALA B O 1
ATOM 3314 N N . ASP B 1 121 ? -47.52461 -1.16599 -21.76914 1.000 31.52891 98 ASP B N 1
ATOM 3315 C CA . ASP B 1 121 ? -48.69705 -1.44308 -20.93033 1.000 36.47838 98 ASP B CA 1
ATOM 3316 C C . ASP B 1 121 ? -48.78454 -2.90752 -20.49427 1.000 47.20891 98 ASP B C 1
ATOM 3317 O O . ASP B 1 121 ? -49.86589 -3.49806 -20.47719 1.000 41.94988 98 ASP B O 1
ATOM 3322 N N . LEU B 1 122 ? -47.65203 -3.50574 -20.13118 1.000 28.09658 99 LEU B N 1
ATOM 3323 C CA . LEU B 1 122 ? -47.69482 -4.83688 -19.54029 1.000 32.42942 99 LEU B CA 1
ATOM 3324 C C . LEU B 1 122 ? -48.24579 -4.75457 -18.12348 1.000 32.99902 99 LEU B C 1
ATOM 3325 O O . LEU B 1 122 ? -47.97674 -3.79862 -17.39039 1.000 39.56211 99 LEU B O 1
ATOM 3330 N N . SER B 1 123 ? -49.02246 -5.76770 -17.73641 1.000 44.68590 100 SER B N 1
ATOM 3331 C CA . SER B 1 123 ? -49.53186 -5.85639 -16.37198 1.000 45.55540 100 SER B CA 1
ATOM 3332 C C . SER B 1 123 ? -48.64567 -6.71190 -15.47698 1.000 40.82102 100 SER B C 1
ATOM 3333 O O . SER B 1 123 ? -48.53712 -6.43879 -14.27566 1.000 41.99853 100 SER B O 1
ATOM 3336 N N . ARG B 1 124 ? -48.01753 -7.74182 -16.03622 1.000 38.85590 101 ARG B N 1
ATOM 3337 C CA . ARG B 1 124 ? -47.04569 -8.55770 -15.32966 1.000 46.45506 101 ARG B CA 1
ATOM 3338 C C . ARG B 1 124 ? -45.76996 -8.61012 -16.15765 1.000 32.92026 101 ARG B C 1
ATOM 3339 O O . ARG B 1 124 ? -45.79502 -8.44085 -17.37874 1.000 41.22638 101 ARG B O 1
ATOM 3341 N N . ALA B 1 125 ? -44.64539 -8.83988 -15.48257 1.000 34.38005 102 ALA B N 1
ATOM 3342 C CA . ALA B 1 125 ? -43.37291 -8.92672 -16.18447 1.000 27.86330 102 ALA B CA 1
ATOM 3343 C C . ALA B 1 125 ? -43.34002 -10.15808 -17.07481 1.000 32.62866 102 ALA B C 1
ATOM 3344 O O . ALA B 1 125 ? -43.66174 -11.26442 -16.63498 1.000 44.90251 102 ALA B O 1
ATOM 3346 N N . LEU B 1 126 ? -42.94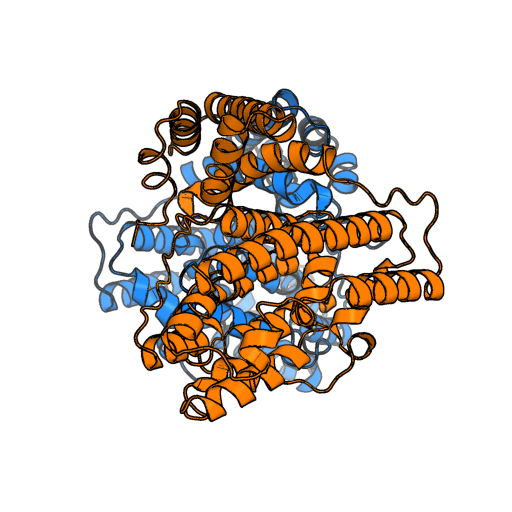576 -9.96575 -18.32731 1.000 30.60917 103 LEU B N 1
ATOM 3347 C CA . LEU B 1 126 ? -42.65610 -11.09911 -19.18989 1.000 29.14251 103 LEU B CA 1
ATOM 3348 C C . LEU B 1 126 ? -41.56225 -11.95566 -18.56681 1.000 43.82907 103 LEU B C 1
ATOM 3349 O O . LEU B 1 126 ? -40.71538 -11.46953 -17.81404 1.000 33.89495 103 LEU B O 1
ATOM 3354 N N . SER B 1 127 ? -41.59575 -13.24752 -18.87422 1.000 45.48001 104 SER B N 1
ATOM 3355 C CA . SER B 1 127 ? -40.50320 -14.11764 -18.48179 1.000 35.45723 104 SER B CA 1
ATOM 3356 C C . SER B 1 127 ? -39.22987 -13.70074 -19.20573 1.000 35.41395 104 SER B C 1
ATOM 3357 O O . SER B 1 127 ? -39.26753 -13.06026 -20.26194 1.000 41.18678 104 SER B O 1
ATOM 3360 N N . GLU B 1 128 ? -38.08647 -14.07820 -18.62969 1.000 36.73306 105 GLU B N 1
ATOM 3361 C CA . GLU B 1 128 ? -36.81828 -13.72904 -19.25756 1.000 34.21339 105 GLU B CA 1
ATOM 3362 C C . GLU B 1 128 ? -36.76373 -14.24484 -20.68901 1.000 45.65692 105 GLU B C 1
ATOM 3363 O O . GLU B 1 128 ? -36.28389 -13.54799 -21.58893 1.000 37.58826 105 GLU B O 1
ATOM 3369 N N . GLU B 1 129 ? -37.28284 -15.45166 -20.92434 1.000 44.98314 106 GLU B N 1
ATOM 3370 C CA . GLU B 1 129 ? -37.34423 -15.98070 -22.28295 1.000 41.95316 106 GLU B CA 1
ATOM 3371 C C . GLU B 1 129 ? -38.26120 -15.13532 -23.15848 1.000 30.37997 106 GLU B C 1
ATOM 3372 O O . GLU B 1 129 ? -37.89633 -14.75385 -24.27659 1.000 39.55719 106 GLU B O 1
ATOM 3374 N N . ASP B 1 130 ? -39.46088 -14.83207 -22.65918 1.000 31.32445 107 ASP B N 1
ATOM 3375 C CA . ASP B 1 130 ? -40.43610 -14.08505 -23.44544 1.000 39.98584 107 ASP B CA 1
ATOM 3376 C C . ASP B 1 130 ? -39.97026 -12.65863 -23.70179 1.000 40.93540 107 ASP B C 1
ATOM 3377 O O . ASP B 1 130 ? -40.25356 -12.08884 -24.76227 1.000 34.59868 107 ASP B O 1
ATOM 3382 N N . PHE B 1 131 ? -39.26787 -12.05954 -22.73804 1.000 36.82541 108 PHE B N 1
ATOM 3383 C CA . PHE B 1 131 ? -38.73493 -10.71731 -22.94524 1.000 34.20552 108 PHE B CA 1
ATOM 3384 C C . PHE B 1 131 ? -37.72375 -10.70762 -24.08219 1.000 31.70304 108 PHE B C 1
ATOM 3385 O O . PHE B 1 131 ? -37.80141 -9.87469 -24.99384 1.000 31.60825 108 PHE B O 1
ATOM 3393 N N . GLN B 1 132 ? -36.77016 -11.64259 -24.05422 1.000 34.97745 109 GLN B N 1
ATOM 3394 C CA . GLN B 1 132 ? -35.76391 -11.70234 -25.11016 1.000 44.44897 109 GLN B CA 1
ATOM 3395 C C . GLN B 1 132 ? -36.39819 -12.02663 -26.45923 1.000 42.11601 109 GLN B C 1
ATOM 3396 O O . GLN B 1 132 ? -35.96481 -11.51159 -27.49851 1.000 36.57850 109 GLN B O 1
ATOM 3402 N N . LYS B 1 133 ? -37.43070 -12.87537 -26.46220 1.000 47.10981 110 LYS B N 1
ATOM 3403 C CA . LYS B 1 133 ? -38.13611 -13.18074 -27.70370 1.000 33.40552 110 LYS B CA 1
ATOM 3404 C C . LYS B 1 133 ? -38.78066 -11.92801 -28.28278 1.000 44.45611 110 LYS B C 1
ATOM 3405 O O . LYS B 1 133 ? -38.65699 -11.64914 -29.48172 1.000 36.14507 110 LYS B O 1
ATOM 3407 N N . ARG B 1 134 ? -39.46809 -11.15173 -27.43953 1.000 36.01930 111 ARG B N 1
ATOM 3408 C CA . ARG B 1 134 ? -40.05554 -9.89658 -27.90327 1.000 41.59747 111 ARG B CA 1
ATOM 3409 C C . ARG B 1 134 ? -38.98180 -8.95236 -28.42765 1.000 37.82148 111 ARG B C 1
ATOM 3410 O O . ARG B 1 134 ? -39.12223 -8.37490 -29.51328 1.000 34.73467 111 ARG B O 1
ATOM 3418 N N . LEU B 1 135 ? -37.89508 -8.79034 -27.66833 1.000 36.29070 112 LEU B N 1
ATOM 3419 C CA . LEU B 1 135 ? -36.77611 -7.96819 -28.11893 1.000 34.46424 112 LEU B CA 1
ATOM 3420 C C . LEU B 1 135 ? -36.30474 -8.38509 -29.50364 1.000 38.47637 112 LEU B C 1
ATOM 3421 O O . LEU B 1 135 ? -36.15292 -7.54816 -30.40042 1.000 39.16351 112 LEU B O 1
ATOM 3426 N N . GLU B 1 136 ? -36.06281 -9.68592 -29.69081 1.000 45.62459 113 GLU B N 1
ATOM 3427 C CA . GLU B 1 136 ? -35.55513 -10.17170 -30.96908 1.000 49.85419 113 GLU B CA 1
ATOM 3428 C C . GLU B 1 136 ? -36.55093 -9.91425 -32.09424 1.000 32.76847 113 GLU B C 1
ATOM 3429 O O . GLU B 1 136 ? -36.16118 -9.52190 -33.20049 1.000 43.95228 113 GLU B O 1
ATOM 3431 N N . GLN B 1 137 ? -37.84269 -10.10871 -31.82232 1.000 39.74354 114 GLN B N 1
ATOM 3432 C CA . GLN B 1 137 ? -38.86261 -9.91555 -32.84964 1.000 39.48465 114 GLN B CA 1
ATOM 3433 C C . GLN B 1 137 ? -38.86788 -8.48015 -33.36822 1.000 51.89602 114 GLN B C 1
ATOM 3434 O O . GLN B 1 137 ? -38.90595 -8.24474 -34.58207 1.000 46.84924 114 GLN B O 1
ATOM 3436 N N . GLU B 1 138 ? -38.82137 -7.50340 -32.45976 1.000 40.41308 115 GLU B N 1
ATOM 3437 C CA . GLU B 1 138 ? -38.91958 -6.10816 -32.87574 1.000 30.09473 115 GLU B CA 1
ATOM 3438 C C . GLU B 1 138 ? -37.67813 -5.66197 -33.63781 1.000 35.68266 115 GLU B C 1
ATOM 3439 O O . GLU B 1 138 ? -37.77789 -4.89202 -34.59764 1.000 43.23774 115 GLU B O 1
ATOM 3441 N N . ILE B 1 139 ? -36.50078 -6.13338 -33.22973 1.000 31.91557 116 ILE B N 1
ATOM 3442 C CA . ILE B 1 139 ? -35.27190 -5.72512 -33.89882 1.000 33.83191 116 ILE B CA 1
ATOM 3443 C C . ILE B 1 139 ? -35.25926 -6.22335 -35.33699 1.000 55.72086 116 ILE B C 1
ATOM 3444 O O . ILE B 1 139 ? -34.84718 -5.50396 -36.25623 1.000 57.02346 116 ILE B O 1
ATOM 3449 N N . ALA B 1 140 ? -35.71768 -7.45668 -35.55512 1.000 49.29109 117 ALA B N 1
ATOM 3450 C CA . ALA B 1 140 ? -35.77996 -7.99395 -36.90882 1.000 52.22710 117 ALA B CA 1
ATOM 3451 C C . ALA B 1 140 ? -36.62137 -7.10584 -37.81443 1.000 52.76723 117 ALA B C 1
ATOM 3452 O O . ALA B 1 140 ? -36.22850 -6.81127 -38.94944 1.000 66.18561 117 ALA B O 1
ATOM 3454 N N . ALA B 1 141 ? -37.76820 -6.64277 -37.31614 1.000 48.05924 118 ALA B N 1
ATOM 3455 C CA . ALA B 1 141 ? -38.69094 -5.88888 -38.15452 1.000 30.53793 118 ALA B CA 1
ATOM 3456 C C . ALA B 1 141 ? -38.19381 -4.47386 -38.45469 1.000 50.51623 118 ALA B C 1
ATOM 3457 O O . ALA B 1 141 ? -38.57113 -3.89906 -39.48185 1.000 53.14812 118 ALA B O 1
ATOM 3459 N N . GLN B 1 142 ? -37.34657 -3.89483 -37.59572 1.000 44.66184 119 GLN B N 1
ATOM 3460 C CA . GLN B 1 142 ? -37.09932 -2.45648 -37.64134 1.000 55.49320 119 GLN B CA 1
ATOM 3461 C C . GLN B 1 142 ? -35.63567 -2.05597 -37.77667 1.000 58.53927 119 GLN B C 1
ATOM 3462 O O . GLN B 1 142 ? -35.33594 -0.85973 -37.67380 1.000 47.63142 119 GLN B O 1
ATOM 3468 N N . SER B 1 143 ? -34.71859 -2.99641 -37.99105 1.000 52.53729 120 SER B N 1
ATOM 3469 C CA . SER B 1 143 ? -33.30086 -2.65959 -37.91415 1.000 70.85779 120 SER B CA 1
ATOM 3470 C C . SER B 1 143 ? -32.91546 -1.62204 -38.96418 1.000 64.43933 120 SER B C 1
ATOM 3471 O O . SER B 1 143 ? -33.36497 -1.67398 -40.11467 1.000 48.90661 120 SER B O 1
ATOM 3474 N N . ARG B 1 144 ? -32.06187 -0.67699 -38.55154 1.000 47.55142 121 ARG B N 1
ATOM 3475 C CA . ARG B 1 144 ? -31.56228 0.34530 -39.46689 1.000 58.51918 121 ARG B CA 1
ATOM 3476 C C . ARG B 1 144 ? -30.88858 -0.26905 -40.68637 1.000 56.07822 121 ARG B C 1
ATOM 3477 O O . ARG B 1 144 ? -30.82643 0.36795 -41.74318 1.000 38.19909 121 ARG B O 1
ATOM 3479 N N . GLU B 1 145 ? -30.39260 -1.50459 -40.56253 1.000 58.50266 122 GLU B N 1
ATOM 3480 C CA . GLU B 1 145 ? -29.65249 -2.13396 -41.65123 1.000 53.17008 122 GLU B CA 1
ATOM 3481 C C . GLU B 1 145 ? -30.53284 -2.40496 -42.86756 1.000 43.74169 122 GLU B C 1
ATOM 3482 O O . GLU B 1 145 ? -30.02550 -2.46504 -43.99326 1.000 48.18542 122 GLU B O 1
ATOM 3484 N N . ARG B 1 146 ? -31.83872 -2.57396 -42.66998 1.000 47.29253 123 ARG B N 1
ATOM 3485 C CA . ARG B 1 146 ? -32.75224 -2.90365 -43.75619 1.000 45.77684 123 ARG B CA 1
ATOM 3486 C C . ARG B 1 146 ? -33.32384 -1.67666 -44.45206 1.000 47.95478 123 ARG B C 1
ATOM 3487 O O . ARG B 1 146 ? -34.05606 -1.83048 -45.43430 1.000 42.02863 123 ARG B O 1
ATOM 3489 N N . HIS B 1 147 ? -33.01267 -0.47343 -43.97631 1.000 32.74018 124 HIS B N 1
ATOM 3490 C CA . HIS B 1 147 ? -33.57159 0.72503 -44.58114 1.000 25.03574 124 HIS B CA 1
ATOM 3491 C C . HIS B 1 147 ? -32.92926 0.98192 -45.94536 1.000 25.42722 124 HIS B C 1
ATOM 3492 O O . HIS B 1 147 ? -31.72781 0.75519 -46.11453 1.000 26.15509 124 HIS B O 1
ATOM 3499 N N . PRO B 1 148 ? -33.70909 1.44388 -46.93688 1.000 32.39882 125 PRO B N 1
ATOM 3500 C CA . PRO B 1 148 ? -33.13624 1.77771 -48.25627 1.000 35.08450 125 PRO B CA 1
ATOM 3501 C C . PRO B 1 148 ? -31.89085 2.64814 -48.21184 1.000 30.21358 125 PRO B C 1
ATOM 3502 O O . PRO B 1 148 ? -30.95530 2.41902 -48.98761 1.000 34.79081 125 PRO B O 1
ATOM 3506 N N A MET B 1 149 ? -31.84151 3.63822 -47.31528 0.660 33.38206 126 MET B N 1
ATOM 3507 N N B MET B 1 149 ? -31.89025 3.67303 -47.36142 0.340 33.17285 126 MET B N 1
ATOM 3508 C CA A MET B 1 149 ? -30.65575 4.48700 -47.20575 0.660 22.42312 126 MET B CA 1
ATOM 3509 C CA B MET B 1 149 ? -30.70759 4.47982 -47.10141 0.340 23.02282 126 MET B CA 1
ATOM 3510 C C A MET B 1 149 ? -29.41707 3.67053 -46.85537 0.660 33.23694 126 MET B C 1
ATOM 3511 C C B MET B 1 149 ? -29.47005 3.61866 -46.90529 0.340 33.02431 126 MET B C 1
ATOM 3512 O O A MET B 1 149 ? -28.33782 3.89312 -47.41670 0.660 31.91542 126 MET B O 1
ATOM 3513 O O B MET B 1 149 ? -28.46813 3.75155 -47.61688 0.340 31.48212 126 MET B O 1
ATOM 3522 N N . SER B 1 150 ? -29.54954 2.71786 -45.92869 1.000 25.78652 127 SER B N 1
ATOM 3523 C CA . SER B 1 150 ? -28.38863 1.94861 -45.50756 1.000 26.48954 127 SER B CA 1
ATOM 3524 C C . SER B 1 150 ? -27.92589 0.99949 -46.60553 1.000 26.75402 127 SER B C 1
ATOM 3525 O O . SER B 1 150 ? -26.74578 0.99112 -46.97071 1.000 30.83862 127 SER B O 1
ATOM 3528 N N . GLN B 1 151 ? -28.84338 0.18610 -47.14024 1.000 30.00337 128 GLN B N 1
ATOM 3529 C CA . GLN B 1 151 ? -28.45303 -0.77585 -48.16790 1.000 38.77162 128 GLN B CA 1
ATOM 3530 C C . GLN B 1 151 ? -27.90924 -0.08894 -49.40998 1.000 37.99075 128 GLN B C 1
ATOM 3531 O O . GLN B 1 151 ? -27.01353 -0.62714 -50.06776 1.000 38.76904 128 GLN B O 1
ATOM 3537 N N . TYR B 1 152 ? -28.43952 1.08634 -49.75286 1.000 41.98392 129 TYR B N 1
ATOM 3538 C CA . TYR B 1 152 ? -27.94624 1.80004 -50.92659 1.000 34.60016 129 TYR B CA 1
ATOM 3539 C C . TYR B 1 152 ? -26.49610 2.22522 -50.74430 1.000 29.93966 129 TYR B C 1
ATOM 3540 O O . TYR B 1 152 ? -25.69900 2.15824 -51.68642 1.000 45.18503 129 TYR B O 1
ATOM 3549 N N . VAL B 1 153 ? -26.13295 2.67162 -49.54173 1.000 25.53639 130 VAL B N 1
ATOM 3550 C CA . VAL B 1 153 ? -24.73743 2.99973 -49.27292 1.000 27.63179 130 VAL B CA 1
ATOM 3551 C C . VAL B 1 153 ? -23.91168 1.72612 -49.06740 1.000 44.57519 130 VAL B C 1
ATOM 3552 O O . VAL B 1 153 ? -22.73454 1.67466 -49.44365 1.000 52.45362 130 VAL B O 1
ATOM 3556 N N . PHE B 1 154 ? -24.51171 0.68521 -48.469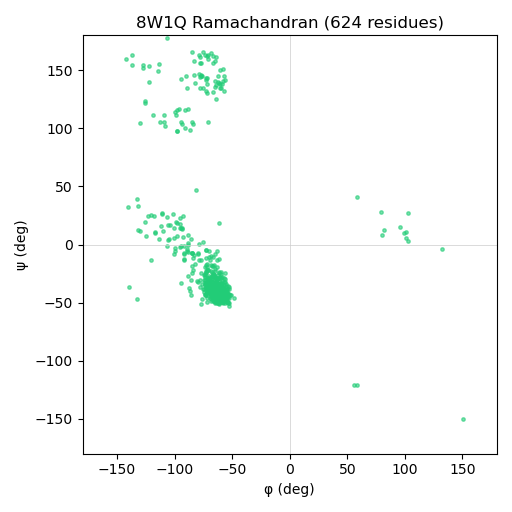75 1.000 46.42586 131 PHE B N 1
ATOM 3557 C CA . PHE B 1 154 ? -23.88212 -0.63919 -48.41547 1.000 39.34273 131 PHE B CA 1
ATOM 3558 C C . PHE B 1 154 ? -23.45842 -1.11518 -49.79757 1.000 43.43584 131 PHE B C 1
ATOM 3559 O O . PHE B 1 154 ? -22.31379 -1.53074 -50.01159 1.000 45.55903 131 PHE B O 1
ATOM 3567 N N . SER B 1 155 ? -24.40281 -1.09759 -50.73851 1.000 42.37298 132 SER B N 1
ATOM 3568 C CA . SER B 1 155 ? -24.24686 -1.66471 -52.06965 1.000 42.02125 132 SER B CA 1
ATOM 3569 C C . SER B 1 155 ? -23.12973 -1.02197 -52.87974 1.000 40.52218 132 SER B C 1
ATOM 3570 O O . SER B 1 155 ? -22.75945 -1.56576 -53.92626 1.000 45.80837 132 SER B O 1
ATOM 3573 N N . GLY B 1 156 ? -22.59333 0.11065 -52.43912 1.000 43.24048 133 GLY B N 1
ATOM 3574 C CA . GLY B 1 156 ? -21.61059 0.82529 -53.2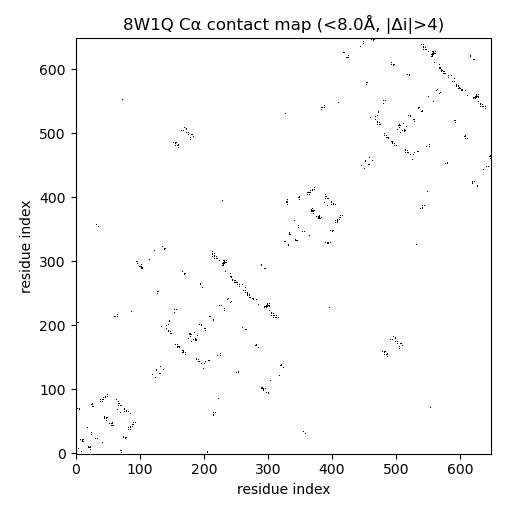2460 1.000 40.95341 133 GLY B CA 1
ATOM 3575 C C . GLY B 1 156 ? -22.17993 1.66766 -54.34152 1.000 48.81345 133 GLY B C 1
ATOM 3576 O O . GLY B 1 156 ? -21.41105 2.19082 -55.15331 1.000 46.84048 133 GLY B O 1
ATOM 3577 N N . SER B 1 157 ? -23.50198 1.82648 -54.40470 1.000 40.37276 134 SER B N 1
ATOM 3578 C CA . SER B 1 157 ? -24.13670 2.55104 -55.49766 1.000 35.74466 134 SER B CA 1
ATOM 3579 C C . SER B 1 157 ? -24.17873 4.05897 -55.28732 1.000 38.33718 134 SER B C 1
ATOM 3580 O O . SER B 1 157 ? -24.58458 4.78293 -56.20180 1.000 35.37035 134 SER B O 1
ATOM 3583 N N . ALA B 1 158 ? -23.79414 4.55787 -54.12017 1.000 32.90941 135 ALA B N 1
ATOM 3584 C CA . ALA B 1 158 ? -23.92691 5.98230 -53.86246 1.000 27.04138 135 ALA B CA 1
ATOM 3585 C C . ALA B 1 158 ? -22.80693 6.75837 -54.54144 1.000 25.58497 135 ALA B C 1
ATOM 3586 O O . ALA B 1 158 ? -21.63613 6.36774 -54.48220 1.000 28.97254 135 ALA B O 1
ATOM 3588 N N . SER B 1 159 ? -23.17577 7.86089 -55.19199 1.000 20.50233 136 SER B N 1
ATOM 3589 C CA . SER B 1 159 ? -22.19491 8.81852 -55.67210 1.000 25.05964 136 SER B CA 1
ATOM 3590 C C . SER B 1 159 ? -21.52358 9.53995 -54.50874 1.000 26.36445 136 SER B C 1
ATOM 3591 O O . SER B 1 159 ? -22.00453 9.53359 -53.37315 1.000 22.60020 136 SER B O 1
ATOM 3594 N N . ARG B 1 160 ? -20.40030 10.19232 -54.81269 1.000 26.21482 137 ARG B N 1
ATOM 3595 C CA . ARG B 1 160 ? -19.73993 11.03202 -53.81677 1.000 21.69079 137 ARG B CA 1
ATOM 3596 C C . ARG B 1 160 ? -20.68294 12.10079 -53.25855 1.000 22.75549 137 ARG B C 1
ATOM 3597 O O . ARG B 1 160 ? -20.69900 12.35356 -52.04855 1.000 21.50219 137 ARG B O 1
ATOM 3605 N N . ALA B 1 161 ? -21.46690 12.75026 -54.12352 1.000 18.97083 138 ALA B N 1
ATOM 3606 C CA . ALA B 1 161 ? -22.44544 13.72287 -53.63760 1.000 20.64790 138 ALA B CA 1
ATOM 3607 C C . ALA B 1 161 ? -23.45319 13.07621 -52.68886 1.000 22.34102 138 ALA B C 1
ATOM 3608 O O . ALA B 1 161 ? -23.79828 13.65349 -51.64569 1.000 20.90091 138 ALA B O 1
ATOM 3610 N N . GLN B 1 162 ? -23.91573 11.86343 -53.01090 1.000 20.15345 139 GLN B N 1
ATOM 3611 C CA . GLN B 1 162 ? -24.86048 11.19340 -52.11752 1.000 18.30702 139 GLN B CA 1
ATOM 3612 C C . GLN B 1 162 ? -24.18425 10.73341 -50.83472 1.000 22.80982 139 GLN B C 1
ATOM 3613 O O . GLN B 1 162 ? -24.81655 10.72886 -49.77071 1.000 20.22408 139 GLN B O 1
ATOM 3619 N N . LEU B 1 163 ? -22.90875 10.34183 -50.91487 1.000 22.36353 140 LEU B N 1
ATOM 3620 C CA . LEU B 1 163 ? -22.17506 9.99314 -49.70249 1.000 23.09652 140 LEU B CA 1
ATOM 3621 C C . LEU B 1 163 ? -22.01326 11.21447 -48.80561 1.000 21.83813 140 LEU B C 1
ATOM 3622 O O . LEU B 1 163 ? -22.08609 11.11048 -47.57529 1.000 19.02761 140 LEU B O 1
ATOM 3627 N N . GLN B 1 164 ? -21.81604 12.39067 -49.40623 1.000 17.20927 141 GLN B N 1
ATOM 3628 C CA . GLN B 1 164 ? -21.74825 13.61859 -48.62526 1.000 18.80598 141 GLN B CA 1
ATOM 3629 C C . GLN B 1 164 ? -23.05577 13.87964 -47.88163 1.000 15.88847 141 GLN B C 1
ATOM 3630 O O . GLN B 1 164 ? -23.04150 14.25888 -46.69956 1.000 17.68715 141 GLN B O 1
ATOM 3636 N N . VAL B 1 165 ? -24.19717 13.67908 -48.54662 1.000 18.39103 142 VAL B N 1
ATOM 3637 C CA . VAL B 1 165 ? -25.48250 13.84040 -47.85992 1.000 17.95025 142 VAL B CA 1
ATOM 3638 C C . VAL B 1 165 ? -25.57463 12.88276 -46.67845 1.000 19.72712 142 VAL B C 1
ATOM 3639 O O . VAL B 1 165 ? -25.91361 13.27569 -45.54580 1.000 17.39562 142 VAL B O 1
ATOM 3643 N N . PHE B 1 166 ? -25.27085 11.60693 -46.92628 1.000 18.75862 143 PHE B N 1
ATOM 3644 C CA . PHE B 1 166 ? -25.29962 10.60859 -45.86135 1.000 15.81617 143 PHE B CA 1
ATOM 3645 C C . PHE B 1 166 ? -24.43044 11.02173 -44.67806 1.000 22.42483 143 PHE B C 1
ATOM 3646 O O . PHE B 1 166 ? -24.84850 10.92548 -43.51139 1.000 18.47426 143 PHE B O 1
ATOM 3654 N N . LEU B 1 167 ? -23.20709 11.47801 -44.95952 1.000 18.21437 144 LEU B N 1
ATOM 3655 C CA . LEU B 1 167 ? -22.25436 11.73859 -43.89166 1.000 15.44683 144 LEU B CA 1
ATOM 3656 C C . LEU B 1 167 ? -22.51898 13.05871 -43.17647 1.000 15.11480 144 LEU B C 1
ATOM 3657 O O . LEU B 1 167 ? -22.15716 13.19060 -42.00556 1.000 16.87080 144 LEU B O 1
ATOM 3662 N N A ARG B 1 168 ? -23.12929 14.04339 -43.84924 0.590 17.42757 145 ARG B N 1
ATOM 3663 N N B ARG B 1 168 ? -23.13046 14.03971 -43.84850 0.410 17.42703 145 ARG B N 1
ATOM 3664 C CA A ARG B 1 168 ? -23.54894 15.25529 -43.14656 0.590 18.00073 145 ARG B CA 1
ATOM 3665 C CA B ARG B 1 168 ? -23.54454 15.25179 -43.14615 0.410 18.04358 145 ARG B CA 1
ATOM 3666 C C A ARG B 1 168 ? -24.52009 14.91393 -42.02189 0.590 16.16773 145 ARG B C 1
ATOM 3667 C C B ARG B 1 168 ? -24.52129 14.91683 -42.02500 0.410 16.21598 145 ARG B C 1
ATOM 3668 O O A ARG B 1 168 ? -24.48103 15.52164 -40.94190 0.590 18.06774 145 ARG B O 1
ATOM 3669 O O B ARG B 1 168 ? -24.48933 15.53344 -40.95091 0.410 18.11305 145 ARG B O 1
ATOM 3684 N N . HIS B 1 169 ? -25.38441 13.92584 -42.25197 1.000 19.50260 146 HIS B N 1
ATOM 3685 C CA . HIS B 1 169 ? -26.33902 13.51454 -41.23336 1.000 16.02192 146 HIS B CA 1
ATOM 3686 C C . HIS B 1 169 ? -25.73748 12.54197 -40.22929 1.000 17.25311 146 HIS B C 1
ATOM 3687 O O . HIS B 1 169 ? -26.08910 12.60061 -39.04181 1.000 16.55073 146 HIS B O 1
ATOM 3694 N N . GLN B 1 170 ? -24.79553 11.68860 -40.64924 1.000 17.02030 147 GLN B N 1
ATOM 3695 C CA . GLN B 1 170 ? -24.06728 10.87650 -39.67504 1.000 15.15523 147 GLN B CA 1
ATOM 3696 C C . GLN B 1 170 ? -23.37946 11.76096 -38.63880 1.000 16.52351 147 GLN B C 1
ATOM 3697 O O . GLN B 1 170 ? -23.29640 11.40082 -37.45260 1.000 15.79919 147 GLN B O 1
ATOM 3703 N N . TRP B 1 171 ? -22.87904 12.92263 -39.06962 1.000 14.62580 148 TRP B N 1
ATOM 3704 C CA . TRP B 1 171 ? -22.26395 13.87282 -38.15128 1.000 16.37521 148 TRP B CA 1
ATOM 3705 C C . TRP B 1 171 ? -23.20370 14.22707 -37.00568 1.000 12.64091 148 TRP B C 1
ATOM 3706 O O . TRP B 1 171 ? -22.81998 14.16132 -35.83293 1.000 16.44794 148 TRP B O 1
ATOM 3717 N N . PHE B 1 172 ? -24.44991 14.57493 -37.31987 1.000 15.16225 149 PHE B N 1
ATOM 3718 C CA . PHE B 1 172 ? -25.37285 14.96883 -36.25534 1.000 13.74341 149 PHE B CA 1
ATOM 3719 C C . PHE B 1 172 ? -25.63768 13.83480 -35.27324 1.000 12.12763 149 PHE B C 1
ATOM 3720 O O . PHE B 1 172 ? -25.81914 14.08800 -34.06731 1.000 14.95862 149 PHE B O 1
ATOM 3728 N N . ARG B 1 173 ? -25.66286 12.58136 -35.74838 1.000 14.15488 150 ARG B N 1
ATOM 3729 C CA . ARG B 1 173 ? -25.92077 11.45564 -34.84676 1.000 17.34076 150 ARG B CA 1
ATOM 3730 C C . ARG B 1 173 ? -24.72353 11.17183 -33.95262 1.000 13.84126 150 ARG B C 1
ATOM 3731 O O . ARG B 1 173 ? -24.87706 10.81841 -32.77053 1.000 16.54860 150 ARG B O 1
ATOM 3739 N N . THR B 1 174 ? -23.52322 11.29982 -34.49644 1.000 16.66837 151 THR B N 1
ATOM 3740 C CA . THR B 1 174 ? -22.32056 10.86732 -33.79901 1.000 14.38346 151 THR B CA 1
ATOM 3741 C C . THR B 1 174 ? -21.72799 11.93334 -32.88761 1.000 15.67735 151 THR B C 1
ATOM 3742 O O . THR B 1 174 ? -21.24444 11.60110 -31.79997 1.000 16.75263 151 THR B O 1
ATOM 3746 N N . PHE B 1 175 ? -21.75673 13.21259 -33.29092 1.000 14.85959 152 PHE B N 1
ATOM 3747 C CA . PHE B 1 175 ? -20.77713 14.13504 -32.72878 1.000 11.67300 152 PHE B CA 1
ATOM 3748 C C . PHE B 1 175 ? -20.98618 14.38924 -31.23830 1.000 14.59660 152 PHE B C 1
ATOM 3749 O O . PHE B 1 175 ? -20.01514 14.70534 -30.54559 1.000 15.01796 152 PHE B O 1
ATOM 3757 N N . ARG B 1 176 ? -22.21269 14.22276 -30.72137 1.000 11.68077 153 ARG B N 1
ATOM 3758 C CA . ARG B 1 176 ? -22.44949 14.40687 -29.29198 1.000 11.91877 153 ARG B CA 1
ATOM 3759 C C . ARG B 1 176 ? -23.12350 13.18612 -28.66375 1.000 15.17615 153 ARG B C 1
ATOM 3760 O O . ARG B 1 176 ? -23.69927 13.29567 -27.57690 1.000 12.92360 153 ARG B O 1
ATOM 3768 N N . LEU B 1 177 ? -23.05165 12.02028 -29.31088 1.000 13.89472 154 LEU B N 1
ATOM 3769 C CA . LEU B 1 177 ? -23.58870 10.80758 -28.69832 1.000 12.98763 154 LEU B CA 1
ATOM 3770 C C . LEU B 1 177 ? -22.99530 10.57001 -27.30829 1.000 13.92503 154 LEU B C 1
ATOM 3771 O O . LEU B 1 177 ? -23.71187 10.17717 -26.38090 1.000 13.32222 154 LEU B O 1
ATOM 3776 N N . TYR B 1 178 ? -21.68774 10.80996 -27.14078 1.000 12.29672 155 TYR B N 1
ATOM 3777 C CA . TYR B 1 178 ? -21.05638 10.54680 -25.84594 1.000 10.19531 155 TYR B CA 1
ATOM 3778 C C . TYR B 1 178 ? -21.71160 11.34322 -24.71618 1.000 11.78769 155 TYR B C 1
ATOM 3779 O O . TYR B 1 178 ? -21.72354 10.88146 -23.56575 1.000 12.58939 155 TYR B O 1
ATOM 3788 N N . ARG B 1 179 ? -22.23863 12.53971 -25.00982 1.000 12.83777 156 ARG B N 1
ATOM 3789 C CA . ARG B 1 179 ? -22.88626 13.33095 -23.96571 1.000 12.10926 156 ARG B CA 1
ATOM 3790 C C . ARG B 1 179 ? -24.16626 12.66523 -23.49514 1.000 12.10348 156 ARG B C 1
ATOM 3791 O O . ARG B 1 179 ? -24.48523 12.70721 -22.30100 1.000 12.61614 156 ARG B O 1
ATOM 3799 N N . ASP B 1 180 ? -24.91945 12.06134 -24.41996 1.000 12.29995 157 ASP B N 1
ATOM 3800 C CA . ASP B 1 180 ? -26.13541 11.36685 -24.01917 1.000 10.26866 157 ASP B CA 1
ATOM 3801 C C . ASP B 1 180 ? -25.78403 10.15413 -23.16383 1.000 15.28834 157 ASP B C 1
ATOM 3802 O O . ASP B 1 180 ? -26.43407 9.88878 -22.15122 1.000 13.08500 157 ASP B O 1
ATOM 3807 N N . ALA B 1 181 ? -24.72890 9.43098 -23.53415 1.000 14.84913 158 ALA B N 1
ATOM 3808 C CA . ALA B 1 181 ? -24.30275 8.30555 -22.71047 1.000 13.54878 158 ALA B CA 1
ATOM 3809 C C . ALA B 1 181 ? -23.84961 8.76707 -21.32734 1.000 12.71306 158 ALA B C 1
ATOM 3810 O O . ALA B 1 181 ? -24.07021 8.05731 -20.33591 1.000 14.14344 158 ALA B O 1
ATOM 3812 N N . ALA B 1 182 ? -23.22764 9.94915 -21.23140 1.000 11.87093 159 ALA B N 1
ATOM 3813 C CA . ALA B 1 182 ? -22.82664 10.45241 -19.91557 1.000 14.30388 159 ALA B CA 1
ATOM 3814 C C . ALA B 1 182 ? -24.03047 10.73107 -19.02545 1.000 13.14439 159 ALA B C 1
ATOM 3815 O O . ALA B 1 182 ? -23.93938 10.60348 -17.79321 1.000 12.14804 159 ALA B O 1
ATOM 3817 N N . ASP B 1 183 ? -25.16175 11.11484 -19.61117 1.000 14.29860 160 ASP B N 1
ATOM 3818 C CA . ASP B 1 183 ? -26.35480 11.32858 -18.80129 1.000 12.99117 160 ASP B CA 1
ATOM 3819 C C . ASP B 1 183 ? -26.84187 10.03118 -18.17731 1.000 12.93916 160 ASP B C 1
ATOM 3820 O O . ASP B 1 183 ? -27.37514 10.03721 -17.06749 1.000 13.05954 160 ASP B O 1
ATOM 3825 N N . LEU B 1 184 ? -26.69572 8.91760 -18.88659 1.000 13.21167 161 LEU B N 1
ATOM 3826 C CA . LEU B 1 184 ? -27.06146 7.63171 -18.30480 1.000 11.89843 161 LEU B CA 1
ATOM 3827 C C . LEU B 1 184 ? -26.07540 7.24696 -17.20501 1.000 12.59342 161 LEU B C 1
ATOM 3828 O O . LEU B 1 184 ? -26.47703 6.75606 -16.13549 1.000 13.50466 161 LEU B O 1
ATOM 3833 N N . LEU B 1 185 ? -24.77762 7.49991 -17.43077 1.000 12.57896 162 LEU B N 1
ATOM 3834 C CA . LEU B 1 185 ? -23.77569 7.26759 -16.39211 1.000 14.02119 162 LEU B CA 1
ATOM 3835 C C . LEU B 1 185 ? -24.16869 7.96678 -15.09217 1.000 15.23379 162 LEU B C 1
ATOM 3836 O O . LEU B 1 185 ? -24.12351 7.37695 -14.00340 1.000 13.00134 162 LEU B O 1
ATOM 3841 N N . VAL B 1 186 ? -24.59411 9.22640 -15.20061 1.000 12.70237 163 VAL B N 1
ATOM 3842 C CA . VAL B 1 186 ? -24.95591 9.99652 -14.01747 1.000 12.96966 163 VAL B CA 1
ATOM 3843 C C . VAL B 1 186 ? -26.14619 9.36553 -13.30717 1.000 16.91816 163 VAL B C 1
ATOM 3844 O O . VAL B 1 186 ? -26.24124 9.42067 -12.07562 1.000 16.23173 163 VAL B O 1
ATOM 3848 N N . ASN B 1 187 ? -27.03191 8.71028 -14.05021 1.000 14.32273 164 ASN B N 1
ATOM 3849 C CA . ASN B 1 187 ? -28.20482 8.07565 -13.46384 1.000 13.02103 164 ASN B CA 1
ATOM 3850 C C . ASN B 1 187 ? -27.96672 6.64457 -12.99537 1.000 15.89263 164 ASN B C 1
ATOM 3851 O O . ASN B 1 187 ? -28.90452 6.01739 -12.48777 1.000 16.03386 164 ASN B O 1
ATOM 3856 N N . LEU B 1 188 ? -26.76481 6.10605 -13.14879 1.000 12.31417 165 LEU B N 1
ATOM 3857 C CA . LEU B 1 188 ? -26.46383 4.75240 -12.66866 1.000 14.10412 165 LEU B CA 1
ATOM 3858 C C . LEU B 1 188 ? -25.76925 4.83793 -11.30541 1.000 13.22744 165 LEU B C 1
ATOM 3859 O O . LEU B 1 188 ? -24.54707 5.00179 -11.22318 1.000 15.68505 165 LEU B O 1
ATOM 3864 N N . THR B 1 189 ? -26.54926 4.67492 -10.23216 1.000 12.81048 166 THR B N 1
ATOM 3865 C CA . THR B 1 189 ? -26.00360 4.85709 -8.89031 1.000 13.81666 166 THR B CA 1
ATOM 3866 C C . THR B 1 189 ? -25.08541 3.71884 -8.47419 1.000 14.81042 166 THR B C 1
ATOM 3867 O O . THR B 1 189 ? -24.21473 3.92316 -7.62465 1.000 15.81257 166 THR B O 1
ATOM 3871 N N . ASP B 1 190 ? -25.24691 2.53477 -9.05617 1.000 12.88004 167 ASP B N 1
ATOM 3872 C CA . ASP B 1 190 ? -24.38580 1.41697 -8.70143 1.000 13.41972 167 ASP B CA 1
ATOM 3873 C C . ASP B 1 190 ? -22.98644 1.61684 -9.27471 1.000 13.86053 167 ASP B C 1
ATOM 3874 O O . ASP B 1 190 ? -22.83401 1.89060 -10.47044 1.000 13.69392 167 ASP B O 1
ATOM 3879 N N . VAL B 1 191 ? -21.97079 1.42824 -8.43418 1.000 11.78115 168 VAL B N 1
ATOM 3880 C CA . VAL B 1 191 ? -20.58712 1.74600 -8.81276 1.000 12.65538 168 VAL B CA 1
ATOM 3881 C C . VAL B 1 191 ? -20.12704 0.86913 -9.97608 1.000 15.65063 168 VAL B C 1
ATOM 3882 O O . VAL B 1 191 ? -19.40090 1.33037 -10.86750 1.000 15.31543 168 VAL B O 1
ATOM 3886 N N . ASP B 1 192 ? -20.53153 -0.40865 -9.98162 1.000 15.06843 169 ASP B N 1
ATOM 3887 C CA . ASP B 1 192 ? -20.11097 -1.31572 -11.05048 1.000 13.28612 169 ASP B CA 1
ATOM 3888 C C . ASP B 1 192 ? -20.82858 -1.00888 -12.36062 1.000 13.58343 169 ASP B C 1
ATOM 3889 O O . ASP B 1 192 ? -20.24786 -1.16699 -13.44126 1.000 15.44289 169 ASP B O 1
ATOM 3894 N N . GLU B 1 193 ? -22.08690 -0.56240 -12.28771 1.000 11.61037 170 GLU B N 1
ATOM 3895 C CA . GLU B 1 193 ? -22.78273 -0.16746 -13.50387 1.000 10.66464 170 GLU B CA 1
ATOM 3896 C C . GLU B 1 193 ? -22.22323 1.14200 -14.04868 1.000 13.60179 170 GLU B C 1
ATOM 3897 O O . GLU B 1 193 ? -22.06777 1.28938 -15.26503 1.000 12.28785 170 GLU B O 1
ATOM 3903 N N . ALA B 1 194 ? -21.93032 2.10479 -13.16843 1.000 14.41508 171 ALA B N 1
ATOM 3904 C CA . ALA B 1 194 ? -21.23177 3.32074 -13.59242 1.000 11.73783 171 ALA B CA 1
ATOM 3905 C C . ALA B 1 194 ? -19.90780 2.97057 -14.26169 1.000 13.13490 171 ALA B C 1
ATOM 3906 O O . ALA B 1 194 ? -19.55013 3.55970 -15.28967 1.000 15.21317 171 ALA B O 1
ATOM 3908 N N . ALA B 1 195 ? -19.18637 1.98074 -13.72006 1.000 14.56920 172 ALA B N 1
ATOM 3909 C CA . ALA B 1 195 ? -17.92583 1.55641 -14.32845 1.000 12.46549 172 ALA B CA 1
ATOM 3910 C C . ALA B 1 195 ? -18.13029 1.06700 -15.76213 1.000 12.72909 172 ALA B C 1
ATOM 3911 O O . ALA B 1 195 ? -17.31367 1.36260 -16.64325 1.000 14.17270 172 ALA B O 1
ATOM 3913 N N . ALA B 1 196 ? -19.21321 0.32053 -16.01683 1.000 12.71364 173 ALA B N 1
ATOM 3914 C CA . ALA B 1 196 ? -19.47787 -0.14484 -17.37823 1.000 11.26265 173 ALA B CA 1
ATOM 3915 C C . ALA B 1 196 ? -19.64707 1.02225 -18.34422 1.000 14.43498 173 ALA B C 1
ATOM 3916 O O . ALA B 1 196 ? -19.13711 0.98219 -19.47191 1.000 15.92601 173 ALA B O 1
ATOM 3918 N N . LEU B 1 197 ? -20.36464 2.07424 -17.92792 1.000 14.78343 174 LEU B N 1
ATOM 3919 C CA . LEU B 1 197 ? -20.55051 3.21240 -18.83038 1.000 13.05810 174 LEU B CA 1
ATOM 3920 C C . LEU B 1 197 ? -19.27350 4.03181 -18.96847 1.000 13.49854 174 LEU B C 1
ATOM 3921 O O . LEU B 1 197 ? -19.03687 4.63755 -20.02453 1.000 16.37881 174 LEU B O 1
ATOM 3926 N N . ALA B 1 198 ? -18.44927 4.07815 -17.92488 1.000 13.62434 175 ALA B N 1
ATOM 3927 C CA . ALA B 1 198 ? -17.16932 4.77181 -18.04266 1.000 13.68842 175 ALA B CA 1
ATOM 3928 C C . ALA B 1 198 ? -16.26302 4.06964 -19.03437 1.000 17.72960 175 ALA B C 1
ATOM 3929 O O . ALA B 1 198 ? -15.48949 4.72380 -19.74596 1.000 14.51473 175 ALA B O 1
ATOM 3931 N N . ARG B 1 199 ? -16.32710 2.73522 -19.08807 1.000 14.54371 176 ARG B N 1
ATOM 3932 C CA . ARG B 1 199 ? -15.54188 2.01541 -20.08890 1.000 17.20433 176 ARG B CA 1
ATOM 3933 C C . ARG B 1 199 ? -16.03679 2.33448 -21.49746 1.000 14.42299 176 ARG B C 1
ATOM 3934 O O . ARG B 1 199 ? -15.23013 2.54595 -22.41643 1.000 14.95746 176 ARG B O 1
ATOM 3942 N N . TYR B 1 200 ? -17.36120 2.38604 -21.67710 1.000 13.96734 177 TYR B N 1
ATOM 3943 C CA . TYR B 1 200 ? -17.93133 2.83010 -22.94027 1.000 15.33284 177 TYR B CA 1
ATOM 3944 C C . TYR B 1 200 ? -17.42841 4.22544 -23.30469 1.000 15.47331 177 TYR B C 1
ATOM 3945 O O . TYR B 1 200 ? -16.98839 4.45705 -24.43239 1.000 14.76167 177 TYR B O 1
ATOM 3954 N N . LEU B 1 201 ? -17.50914 5.17807 -22.36673 1.000 12.76691 178 LEU B N 1
ATOM 3955 C CA . LEU B 1 201 ? -17.14270 6.55754 -22.69267 1.000 15.08868 178 LEU B CA 1
ATOM 3956 C C . LEU B 1 201 ? -15.66907 6.67374 -23.05016 1.000 14.79885 178 LEU B C 1
ATOM 3957 O O . LEU B 1 201 ? -15.30220 7.45668 -23.93166 1.000 16.52281 178 LEU B O 1
ATOM 3962 N N . TYR B 1 202 ? -14.81459 5.95563 -22.32455 1.000 12.80219 179 TYR B N 1
ATOM 3963 C CA . TYR B 1 202 ? -13.38314 5.93330 -22.61858 1.000 13.56646 179 TYR B CA 1
ATOM 3964 C C . TYR B 1 202 ? -13.13123 5.50550 -24.06125 1.000 17.21735 179 TYR B C 1
ATOM 3965 O O . TYR B 1 202 ? -12.32356 6.11400 -24.77824 1.000 16.27629 179 TYR B O 1
ATOM 3974 N N . GLY B 1 203 ? -13.81337 4.44969 -24.50596 1.000 15.12952 180 GLY B N 1
ATOM 3975 C CA . GLY B 1 203 ? -13.66067 4.01875 -25.89094 1.000 14.53875 180 GLY B CA 1
ATOM 3976 C C . GLY B 1 203 ? -14.20368 5.04031 -26.87180 1.000 16.91968 180 GLY B C 1
ATOM 3977 O O . GLY B 1 203 ? -13.56086 5.35569 -27.88351 1.000 16.75381 180 GLY B O 1
ATOM 3978 N N . GLU B 1 204 ? -15.38937 5.58153 -26.57935 1.000 14.31905 181 GLU B N 1
ATOM 3979 C CA . GLU B 1 204 ? -16.00385 6.57685 -27.44965 1.000 16.02494 181 GLU B CA 1
ATOM 3980 C C . GLU B 1 204 ? -15.16099 7.84215 -27.56796 1.000 16.84677 181 GLU B C 1
ATOM 3981 O O . GLU B 1 204 ? -15.21854 8.52253 -28.59496 1.000 17.59441 181 GLU B O 1
ATOM 3987 N N . LEU B 1 205 ? -14.38278 8.18443 -26.54351 1.000 14.82857 182 LEU B N 1
ATOM 3988 C CA . LEU B 1 205 ? -13.61474 9.42324 -26.56003 1.000 12.78664 182 LEU B CA 1
ATOM 3989 C C . LEU B 1 205 ? -12.13056 9.19418 -26.84300 1.000 14.12642 182 LEU B C 1
ATOM 3990 O O . LEU B 1 205 ? -11.31813 10.11078 -26.65495 1.000 17.97562 182 LEU B O 1
ATOM 3995 N N . GLY B 1 206 ? -11.77712 8.02225 -27.35684 1.000 14.08442 183 GLY B N 1
ATOM 3996 C CA . GLY B 1 206 ? -10.46517 7.80356 -27.94283 1.000 19.14271 183 GLY B CA 1
ATOM 3997 C C . GLY B 1 206 ? -9.43033 7.11441 -27.08130 1.000 16.17933 183 GLY B C 1
ATOM 3998 O O . GLY B 1 206 ? -8.25445 7.07477 -27.47712 1.000 18.82459 183 GLY B O 1
ATOM 3999 N N . GLU B 1 207 ? -9.81006 6.57535 -25.92370 1.000 16.71887 184 GLU B N 1
ATOM 4000 C CA . GLU B 1 207 ? -8.87534 5.89028 -25.02151 1.000 17.35982 184 GLU B CA 1
ATOM 4001 C C . GLU B 1 207 ? -7.77380 6.87588 -24.63966 1.000 15.49838 184 GLU B C 1
ATOM 4002 O O . GLU B 1 207 ? -8.09045 7.94165 -24.08509 1.000 17.39916 184 GLU B O 1
ATOM 4008 N N . GLU B 1 208 ? -6.50055 6.60218 -24.92352 1.000 19.69106 185 GLU B N 1
ATOM 4009 C CA . GLU B 1 208 ? -5.44943 7.50307 -24.47162 1.000 24.06309 185 GLU B CA 1
ATOM 4010 C C . GLU B 1 208 ? -5.22424 8.68808 -25.40222 1.000 25.88029 185 GLU B C 1
ATOM 4011 O O . GLU B 1 208 ? -4.51947 9.62500 -25.01617 1.000 30.09247 185 GLU B O 1
ATOM 4017 N N . ASP B 1 209 ? -5.80133 8.68372 -26.60337 1.000 21.30709 186 ASP B N 1
ATOM 4018 C CA . ASP B 1 209 ? -5.52046 9.69176 -27.62274 1.000 25.02060 186 ASP B CA 1
ATOM 4019 C C . ASP B 1 209 ? -6.79996 10.44143 -27.96737 1.000 20.17558 186 ASP B C 1
ATOM 4020 O O . ASP B 1 209 ? -7.68617 9.87475 -28.61371 1.000 23.63827 186 ASP B O 1
ATOM 4025 N N . GLU B 1 210 ? -6.86822 11.72897 -27.59490 1.000 23.13308 187 GLU B N 1
ATOM 4026 C CA . GLU B 1 210 ? -8.05574 12.53821 -27.88475 1.000 23.69825 187 GLU B CA 1
ATOM 4027 C C . GLU B 1 210 ? -8.34014 12.62395 -29.37756 1.000 20.92371 187 GLU B C 1
ATOM 4028 O O . GLU B 1 210 ? -9.49919 12.78758 -29.77472 1.000 21.24858 187 GLU B O 1
ATOM 4034 N N . LYS B 1 211 ? -7.30455 12.53058 -30.21987 1.000 27.28513 188 LYS B N 1
ATOM 4035 C CA . LYS B 1 211 ? -7.50032 12.58810 -31.66678 1.000 21.37607 188 LYS B CA 1
ATOM 4036 C C . LYS B 1 211 ? -8.21468 11.35614 -32.20207 1.000 25.09049 188 LYS B C 1
ATOM 4037 O O . LYS B 1 211 ? -8.68708 11.36858 -33.34318 1.000 26.09746 188 LYS B O 1
ATOM 4039 N N . GLY B 1 212 ? -8.32863 10.30336 -31.40296 1.000 19.40323 189 GLY B N 1
ATOM 4040 C CA . GLY B 1 212 ? -9.07157 9.12606 -31.77764 1.000 23.50112 189 GLY B CA 1
ATOM 4041 C C . GLY B 1 212 ? -10.47643 9.09336 -31.22714 1.000 15.65740 189 GLY B C 1
ATOM 4042 O O . GLY B 1 212 ? -11.14553 8.05693 -31.33967 1.000 17.70317 189 GLY B O 1
ATOM 4043 N N . SER B 1 213 ? -10.93895 10.17249 -30.60195 1.000 17.66811 190 SER B N 1
ATOM 4044 C CA . SER B 1 213 ? -12.33541 10.19679 -30.20904 1.000 16.99690 190 SER B CA 1
ATOM 4045 C C . SER B 1 213 ? -13.19528 9.99304 -31.44588 1.000 21.75973 190 SER B C 1
ATOM 4046 O O . SER B 1 213 ? -12.85158 10.42056 -32.55275 1.000 20.79941 190 SER B O 1
ATOM 4049 N N . HIS B 1 214 ? -14.30125 9.30884 -31.26134 1.000 17.38462 191 HIS B N 1
ATOM 4050 C CA . HIS B 1 214 ? -15.10169 8.93644 -32.41045 1.000 17.44839 191 HIS B CA 1
ATOM 4051 C C . HIS B 1 214 ? -15.70367 10.14784 -33.11977 1.000 20.61949 191 HIS B C 1
ATOM 4052 O O . HIS B 1 214 ? -15.78571 10.14056 -34.35612 1.000 20.16234 191 HIS B O 1
ATOM 4059 N N . PRO B 1 215 ? -16.09066 11.21974 -32.41423 1.000 15.29690 192 PRO B N 1
ATOM 4060 C CA . PRO B 1 215 ? -16.36131 12.47543 -33.14311 1.000 15.14471 192 PRO B CA 1
ATOM 4061 C C . PRO B 1 215 ? -15.18825 12.97018 -33.98915 1.000 15.38829 192 PRO B C 1
ATOM 4062 O O . PRO B 1 215 ? -15.40081 13.36199 -35.14494 1.000 19.00519 192 PRO B O 1
ATOM 4066 N N . ARG B 1 216 ? -13.95799 12.94482 -33.47179 1.000 16.32863 193 ARG B N 1
ATOM 4067 C CA . ARG B 1 216 ? -12.83921 13.46610 -34.25907 1.000 16.31701 193 ARG B CA 1
ATOM 4068 C C . ARG B 1 216 ? -12.48532 12.53645 -35.41769 1.000 20.38917 193 ARG B C 1
ATOM 4069 O O . ARG B 1 216 ? -12.08865 13.00528 -36.49315 1.000 21.65883 193 ARG B O 1
ATOM 4077 N N . LEU B 1 217 ? -12.61091 11.22019 -35.22750 1.000 17.58582 194 LEU B N 1
ATOM 4078 C CA . LEU B 1 217 ? -12.43409 10.31063 -36.36089 1.000 17.12122 194 LEU B CA 1
ATOM 4079 C C . LEU B 1 217 ? -13.45036 10.58690 -37.46133 1.000 20.05015 194 LEU B C 1
ATOM 4080 O O . LEU B 1 217 ? -13.11116 10.55271 -38.65086 1.000 20.58152 194 LEU B O 1
ATOM 4085 N N . LEU B 1 218 ? -14.71143 10.84462 -37.09450 1.000 17.71414 195 LEU B N 1
ATOM 4086 C CA . LEU B 1 218 ? -15.69413 11.16392 -38.12215 1.000 16.05330 195 LEU B CA 1
ATOM 4087 C C . LEU B 1 218 ? -15.38868 12.50597 -38.77174 1.000 20.29449 195 LEU B C 1
ATOM 4088 O O . LEU B 1 218 ? -15.58365 12.66963 -39.98140 1.000 18.47944 195 LEU B O 1
ATOM 4093 N N . ALA B 1 219 ? -14.90236 13.47339 -37.99072 1.000 17.85714 196 ALA B N 1
ATOM 4094 C CA . ALA B 1 219 ? -14.49055 14.75143 -38.56648 1.000 17.21622 196 ALA B CA 1
ATOM 4095 C C . ALA B 1 219 ? -13.41483 14.54984 -39.62968 1.000 28.70686 196 ALA B C 1
ATOM 4096 O O . ALA B 1 219 ? -13.42816 15.21041 -40.67573 1.000 20.86785 196 ALA B O 1
ATOM 4098 N N . LYS B 1 220 ? -12.49248 13.61639 -39.39082 1.000 22.36921 197 LYS B N 1
ATOM 4099 C CA . LYS B 1 220 ? -11.43227 13.35267 -40.35885 1.000 26.57848 197 LYS B CA 1
ATOM 4100 C C . LYS B 1 220 ? -12.00175 12.80073 -41.66001 1.000 24.93919 197 LYS B C 1
ATOM 4101 O O . LYS B 1 220 ? -11.56825 13.19593 -42.75162 1.000 24.93595 197 LYS B O 1
ATOM 4107 N N . LEU B 1 221 ? -13.00135 11.91654 -41.56276 1.000 23.90260 198 LEU B N 1
ATOM 4108 C CA . LEU B 1 221 ? -13.63483 11.36454 -42.75522 1.000 21.39933 198 LEU B CA 1
ATOM 4109 C C . LEU B 1 221 ? -14.40892 12.43622 -43.51296 1.000 28.14902 198 LEU B C 1
ATOM 4110 O O . LEU B 1 221 ? -14.35426 12.48972 -44.74800 1.000 24.78566 198 LEU B O 1
ATOM 4115 N N . LEU B 1 222 ? -15.13136 13.30358 -42.79305 1.000 19.75439 199 LEU B N 1
ATOM 4116 C CA . LEU B 1 222 ? -15.87355 14.37069 -43.46131 1.000 18.72883 199 LEU B CA 1
ATOM 4117 C C . LEU B 1 222 ? -14.93386 15.29554 -44.22098 1.000 28.23262 199 LEU B C 1
ATOM 4118 O O . LEU B 1 222 ? -15.21419 15.68457 -45.36319 1.000 24.69692 199 LEU B O 1
ATOM 4123 N N . GLU B 1 223 ? -13.80520 15.64848 -43.60906 1.000 23.69946 200 GLU B N 1
ATOM 4124 C CA . GLU B 1 223 ? -12.85235 16.50867 -44.29935 1.000 31.76215 200 GLU B CA 1
ATOM 4125 C C . GLU B 1 223 ? -12.22567 15.80228 -45.49971 1.000 31.66078 200 GLU B C 1
ATOM 4126 O O . GLU B 1 223 ? -11.94489 16.44172 -46.52022 1.000 31.92515 200 GLU B O 1
ATOM 4132 N N . ALA B 1 224 ? -12.04457 14.48747 -45.42338 1.000 22.22982 201 ALA B N 1
ATOM 4133 C CA . ALA B 1 224 ? -11.48163 13.75989 -46.55727 1.000 33.77719 201 ALA B CA 1
ATOM 4134 C C . ALA B 1 224 ? -12.38695 13.81972 -47.78747 1.000 41.13969 201 ALA B C 1
ATOM 4135 O O . ALA B 1 224 ? -11.89136 13.83020 -48.92240 1.000 32.42992 201 ALA B O 1
ATOM 4137 N N . ILE B 1 225 ? -13.70341 13.85390 -47.60022 1.000 27.29228 202 ILE B N 1
ATOM 4138 C CA . ILE B 1 225 ? -14.62672 13.96192 -48.72684 1.000 25.50229 202 ILE B CA 1
ATOM 4139 C C . ILE B 1 225 ? -15.10506 15.40067 -48.92833 1.000 22.96221 202 ILE B C 1
ATOM 4140 O O . ILE B 1 225 ? -16.12264 15.63017 -49.57862 1.000 32.71976 202 ILE B O 1
ATOM 4145 N N . GLY B 1 226 ? -14.38500 16.37065 -48.38235 1.000 23.86124 203 GLY B N 1
ATOM 4146 C CA . GLY B 1 226 ? -14.65238 17.76373 -48.67023 1.000 24.75713 203 GLY B CA 1
ATOM 4147 C C . GLY B 1 226 ? -15.80563 18.38316 -47.91969 1.000 31.24560 203 GLY B C 1
ATOM 4148 O O . GLY B 1 226 ? -16.42460 19.32246 -48.42705 1.000 31.34584 203 GLY B O 1
ATOM 4149 N N . LEU B 1 227 ? -16.11928 17.88826 -46.72247 1.000 23.26053 204 LEU B N 1
ATOM 4150 C CA . LEU B 1 227 ? -17.13424 18.49071 -45.87433 1.000 25.36084 204 LEU B CA 1
ATOM 4151 C C . LEU B 1 227 ? -16.49052 19.06194 -44.61794 1.000 23.01576 204 LEU B C 1
ATOM 4152 O O . LEU B 1 227 ? -15.42267 18.62583 -44.18759 1.000 32.78170 204 LEU B O 1
ATOM 4157 N N . GLU B 1 228 ? -17.15745 20.04331 -44.02532 1.000 26.23648 205 GLU B N 1
ATOM 4158 C CA . GLU B 1 228 ? -16.71293 20.60411 -42.75665 1.000 32.18553 205 GLU B CA 1
ATOM 4159 C C . GLU B 1 228 ? -17.42928 19.90086 -41.61132 1.000 27.47565 205 GLU B C 1
ATOM 4160 O O . GLU B 1 228 ? -18.60831 19.55166 -41.71863 1.000 30.70803 205 GLU B O 1
ATOM 4162 N N . ALA B 1 229 ? -16.70503 19.67205 -40.52597 1.000 27.70896 206 ALA B N 1
ATOM 4163 C CA . ALA B 1 229 ? -17.24915 19.01611 -39.33848 1.000 19.44757 206 ALA B CA 1
ATOM 4164 C C . ALA B 1 229 ? -17.37548 20.07565 -38.24898 1.000 24.87648 206 ALA B C 1
ATOM 4165 O O . ALA B 1 229 ? -16.38809 20.43698 -37.60668 1.000 31.48610 206 ALA B O 1
ATOM 4167 N N . ASP B 1 230 ? -18.59681 20.55906 -38.03826 1.000 17.05911 207 ASP B N 1
ATOM 4168 C CA . ASP B 1 230 ? -18.86223 21.70417 -37.17668 1.000 20.88131 207 ASP B CA 1
ATOM 4169 C C . ASP B 1 230 ? -19.31910 21.19533 -35.81267 1.000 16.47516 207 ASP B C 1
ATOM 4170 O O . ASP B 1 230 ? -20.41432 20.63621 -35.68639 1.000 16.94439 207 ASP B O 1
ATOM 4175 N N . PHE B 1 231 ? -18.48375 21.39989 -34.79342 1.000 19.29716 208 PHE B N 1
ATOM 4176 C CA . PHE B 1 231 ? -18.86924 21.00390 -33.44465 1.000 22.80467 208 PHE B CA 1
ATOM 4177 C C . PHE B 1 231 ? -19.93201 21.91419 -32.84123 1.000 19.32760 208 PHE B C 1
ATOM 4178 O O . PHE B 1 231 ? -20.41870 21.62841 -31.74647 1.000 17.86756 208 PHE B O 1
ATOM 4186 N N . GLN B 1 232 ? -20.31322 22.99143 -33.52203 1.000 18.23786 209 GLN B N 1
ATOM 4187 C CA . GLN B 1 232 ? -21.45524 23.79867 -33.11999 1.000 20.59712 209 GLN B CA 1
ATOM 4188 C C . GLN B 1 232 ? -22.60811 23.65349 -34.10805 1.000 15.86357 209 GLN B C 1
ATOM 4189 O O . GLN B 1 232 ? -23.45224 24.54475 -34.21884 1.000 20.88997 209 GLN B O 1
ATOM 4195 N N . ALA B 1 233 ? -22.67353 22.50714 -34.78901 1.000 18.33998 210 ALA B N 1
ATOM 4196 C CA . ALA B 1 233 ? -23.67345 22.28557 -35.82497 1.000 22.40781 210 ALA B CA 1
ATOM 4197 C C . ALA B 1 233 ? -25.08650 22.35350 -35.26123 1.000 18.78638 210 ALA B C 1
ATOM 4198 O O . ALA B 1 233 ? -25.37996 21.81212 -34.19227 1.000 17.57885 210 ALA B O 1
ATOM 4200 N N . VAL B 1 234 ? -25.97792 22.99363 -36.01278 1.000 16.75981 211 VAL B N 1
ATOM 4201 C CA . VAL B 1 234 ? -27.38882 23.08633 -35.65255 1.000 16.49878 211 VAL B CA 1
ATOM 4202 C C . VAL B 1 234 ? -28.21198 22.58180 -36.82941 1.000 19.10894 211 VAL B C 1
ATOM 4203 O O . VAL B 1 234 ? -28.11711 23.12732 -37.93591 1.000 20.24879 211 VAL B O 1
ATOM 4207 N N . SER B 1 235 ? -29.02424 21.55305 -36.59189 1.000 17.39217 212 SER B N 1
ATOM 4208 C CA . SER B 1 235 ? -29.81514 20.94195 -37.65417 1.000 16.59432 212 SER B CA 1
ATOM 4209 C C . SER B 1 235 ? -31.01683 21.81009 -38.02123 1.000 18.18413 212 SER B C 1
ATOM 4210 O O . SER B 1 235 ? -31.60479 22.47750 -37.16654 1.000 19.50018 212 SER B O 1
ATOM 4213 N N . THR B 1 236 ? -31.36833 21.81304 -39.31185 1.000 19.74919 213 THR B N 1
ATOM 4214 C CA . THR B 1 236 ? -32.63364 22.37491 -39.76992 1.000 23.12394 213 THR B CA 1
ATOM 4215 C C . THR B 1 236 ? -33.53283 21.32425 -40.41069 1.000 24.81123 213 THR B C 1
ATOM 4216 O O . THR B 1 236 ? -34.54792 21.68199 -41.02450 1.000 28.39670 213 THR B O 1
ATOM 4220 N N . MET B 1 237 ? -33.18781 20.04552 -40.29879 1.000 15.55712 214 MET B N 1
ATOM 4221 C CA . MET B 1 237 ? -34.04368 18.98014 -40.80848 1.000 16.28709 214 MET B CA 1
ATOM 4222 C C . MET B 1 237 ? -35.02961 18.56387 -39.72177 1.000 15.89602 214 MET B C 1
ATOM 4223 O O . MET B 1 237 ? -34.59667 18.07725 -38.66554 1.000 13.91585 214 MET B O 1
ATOM 4228 N N . PRO B 1 238 ? -36.34050 18.73471 -39.91322 1.000 18.98857 215 PRO B N 1
ATOM 4229 C CA . PRO B 1 238 ? -37.28105 18.43581 -38.81203 1.000 17.36034 215 PRO B CA 1
ATOM 4230 C C . PRO B 1 238 ? -37.16076 17.02841 -38.24232 1.000 17.28443 215 PRO B C 1
ATOM 4231 O O . PRO B 1 238 ? -37.20213 16.85016 -37.01364 1.000 15.80253 215 PRO B O 1
ATOM 4235 N N . GLU B 1 239 ? -37.01720 16.02432 -39.11257 1.000 16.25796 216 GLU B N 1
ATOM 4236 C CA . GLU B 1 239 ? -36.92350 14.63238 -38.67007 1.000 14.24735 216 GLU B CA 1
ATOM 4237 C C . GLU B 1 239 ? -35.63565 14.36093 -37.89934 1.000 18.23721 216 GLU B C 1
ATOM 4238 O O . GLU B 1 239 ? -35.60705 13.49190 -37.01008 1.000 14.44490 216 GLU B O 1
ATOM 4244 N N . GLU B 1 240 ? -34.56856 15.09347 -38.21819 1.000 13.87306 217 GLU B N 1
ATOM 4245 C CA . GLU B 1 240 ? -33.30793 14.95933 -37.49346 1.000 12.66802 217 GLU B CA 1
ATOM 4246 C C . GLU B 1 240 ? -33.42867 15.55640 -36.09748 1.000 14.58379 217 GLU B C 1
ATOM 4247 O O . GLU B 1 240 ? -33.00330 14.95689 -35.09365 1.000 13.62523 217 GLU B O 1
ATOM 4253 N N . ILE B 1 241 ? -34.01629 16.74657 -36.02733 1.000 14.18239 218 ILE B N 1
ATOM 4254 C CA . ILE B 1 241 ? -34.28044 17.39857 -34.74795 1.000 13.49243 218 ILE B CA 1
ATOM 4255 C C . ILE B 1 241 ? -35.10621 16.49401 -33.84254 1.000 14.05802 218 ILE B C 1
ATOM 4256 O O . ILE B 1 241 ? -34.83909 16.38250 -32.63908 1.000 13.75306 218 ILE B O 1
ATOM 4261 N N . ALA B 1 242 ? -36.13986 15.85302 -34.39820 1.000 14.66590 219 ALA B N 1
ATOM 4262 C CA . ALA B 1 242 ? -36.97288 14.96961 -33.58984 1.000 14.77869 219 ALA B CA 1
ATOM 4263 C C . ALA B 1 242 ? -36.17939 13.76640 -33.08564 1.000 15.57203 219 ALA B C 1
ATOM 4264 O O . ALA B 1 242 ? -36.35885 13.32246 -31.93664 1.000 14.24716 219 ALA B O 1
ATOM 4266 N N . TYR B 1 243 ? -35.27348 13.23979 -33.92161 1.000 12.64301 220 TYR B N 1
ATOM 4267 C CA . TYR B 1 243 ? -34.45292 12.10244 -33.52038 1.000 13.40845 220 TYR B CA 1
ATOM 4268 C C . TYR B 1 243 ? -33.52011 12.47768 -32.37239 1.000 15.17330 220 TYR B C 1
ATOM 4269 O O . TYR B 1 243 ? -33.42905 11.76050 -31.36387 1.000 13.54208 220 TYR B O 1
ATOM 4278 N N . LEU B 1 244 ? -32.79056 13.58741 -32.52761 1.000 14.55800 221 LEU B N 1
ATOM 4279 C CA . LEU B 1 244 ? -31.88014 14.02492 -31.47674 1.000 12.44971 221 LEU B CA 1
ATOM 4280 C C . LEU B 1 244 ? -32.64368 14.40800 -30.21717 1.000 10.34045 221 LEU B C 1
ATOM 4281 O O . LEU B 1 244 ? -32.21202 14.08260 -29.09954 1.000 14.60782 221 LEU B O 1
ATOM 4286 N N . ASN B 1 245 ? -33.80233 15.07005 -30.36876 1.000 11.42507 222 ASN B N 1
ATOM 4287 C CA . ASN B 1 245 ? -34.62929 15.37533 -29.19597 1.000 12.89294 222 ASN B CA 1
ATOM 4288 C C . ASN B 1 245 ? -35.00899 14.10664 -28.44544 1.000 11.86545 222 ASN B C 1
ATOM 4289 O O . ASN B 1 245 ? -34.93937 14.05229 -27.20692 1.000 14.08173 222 ASN B O 1
ATOM 4294 N N . ASN B 1 246 ? -35.42664 13.07527 -29.18459 1.000 12.12641 223 ASN B N 1
ATOM 4295 C CA . ASN B 1 246 ? -35.85261 11.84602 -28.52494 1.000 13.70146 223 ASN B CA 1
ATOM 4296 C C . ASN B 1 246 ? -34.68595 11.15009 -27.84688 1.000 12.51119 223 ASN B C 1
ATOM 4297 O O . ASN B 1 246 ? -34.83257 10.59418 -26.74440 1.000 12.78736 223 ASN B O 1
ATOM 4302 N N . ARG B 1 247 ? -33.53022 11.12615 -28.51139 1.000 14.49303 224 ARG B N 1
ATOM 4303 C CA . ARG B 1 247 ? -32.40180 10.39514 -27.96147 1.000 11.56063 224 ARG B CA 1
ATOM 4304 C C . ARG B 1 247 ? -31.95661 11.02064 -26.64685 1.000 13.68415 224 ARG B C 1
ATOM 4305 O O . ARG B 1 247 ? -31.70305 10.30923 -25.67352 1.000 14.64457 224 ARG B O 1
ATOM 4313 N N . ALA B 1 248 ? -31.87455 12.35431 -26.59990 1.000 11.82757 225 ALA B N 1
ATOM 4314 C CA . ALA B 1 248 ? -31.52257 13.03327 -25.35282 1.000 13.75660 225 ALA B CA 1
ATOM 4315 C C . ALA B 1 248 ? -32.55151 12.75577 -24.25297 1.000 12.65291 225 ALA B C 1
ATOM 4316 O O . ALA B 1 248 ? -32.19212 12.46902 -23.09839 1.000 12.91843 225 ALA B O 1
ATOM 4318 N N . ARG B 1 249 ? -33.84204 12.85361 -24.58582 1.000 14.74740 226 ARG B N 1
ATOM 4319 C CA . ARG B 1 249 ? -34.89637 12.52695 -23.62839 1.000 13.97835 226 ARG B CA 1
ATOM 4320 C C . ARG B 1 249 ? -34.71629 11.13198 -23.03988 1.000 11.68815 226 ARG B C 1
ATOM 4321 O O . ARG B 1 249 ? -34.78097 10.94275 -21.81609 1.000 13.61037 226 ARG B O 1
ATOM 4329 N N . ALA B 1 250 ? -34.51892 10.13749 -23.90315 1.000 13.23065 227 ALA B N 1
ATOM 4330 C CA . ALA B 1 250 ? -34.39066 8.76536 -23.42307 1.000 12.20119 227 ALA B CA 1
ATOM 4331 C C . ALA B 1 250 ? -33.16304 8.59191 -22.53146 1.000 11.71801 227 ALA B C 1
ATOM 4332 O O . ALA B 1 250 ? -33.24847 7.97586 -21.46413 1.000 14.07132 227 ALA B O 1
ATOM 4334 N N . PHE B 1 251 ? -32.01342 9.14715 -22.93592 1.000 12.72810 228 PHE B N 1
ATOM 4335 C CA . PHE B 1 251 ? -30.80705 8.95876 -22.14013 1.000 13.64825 228 PHE B CA 1
ATOM 4336 C C . PHE B 1 251 ? -30.84643 9.72984 -20.82138 1.000 14.13936 228 PHE B C 1
ATOM 4337 O O . PHE B 1 251 ? -30.14936 9.33908 -19.87593 1.000 16.23999 228 PHE B O 1
ATOM 4345 N N . ARG B 1 252 ? -31.67119 10.77586 -20.72318 1.000 11.51882 229 ARG B N 1
ATOM 4346 C CA . ARG B 1 252 ? -31.77514 11.55177 -19.49159 1.000 12.16837 229 ARG B CA 1
ATOM 4347 C C . ARG B 1 252 ? -32.87391 11.05861 -18.54795 1.000 16.04376 229 ARG B C 1
ATOM 4348 O O . ARG B 1 252 ? -32.95489 11.53701 -17.40821 1.000 15.09856 229 ARG B O 1
ATOM 4356 N N . HIS B 1 253 ? -33.69641 10.10630 -18.97549 1.000 13.48768 230 HIS B N 1
ATOM 4357 C CA . HIS B 1 253 ? -34.89115 9.73223 -18.22426 1.000 11.53663 230 HIS B CA 1
ATOM 4358 C C . HIS B 1 253 ? -34.52714 9.12088 -16.87660 1.000 14.11817 230 HIS B C 1
ATOM 4359 O O . HIS B 1 253 ? -33.63774 8.27356 -16.78934 1.000 14.60710 230 HIS B O 1
ATOM 4366 N N . ALA B 1 254 ? -35.24154 9.54051 -15.82818 1.000 13.97053 231 ALA B N 1
ATOM 4367 C CA . ALA B 1 254 ? -34.98053 9.00284 -14.49068 1.000 16.27750 231 ALA B CA 1
ATOM 4368 C C . ALA B 1 254 ? -35.33486 7.52473 -14.37654 1.000 15.85246 231 ALA B C 1
ATOM 4369 O O . ALA B 1 254 ? -34.86214 6.86161 -13.44672 1.000 18.10936 231 ALA B O 1
ATOM 4371 N N . GLU B 1 255 ? -36.14848 6.98971 -15.28662 1.000 13.58188 232 GLU B N 1
ATOM 4372 C CA . GLU B 1 255 ? -36.34555 5.54418 -15.37679 1.000 16.26370 232 GLU B CA 1
ATOM 4373 C C . GLU B 1 255 ? -35.38028 5.01197 -16.42361 1.000 16.81209 232 GLU B C 1
ATOM 4374 O O . GLU B 1 255 ? -35.60478 5.18708 -17.62444 1.000 15.23771 232 GLU B O 1
ATOM 4380 N N . VAL B 1 256 ? -34.30942 4.35452 -15.97486 1.000 16.98530 233 VAL B N 1
ATOM 4381 C CA . VAL B 1 256 ? -33.20388 4.05895 -16.87717 1.000 14.99157 233 VAL B CA 1
ATOM 4382 C C . VAL B 1 256 ? -33.55923 3.03864 -17.94892 1.000 17.12615 233 VAL B C 1
ATOM 4383 O O . VAL B 1 256 ? -32.77634 2.86068 -18.88339 1.000 15.35879 233 VAL B O 1
ATOM 4387 N N . GLY B 1 257 ? -34.71930 2.38455 -17.85762 1.000 14.85257 234 GLY B N 1
ATOM 4388 C CA . GLY B 1 257 ? -35.16101 1.53963 -18.95760 1.000 15.06547 234 GLY B CA 1
ATOM 4389 C C . GLY B 1 257 ? -35.22814 2.28617 -20.27733 1.000 15.64038 234 GLY B C 1
ATOM 4390 O O . GLY B 1 257 ? -34.94717 1.71940 -21.33559 1.000 15.75243 234 GLY B O 1
ATOM 4391 N N . TRP B 1 258 ? -35.60775 3.56502 -20.23741 1.000 14.26314 235 TRP B N 1
ATOM 4392 C CA . TRP B 1 258 ? -35.66356 4.34448 -21.47166 1.000 11.70559 235 TRP B CA 1
ATOM 4393 C C . TRP B 1 258 ? -34.28201 4.46600 -22.11082 1.000 14.46414 235 TRP B C 1
ATOM 4394 O O . TRP B 1 258 ? -34.11782 4.24415 -23.32153 1.000 14.88388 235 TRP B O 1
ATOM 4405 N N . GLY B 1 259 ? -33.29013 4.86214 -21.31352 1.000 14.47794 236 GLY B N 1
ATOM 4406 C CA . GLY B 1 259 ? -31.94921 5.04831 -21.82474 1.000 19.13160 236 GLY B CA 1
ATOM 4407 C C . GLY B 1 259 ? -31.27305 3.73801 -22.16315 1.000 16.49502 236 GLY B C 1
ATOM 4408 O O . GLY B 1 259 ? -30.55624 3.64395 -23.16068 1.000 17.39300 236 GLY B O 1
ATOM 4409 N N . LEU B 1 260 ? -31.49798 2.70134 -21.34538 1.000 11.96054 237 LEU B N 1
ATOM 4410 C CA . LEU B 1 260 ? -30.88781 1.41234 -21.66671 1.000 15.73649 237 LEU B CA 1
ATOM 4411 C C . LEU B 1 260 ? -31.41397 0.84940 -22.98791 1.000 14.52585 237 LEU B C 1
ATOM 4412 O O . LEU B 1 260 ? -30.67269 0.17502 -23.71423 1.000 16.09586 237 LEU B O 1
ATOM 4417 N N . ALA B 1 261 ? -32.67823 1.11193 -23.32419 1.000 14.92624 238 ALA B N 1
ATOM 4418 C CA . ALA B 1 261 ? -33.21014 0.60429 -24.58632 1.000 14.55063 238 ALA B CA 1
ATOM 4419 C C . ALA B 1 261 ? -32.49078 1.22393 -25.77799 1.000 18.47239 238 ALA B C 1
ATOM 4420 O O . ALA B 1 261 ? -32.12507 0.51498 -26.72290 1.000 16.92521 238 ALA B O 1
ATOM 4422 N N . VAL B 1 262 ? -32.27281 2.53982 -25.74933 1.000 18.85015 239 VAL B N 1
ATOM 4423 C CA . VAL B 1 262 ? -31.60251 3.18301 -26.87611 1.000 16.25591 239 VAL B CA 1
ATOM 4424 C C . VAL B 1 262 ? -30.11680 2.82774 -26.88277 1.000 17.17006 239 VAL B C 1
ATOM 4425 O O . VAL B 1 262 ? -29.52933 2.59850 -27.94640 1.000 22.74277 239 VAL B O 1
ATOM 4429 N N . PHE B 1 263 ? -29.50199 2.71455 -25.70027 1.000 14.09758 240 PHE B N 1
ATOM 4430 C CA . PHE B 1 263 ? -28.11275 2.27176 -25.61914 1.000 14.72783 240 PHE B CA 1
ATOM 4431 C C . PHE B 1 263 ? -27.96267 0.86756 -26.20145 1.000 23.19165 240 PHE B C 1
ATOM 4432 O O . PHE B 1 263 ? -27.02246 0.59378 -26.95789 1.000 22.00432 240 PHE B O 1
ATOM 4440 N N . TYR B 1 264 ? -28.91096 -0.02135 -25.88888 1.000 18.40506 241 TYR B N 1
ATOM 4441 C CA . TYR B 1 264 ? -28.85393 -1.40115 -26.36218 1.000 18.73495 241 TYR B CA 1
ATOM 4442 C C . TYR B 1 264 ? -28.94961 -1.47285 -27.87898 1.000 22.29882 241 TYR B C 1
ATOM 4443 O O . TYR B 1 264 ? -28.17436 -2.18640 -28.53075 1.000 24.27121 241 TYR B O 1
ATOM 4452 N N . ILE B 1 265 ? -29.89943 -0.74381 -28.45902 1.000 19.63796 242 ILE B N 1
ATOM 4453 C CA . ILE B 1 265 ? -30.13015 -0.88987 -29.89050 1.000 25.94328 242 ILE B CA 1
ATOM 4454 C C . ILE B 1 265 ? -29.06057 -0.15786 -30.69188 1.000 31.90459 242 ILE B C 1
ATOM 4455 O O . ILE B 1 265 ? -28.77375 -0.53224 -31.83582 1.000 38.66278 242 ILE B O 1
ATOM 4460 N N . THR B 1 266 ? -28.42787 0.86059 -30.11387 1.000 27.68346 243 THR B N 1
ATOM 4461 C CA . THR B 1 266 ? -27.46370 1.66673 -30.84821 1.000 38.99950 243 THR B CA 1
ATOM 4462 C C . THR B 1 266 ? -26.01351 1.40426 -30.46521 1.000 51.77670 243 THR B C 1
ATOM 4463 O O . THR B 1 266 ? -25.12233 2.03038 -31.04945 1.000 54.67150 243 THR B O 1
ATOM 4467 N N . GLU B 1 267 ? -25.73820 0.50827 -29.51303 1.000 29.91343 244 GLU B N 1
ATOM 4468 C CA . GLU B 1 267 ? -24.34332 0.23507 -29.18304 1.000 30.80467 244 GLU B CA 1
ATOM 4469 C C . GLU B 1 267 ? -24.08893 -1.24219 -28.94668 1.000 48.27392 244 GLU B C 1
ATOM 4470 O O . GLU B 1 267 ? -23.02226 -1.75510 -29.30263 1.000 63.79595 244 GLU B O 1
ATOM 4476 N N . LEU B 1 268 ? -25.04522 -1.93532 -28.33787 1.000 31.36386 245 LEU B N 1
ATOM 4477 C CA . LEU B 1 268 ? -24.84729 -3.35746 -28.12396 1.000 34.63055 245 LEU B CA 1
ATOM 4478 C C . LEU B 1 268 ? -25.23911 -4.20121 -29.33186 1.000 42.67010 245 LEU B C 1
ATOM 4479 O O . LEU B 1 268 ? -24.97258 -5.40750 -29.32120 1.000 42.98142 245 LEU B O 1
ATOM 4484 N N . VAL B 1 269 ? -25.84653 -3.61656 -30.37335 1.000 46.53388 246 VAL B N 1
ATOM 4485 C CA . VAL B 1 269 ? -26.26866 -4.41469 -31.52768 1.000 50.37899 246 VAL B CA 1
ATOM 4486 C C . VAL B 1 269 ? -26.03912 -3.74308 -32.88723 1.000 56.91034 246 VAL B C 1
ATOM 4487 O O . VAL B 1 269 ? -26.80392 -3.98521 -33.82811 1.000 74.65142 246 VAL B O 1
ATOM 4491 N N . VAL B 1 270 ? -24.99218 -2.93316 -33.04582 1.000 76.53226 247 VAL B N 1
ATOM 4492 C CA . VAL B 1 270 ? -24.74601 -2.38103 -34.38762 1.000 94.95593 247 VAL B CA 1
ATOM 4493 C C . VAL B 1 270 ? -23.31495 -2.48007 -34.92529 1.000 98.61929 247 VAL B C 1
ATOM 4494 O O . VAL B 1 270 ? -22.90829 -1.58774 -35.68679 1.000 83.62845 247 VAL B O 1
ATOM 4498 N N . PRO B 1 271 ? -22.51830 -3.51639 -34.62435 1.000 95.07192 248 PRO B N 1
ATOM 4499 C CA . PRO B 1 271 ? -21.23298 -3.65670 -35.33414 1.000 82.31721 248 PRO B CA 1
ATOM 4500 C C . PRO B 1 271 ? -21.36979 -4.09796 -36.79019 1.000 84.71788 248 PRO B C 1
ATOM 4501 O O . PRO B 1 271 ? -20.37720 -4.02983 -37.53226 1.000 55.15142 248 PRO B O 1
ATOM 4505 N N . GLY B 1 272 ? -22.55535 -4.54073 -37.22286 1.000 69.54270 249 GLY B N 1
ATOM 4506 C CA . GLY B 1 272 ? -22.69977 -5.06418 -38.57154 1.000 56.19142 249 GLY B CA 1
ATOM 4507 C C . GLY B 1 272 ? -22.82142 -4.00073 -39.64255 1.000 71.37428 249 GLY B C 1
ATOM 4508 O O . GLY B 1 272 ? -22.37397 -4.20486 -40.77671 1.000 38.95474 249 GLY B O 1
ATOM 4509 N N . ASN B 1 273 ? -23.43086 -2.86199 -39.31432 1.000 63.58862 250 ASN B N 1
ATOM 4510 C CA . ASN B 1 273 ? -23.54115 -1.77927 -40.28633 1.000 64.71057 250 ASN B CA 1
ATOM 4511 C C . ASN B 1 273 ? -22.17137 -1.19052 -40.60091 1.000 65.28410 250 ASN B C 1
ATOM 4512 O O . ASN B 1 273 ? -21.83591 -0.95566 -41.76801 1.000 46.52924 250 ASN B O 1
ATOM 4517 N N . HIS B 1 274 ? -21.35633 -0.96416 -39.56777 1.000 55.67997 251 HIS B N 1
ATOM 4518 C CA . HIS B 1 274 ? -20.09584 -0.25931 -39.76538 1.000 49.35410 251 HIS B CA 1
ATOM 4519 C C . HIS B 1 274 ? -19.09840 -1.08075 -40.57067 1.000 43.08682 251 HIS B C 1
ATOM 4520 O O . HIS B 1 274 ? -18.23983 -0.50770 -41.24855 1.000 38.11944 251 HIS B O 1
ATOM 4527 N N . GLU B 1 275 ? -19.18661 -2.41127 -40.51411 1.000 38.02098 252 GLU B N 1
ATOM 4528 C CA . GLU B 1 275 ? -18.35677 -3.22706 -41.39506 1.000 43.02142 252 GLU B CA 1
ATOM 4529 C C . GLU B 1 275 ? -18.79202 -3.07113 -42.84571 1.000 35.30142 252 GLU B C 1
ATOM 4530 O O . GLU B 1 275 ? -17.95183 -3.01307 -43.75165 1.000 41.20146 252 GLU B O 1
ATOM 4532 N N . LYS B 1 276 ? -20.10390 -2.99118 -43.08343 1.000 39.94533 253 LYS B N 1
ATOM 4533 C CA . LYS B 1 276 ? -20.59715 -2.81888 -44.44327 1.000 40.87341 253 LYS B CA 1
ATOM 4534 C C . LYS B 1 276 ? -20.31149 -1.41742 -44.96853 1.000 38.40511 253 LYS B C 1
ATOM 4535 O O . LYS B 1 276 ? -20.04320 -1.24955 -46.16243 1.000 40.60880 253 LYS B O 1
ATOM 4537 N N . LEU B 1 277 ? -20.35211 -0.40398 -44.09887 1.000 32.89796 254 LEU B N 1
ATOM 4538 C CA . LEU B 1 277 ? -20.02546 0.95019 -44.53875 1.000 35.72560 254 LEU B CA 1
ATOM 4539 C C . LEU B 1 277 ? -18.52394 1.12000 -44.74597 1.000 41.94956 254 LEU B C 1
ATOM 4540 O O . LEU B 1 277 ? -18.09240 1.74306 -45.72670 1.000 36.15248 254 LEU B O 1
ATOM 4545 N N . TYR B 1 278 ? -17.71464 0.56171 -43.84052 1.000 35.76695 255 TYR B N 1
ATOM 4546 C CA . TYR B 1 278 ? -16.26379 0.64454 -43.97785 1.000 26.64142 255 TYR B CA 1
ATOM 4547 C C . TYR B 1 278 ? -15.80979 0.04801 -45.30392 1.000 41.06203 255 TYR B C 1
ATOM 4548 O O . TYR B 1 278 ? -15.02661 0.66118 -46.04089 1.000 32.49188 255 TYR B O 1
ATOM 4557 N N . ARG B 1 279 ? -16.30232 -1.15272 -45.62438 1.000 41.29801 256 ARG B N 1
ATOM 4558 C CA . ARG B 1 279 ? -16.02014 -1.75513 -46.92428 1.000 32.46073 256 ARG B CA 1
ATOM 4559 C C . ARG B 1 279 ? -16.46711 -0.83932 -48.05607 1.000 46.32852 256 ARG B C 1
ATOM 4560 O O . ARG B 1 279 ? -15.73510 -0.63479 -49.03093 1.000 50.24644 256 ARG B O 1
ATOM 4562 N N . ALA B 1 280 ? -17.66472 -0.25981 -47.93066 1.000 38.14900 257 ALA B N 1
ATOM 4563 C CA . ALA B 1 280 ? -18.18593 0.59889 -48.99071 1.000 39.07503 257 ALA B CA 1
ATOM 4564 C C . ALA B 1 280 ? -17.31368 1.83280 -49.19348 1.000 52.01295 257 ALA B C 1
ATOM 4565 O O . ALA B 1 280 ? -17.09822 2.26473 -50.33182 1.000 43.64185 257 ALA B O 1
ATOM 4567 N N . LEU B 1 281 ? -16.80487 2.41865 -48.10343 1.000 29.90904 258 LEU B N 1
ATOM 4568 C CA . LEU B 1 281 ? -15.92471 3.57726 -48.23616 1.000 33.85142 258 LEU B CA 1
ATOM 4569 C C . LEU B 1 281 ? -14.61165 3.20520 -48.91426 1.000 39.67264 258 LEU B C 1
ATOM 4570 O O . LEU B 1 281 ? -14.11043 3.94888 -49.76780 1.000 34.89502 258 LEU B O 1
ATOM 4575 N N . LEU B 1 282 ? -14.02655 2.06637 -48.53495 1.000 43.42835 259 LEU B N 1
ATOM 4576 C CA . LEU B 1 282 ? -12.79425 1.63348 -49.18341 1.000 42.01992 259 LEU B CA 1
ATOM 4577 C C . LEU B 1 282 ? -13.01454 1.38860 -50.66916 1.000 41.28310 259 LEU B C 1
ATOM 4578 O O . LEU B 1 282 ? -12.10502 1.61193 -51.47555 1.000 37.47436 259 LEU B O 1
ATOM 4583 N N . GLN B 1 283 ? -14.21748 0.95259 -51.05322 1.000 40.62678 260 GLN B N 1
ATOM 4584 C CA . GLN B 1 283 ? -14.52044 0.80360 -52.47288 1.000 60.13164 260 GLN B CA 1
ATOM 4585 C C . GLN B 1 283 ? -14.66178 2.15670 -53.16039 1.000 58.49279 260 GLN B C 1
ATOM 4586 O O . GLN B 1 283 ? -14.29741 2.29348 -54.33462 1.000 52.70900 260 GLN B O 1
ATOM 4588 N N . ALA B 1 284 ? -15.17236 3.16562 -52.45292 1.000 50.90045 261 ALA B N 1
ATOM 4589 C CA . ALA B 1 284 ? -15.34000 4.49308 -53.03594 1.000 48.08213 261 ALA B CA 1
ATOM 4590 C C . ALA B 1 284 ? -14.02909 5.25731 -53.16527 1.000 45.09820 261 ALA B C 1
ATOM 4591 O O . ALA B 1 284 ? -14.05077 6.41348 -53.60541 1.000 46.55160 261 ALA B O 1
ATOM 4593 N N . GLY B 1 285 ? -12.90027 4.65162 -52.78811 1.000 43.03251 262 GLY B N 1
ATOM 4594 C CA . GLY B 1 285 ? -11.59995 5.27826 -52.91401 1.000 42.24091 262 GLY B CA 1
ATOM 4595 C C . GLY B 1 285 ? -11.01574 5.82701 -51.63036 1.000 52.58893 262 GLY B C 1
ATOM 4596 O O . GLY B 1 285 ? -9.92953 6.41974 -51.67085 1.000 50.03160 262 GLY B O 1
ATOM 4597 N N . LEU B 1 286 ? -11.69337 5.65135 -50.49809 1.000 37.45541 263 LEU B N 1
ATOM 4598 C CA . LEU B 1 286 ? -11.18980 6.15245 -49.22769 1.000 41.84453 263 LEU B CA 1
ATOM 4599 C C . LEU B 1 286 ? -10.11331 5.22558 -48.67345 1.000 44.20136 263 LEU B C 1
ATOM 4600 O O . LEU B 1 286 ? -10.16198 4.00422 -48.85263 1.000 46.13117 263 LEU B O 1
ATOM 4605 N N . SER B 1 287 ? -9.13850 5.82292 -47.98946 1.000 37.52187 264 SER B N 1
ATOM 4606 C CA . SER B 1 287 ? -8.08624 5.07549 -47.31822 1.000 34.50982 264 SER B CA 1
ATOM 4607 C C . SER B 1 287 ? -8.59496 4.47968 -46.00573 1.000 46.83220 264 SER B C 1
ATOM 4608 O O . SER B 1 287 ? -9.61316 4.90363 -45.45369 1.000 38.64826 264 SER B O 1
ATOM 4611 N N . GLU B 1 288 ? -7.86383 3.47706 -45.50611 1.000 43.93103 265 GLU B N 1
ATOM 4612 C CA . GLU B 1 288 ? -8.20701 2.89017 -44.21312 1.000 37.74601 265 GLU B CA 1
ATOM 4613 C C . GLU B 1 288 ? -8.08664 3.90978 -43.08917 1.000 34.80113 265 GLU B C 1
ATOM 4614 O O . GLU B 1 288 ? -8.85280 3.85537 -42.11958 1.000 48.92801 265 GLU B O 1
ATOM 4616 N N . ASP B 1 289 ? -7.14514 4.85191 -43.20061 1.000 34.53535 266 ASP B N 1
ATOM 4617 C CA . ASP B 1 289 ? -6.99975 5.86762 -42.16255 1.000 33.21068 266 ASP B CA 1
ATOM 4618 C C . ASP B 1 289 ? -8.15684 6.86007 -42.18048 1.000 37.87530 266 ASP B C 1
ATOM 4619 O O . ASP B 1 289 ? -8.62851 7.28806 -41.12011 1.000 38.43335 266 ASP B O 1
ATOM 4624 N N . GLN B 1 290 ? -8.61412 7.25894 -43.37035 1.000 33.46565 267 GLN B N 1
ATOM 4625 C CA . GLN B 1 290 ? -9.73332 8.19026 -43.43668 1.000 27.17992 267 GLN B CA 1
ATOM 4626 C C . GLN B 1 290 ? -11.04321 7.50485 -43.08923 1.000 31.36553 267 GLN B C 1
ATOM 4627 O O . GLN B 1 290 ? -11.98335 8.16173 -42.62810 1.000 32.58440 267 GLN B O 1
ATOM 4633 N N . ALA B 1 291 ? -11.12783 6.19569 -43.30531 1.000 23.69776 268 ALA B N 1
ATOM 4634 C CA . ALA B 1 291 ? -12.32149 5.43247 -42.98458 1.000 24.98377 268 ALA B CA 1
ATOM 4635 C C . ALA B 1 291 ? -12.23723 4.81620 -41.60882 1.000 22.22440 268 ALA B C 1
ATOM 4636 O O . ALA B 1 291 ? -13.06016 3.95507 -41.27865 1.000 30.15595 268 ALA B O 1
ATOM 4638 N N . GLU B 1 292 ? -11.26462 5.25016 -40.80088 1.000 22.53728 269 GLU B N 1
ATOM 4639 C CA . GLU B 1 292 ? -11.05228 4.65955 -39.48264 1.000 26.81186 269 GLU B CA 1
ATOM 4640 C C . GLU B 1 292 ? -12.30564 4.72350 -38.61696 1.000 25.84857 269 GLU B C 1
ATOM 4641 O O . GLU B 1 292 ? -12.51840 3.83599 -37.78144 1.000 27.78083 269 GLU B O 1
ATOM 4647 N N . TYR B 1 293 ? -13.15825 5.74025 -38.81294 1.000 23.84408 270 TYR B N 1
ATOM 4648 C CA . TYR B 1 293 ? -14.35291 5.87822 -37.97798 1.000 21.27462 270 TYR B CA 1
ATOM 4649 C C . TYR B 1 293 ? -15.20320 4.61229 -37.99256 1.000 23.38368 270 TYR B C 1
ATOM 4650 O O . TYR B 1 293 ? -15.66913 4.15242 -36.94319 1.000 29.61398 270 TYR B O 1
ATOM 4659 N N . TYR B 1 294 ? -15.42239 4.03274 -39.16520 1.000 24.24117 271 TYR B N 1
ATOM 4660 C CA . TYR B 1 294 ? -16.26169 2.84373 -39.22027 1.000 31.10995 271 TYR B CA 1
ATOM 4661 C C . TYR B 1 294 ? -15.49348 1.59269 -38.81687 1.000 32.45648 271 TYR B C 1
ATOM 4662 O O . TYR B 1 294 ? -16.08116 0.67484 -38.23402 1.000 29.16769 271 TYR B O 1
ATOM 4671 N N . LYS B 1 295 ? -14.18686 1.55463 -39.09430 1.000 26.35572 272 LYS B N 1
ATOM 4672 C CA . LYS B 1 295 ? -13.37588 0.39048 -38.75249 1.000 24.75301 272 LYS B CA 1
ATOM 4673 C C . LYS B 1 295 ? -13.39187 0.12763 -37.25093 1.000 42.66600 272 LYS B C 1
ATOM 4674 O O . LYS B 1 295 ? -13.60853 -1.00811 -36.80886 1.000 33.75188 272 LYS B O 1
ATOM 4676 N N . VAL B 1 296 ? -13.18326 1.17458 -36.44737 1.000 30.42512 273 VAL B N 1
ATOM 4677 C CA . VAL B 1 296 ? -13.03099 0.99602 -35.00678 1.000 35.69685 273 VAL B CA 1
ATOM 4678 C C . VAL B 1 296 ? -14.30030 0.51538 -34.32027 1.000 36.25862 273 VAL B C 1
ATOM 4679 O O . VAL B 1 296 ? -14.24411 0.13637 -33.14498 1.000 53.54045 273 VAL B O 1
ATOM 4683 N N . HIS B 1 297 ? -15.43936 0.50941 -35.01209 1.000 29.46871 274 HIS B N 1
ATOM 4684 C CA . HIS B 1 297 ? -16.68400 0.00897 -34.43873 1.000 32.31772 274 HIS B CA 1
ATOM 4685 C C . HIS B 1 297 ? -16.94065 -1.46492 -34.71685 1.000 55.01509 274 HIS B C 1
ATOM 4686 O O . HIS B 1 297 ? -17.83779 -2.04360 -34.09476 1.000 62.72510 274 HIS B O 1
ATOM 4693 N N . ILE B 1 298 ? -16.20765 -2.07853 -35.64639 1.000 47.12621 275 ILE B N 1
ATOM 4694 C CA . ILE B 1 298 ? -16.45815 -3.47596 -35.97482 1.000 56.05155 275 ILE B CA 1
ATOM 4695 C C . ILE B 1 298 ? -16.16402 -4.34168 -34.75711 1.000 53.89903 275 ILE B C 1
ATOM 4696 O O . ILE B 1 298 ? -15.06636 -4.28497 -34.18789 1.000 55.78745 275 ILE B O 1
ATOM 4701 N N . SER B 1 299 ? -17.14655 -5.14643 -34.34508 1.000 56.97859 276 SER B N 1
ATOM 4702 C CA . SER B 1 299 ? -17.04467 -5.88724 -33.09278 1.000 77.98685 276 SER B CA 1
ATOM 4703 C C . SER B 1 299 ? -17.54080 -7.31734 -33.27918 1.000 80.88440 276 SER B C 1
ATOM 4704 O O . SER B 1 299 ? -18.24735 -7.63725 -34.24017 1.000 61.03771 276 SER B O 1
ATOM 4707 N N . LEU B 1 300 ? -17.17415 -8.17186 -32.31469 1.000 71.90874 277 LEU B N 1
ATOM 4708 C CA . LEU B 1 300 ? -17.30174 -9.61903 -32.43113 1.000 56.50726 277 LEU B CA 1
ATOM 4709 C C . LEU B 1 300 ? -18.18553 -10.26314 -31.37524 1.000 60.33998 277 LEU B C 1
ATOM 4710 O O . LEU B 1 300 ? -18.53783 -11.44008 -31.52203 1.000 50.64127 277 LEU B O 1
ATOM 4715 N N . VAL B 1 301 ? -18.52774 -9.54883 -30.31214 1.000 63.45074 278 VAL B N 1
ATOM 4716 C CA . VAL B 1 301 ? -19.24728 -10.12311 -29.18196 1.000 53.33907 278 VAL B CA 1
ATOM 4717 C C . VAL B 1 301 ? -20.74758 -10.01039 -29.43392 1.000 45.41108 278 VAL B C 1
ATOM 4718 O O . VAL B 1 301 ? -21.22007 -8.95648 -29.88259 1.000 43.72632 278 VAL B O 1
ATOM 4722 N N . PRO B 1 302 ? -21.52912 -11.06078 -29.20028 1.000 50.64749 279 PRO B N 1
ATOM 4723 C CA . PRO B 1 302 ? -22.98424 -10.93436 -29.32138 1.000 53.36530 279 PRO B CA 1
ATOM 4724 C C . PRO B 1 302 ? -23.52074 -10.01332 -28.24247 1.000 48.85382 279 PRO B C 1
ATOM 4725 O O . PRO B 1 302 ? -22.83276 -9.76016 -27.24183 1.000 53.68351 279 PRO B O 1
ATOM 4729 N N . PRO B 1 303 ? -24.73852 -9.48799 -28.40553 1.000 49.66086 280 PRO B N 1
ATOM 4730 C CA . PRO B 1 303 ? -25.22515 -8.48590 -27.44025 1.000 43.24772 280 PRO B CA 1
ATOM 4731 C C . PRO B 1 303 ? -25.29926 -9.00568 -26.01352 1.000 48.96859 280 PRO B C 1
ATOM 4732 O O . PRO B 1 303 ? -24.94312 -8.28046 -25.07477 1.000 41.16355 280 PRO B O 1
ATOM 4736 N N . ARG B 1 304 ? -25.73410 -10.25193 -25.82016 1.000 38.75441 281 ARG B N 1
ATOM 4737 C CA . ARG B 1 304 ? -25.86729 -10.79341 -24.47323 1.000 41.78500 281 ARG B CA 1
ATOM 4738 C C . ARG B 1 304 ? -24.53675 -11.19850 -23.85700 1.000 42.94250 281 ARG B C 1
ATOM 4739 O O . ARG B 1 304 ? -24.48193 -11.43701 -22.64581 1.000 43.84095 281 ARG B O 1
ATOM 4747 N N . ALA B 1 305 ? -23.46971 -11.27960 -24.64132 1.000 40.11671 282 ALA B N 1
ATOM 4748 C CA . ALA B 1 305 ? -22.14797 -11.51248 -24.08174 1.000 33.01469 282 ALA B CA 1
ATOM 4749 C C . ALA B 1 305 ? -21.40532 -10.21776 -23.78153 1.000 49.77862 282 ALA B C 1
ATOM 4750 O O . ALA B 1 305 ? -20.27368 -10.26492 -23.28912 1.000 53.43845 282 ALA B O 1
ATOM 4752 N N . LYS B 1 306 ? -22.00490 -9.06908 -24.06787 1.000 43.73551 283 LYS B N 1
ATOM 4753 C CA . LYS B 1 306 ? -21.41363 -7.80826 -23.66470 1.000 33.75236 283 LYS B CA 1
ATOM 4754 C C . LYS B 1 306 ? -21.66326 -7.57724 -22.18071 1.000 36.68244 283 LYS B C 1
ATOM 4755 O O . LYS B 1 306 ? -22.69325 -7.97895 -21.63051 1.000 36.79428 283 LYS B O 1
ATOM 4761 N N . ARG B 1 307 ? -20.68933 -6.95169 -21.52240 1.000 32.09269 284 ARG B N 1
ATOM 4762 C CA . ARG B 1 307 ? -20.82424 -6.70113 -20.09190 1.000 27.89357 284 ARG B CA 1
ATOM 4763 C C . ARG B 1 307 ? -21.93032 -5.69893 -19.78997 1.000 28.59704 284 ARG B C 1
ATOM 4764 O O . ARG B 1 307 ? -22.47624 -5.70972 -18.67948 1.000 27.38458 284 ARG B O 1
ATOM 4772 N N . GLU B 1 308 ? -22.28803 -4.84947 -20.75671 1.000 20.38943 285 GLU B N 1
ATOM 4773 C CA . GLU B 1 308 ? -23.36497 -3.89401 -20.53425 1.000 19.98481 285 GLU B CA 1
ATOM 4774 C C . GLU B 1 308 ? -24.73179 -4.56259 -20.48282 1.000 22.90187 285 GLU B C 1
ATOM 4775 O O . GLU B 1 308 ? -25.66381 -3.97964 -19.92641 1.000 18.47684 285 GLU B O 1
ATOM 4781 N N . TRP B 1 309 ? -24.87148 -5.76344 -21.05594 1.000 20.17929 286 TRP B N 1
ATOM 4782 C CA . TRP B 1 309 ? -26.15500 -6.46299 -21.01579 1.000 18.39772 286 TRP B CA 1
ATOM 4783 C C . TRP B 1 309 ? -26.59893 -6.76964 -19.58624 1.000 16.70908 286 TRP B C 1
ATOM 4784 O O . TRP B 1 309 ? -27.80392 -6.84843 -19.31993 1.000 18.30614 286 TRP B O 1
ATOM 4795 N N . GLN B 1 310 ? -25.65479 -6.94616 -18.65956 1.000 17.61383 287 GLN B N 1
ATOM 4796 C CA . GLN B 1 310 ? -26.01369 -7.22389 -17.26944 1.000 18.63190 287 GLN B CA 1
ATOM 4797 C C . GLN B 1 310 ? -26.91335 -6.14161 -16.67659 1.000 16.21222 287 GLN B C 1
ATOM 4798 O O . GLN B 1 310 ? -27.76111 -6.44361 -15.82894 1.000 17.24941 287 GLN B O 1
ATOM 4804 N N . LEU B 1 311 ? -26.75488 -4.88423 -17.11036 1.000 16.72349 288 LEU B N 1
ATOM 4805 C CA . LEU B 1 311 ? -27.60712 -3.81845 -16.58607 1.000 16.43351 288 LEU B CA 1
ATOM 4806 C C . LEU B 1 311 ? -29.06842 -4.05364 -16.95789 1.000 17.01902 288 LEU B C 1
ATOM 4807 O O . LEU B 1 311 ? -29.97412 -3.71828 -16.18725 1.000 16.80523 288 LEU B O 1
ATOM 4812 N N . ILE B 1 312 ? -29.30993 -4.59394 -18.15671 1.000 17.01264 289 ILE B N 1
ATOM 4813 C CA . ILE B 1 312 ? -30.65605 -4.95384 -18.59256 1.000 12.62091 289 ILE B CA 1
ATOM 4814 C C . ILE B 1 312 ? -31.11329 -6.25063 -17.92796 1.000 13.25191 289 ILE B C 1
ATOM 4815 O O . ILE B 1 312 ? -32.24326 -6.34165 -17.43625 1.000 17.69872 289 ILE B O 1
ATOM 4820 N N . ALA B 1 313 ? -30.24934 -7.27501 -17.93000 1.000 16.25980 290 ALA B N 1
ATOM 4821 C CA . ALA B 1 313 ? -30.61246 -8.56690 -17.34749 1.000 12.67769 290 ALA B CA 1
ATOM 4822 C C . ALA B 1 313 ? -31.03003 -8.41174 -15.89143 1.000 18.01184 290 ALA B C 1
ATOM 4823 O O . ALA B 1 313 ? -31.99500 -9.04115 -15.42783 1.000 18.19261 290 ALA B O 1
ATOM 4825 N N . ARG B 1 314 ? -30.32603 -7.55302 -15.16959 1.000 19.36837 291 ARG B N 1
ATOM 4826 C CA . ARG B 1 314 ? -30.63203 -7.31913 -13.77092 1.000 18.50420 291 ARG B CA 1
ATOM 4827 C C . ARG B 1 314 ? -32.06871 -6.85647 -13.57299 1.000 20.45561 291 ARG B C 1
ATOM 4828 O O . ARG B 1 314 ? -32.70119 -7.19234 -12.55882 1.000 20.52184 291 ARG B O 1
ATOM 4836 N N . ARG B 1 315 ? -32.59466 -6.08489 -14.52161 1.000 15.18139 292 ARG B N 1
ATOM 4837 C CA . ARG B 1 315 ? -33.83369 -5.34006 -14.33910 1.000 15.90212 292 ARG B CA 1
ATOM 4838 C C . ARG B 1 315 ? -35.03334 -6.01340 -14.98822 1.000 17.28667 292 ARG B C 1
ATOM 4839 O O . ARG B 1 315 ? -36.17047 -5.58899 -14.75161 1.000 19.56946 292 ARG B O 1
ATOM 4847 N N . ILE B 1 316 ? -34.80584 -7.06600 -15.76553 1.000 18.67316 293 ILE B N 1
ATOM 4848 C CA . ILE B 1 316 ? -35.86383 -7.77767 -16.47978 1.000 21.42835 293 ILE B CA 1
ATOM 4849 C C . ILE B 1 316 ? -37.00648 -8.21367 -15.56041 1.000 25.82398 293 ILE B C 1
ATOM 4850 O O . ILE B 1 316 ? -38.16732 -8.09858 -15.97913 1.000 22.08013 293 ILE B O 1
ATOM 4855 N N . PRO B 1 317 ? -36.76761 -8.65698 -14.31127 1.000 23.26912 294 PRO B N 1
ATOM 4856 C CA . PRO B 1 317 ? -37.89836 -9.05761 -13.44279 1.000 25.43938 294 PRO B CA 1
ATOM 4857 C C . PRO B 1 317 ? -38.87601 -7.93981 -13.08428 1.000 28.85552 294 PRO B C 1
ATOM 4858 O O . PRO B 1 317 ? -39.96463 -8.24065 -12.57149 1.000 25.28253 294 PRO B O 1
ATOM 4862 N N . ASP B 1 318 ? -38.53287 -6.67685 -13.31811 1.000 23.92173 295 ASP B N 1
ATOM 4863 C CA . ASP B 1 318 ? -39.33107 -5.54344 -12.86580 1.000 21.43412 295 ASP B CA 1
ATOM 4864 C C . ASP B 1 318 ? -40.20034 -5.07550 -14.02683 1.000 21.55458 295 ASP B C 1
ATOM 4865 O O . ASP B 1 318 ? -39.67768 -4.62465 -15.04900 1.000 21.15930 295 ASP B O 1
ATOM 4870 N N . VAL B 1 319 ? -41.52409 -5.19785 -13.87876 1.000 24.27123 296 VAL B N 1
ATOM 4871 C CA . VAL B 1 319 ? -42.40967 -4.88806 -15.00082 1.000 24.19641 296 VAL B CA 1
ATOM 4872 C C . VAL B 1 319 ? -42.34858 -3.40474 -15.37008 1.000 26.64414 296 VAL B C 1
ATOM 4873 O O . VAL B 1 319 ? -42.52100 -3.05047 -16.54393 1.000 25.55061 296 VAL B O 1
ATOM 4877 N N . GLN B 1 320 ? -42.09438 -2.51966 -14.39901 1.000 23.91696 297 GLN B N 1
ATOM 4878 C CA . GLN B 1 320 ? -41.94302 -1.10193 -14.71533 1.000 21.24172 297 GLN B CA 1
ATOM 4879 C C . GLN B 1 320 ? -40.77031 -0.87536 -15.66150 1.000 19.50819 297 GLN B C 1
ATOM 4880 O O . GLN B 1 320 ? -40.86056 -0.07136 -16.59607 1.000 22.66077 297 GLN B O 1
ATOM 4886 N N . PHE B 1 321 ? -39.65262 -1.56202 -15.41897 1.000 17.61481 298 PHE B N 1
ATOM 4887 C CA . PHE B 1 321 ? -38.52359 -1.48837 -16.34046 1.000 1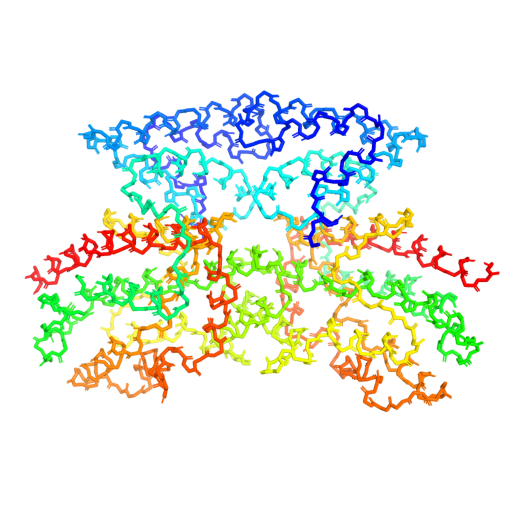7.87367 298 PHE B CA 1
ATOM 4888 C C . PHE B 1 321 ? -38.90722 -2.03499 -17.70675 1.000 19.68705 298 PHE B C 1
ATOM 4889 O O . PHE B 1 321 ? -38.58254 -1.43940 -18.74118 1.000 16.69687 298 PHE B O 1
ATOM 4897 N N . GLN B 1 322 ? -39.61004 -3.17136 -17.73191 1.000 16.24083 299 GLN B N 1
ATOM 4898 C CA . GLN B 1 322 ? -39.99533 -3.76265 -19.00688 1.000 15.11895 299 GLN B CA 1
ATOM 4899 C C . GLN B 1 322 ? -40.85664 -2.80645 -19.82099 1.000 16.13448 299 GLN B C 1
ATOM 4900 O O . GLN B 1 322 ? -40.66934 -2.67278 -21.03680 1.000 18.05011 299 GLN B O 1
ATOM 4906 N N . ASN B 1 323 ? -41.80907 -2.13313 -19.17098 1.000 19.86169 300 ASN B N 1
ATOM 4907 C CA . ASN B 1 323 ? -42.67946 -1.21730 -19.89549 1.000 20.79470 300 ASN B CA 1
ATOM 4908 C C . ASN B 1 323 ? -41.90498 -0.02137 -20.42938 1.000 19.78189 300 ASN B C 1
ATOM 4909 O O . ASN B 1 323 ? -42.08740 0.37029 -21.58687 1.000 19.48697 300 ASN B O 1
ATOM 4914 N N . ALA B 1 324 ? -41.02226 0.55626 -19.61484 1.000 16.78396 301 ALA B N 1
ATOM 4915 C CA . ALA B 1 324 ? -40.24934 1.70498 -20.08345 1.000 16.35452 301 ALA B CA 1
ATOM 4916 C C . ALA B 1 324 ? -39.30326 1.30500 -21.20766 1.000 17.60966 301 ALA B C 1
ATOM 4917 O O . ALA B 1 324 ? -39.18884 2.01198 -22.21698 1.000 18.60003 301 ALA B O 1
ATOM 4919 N N . PHE B 1 325 ? -38.63228 0.16434 -21.05502 1.000 17.00695 302 PHE B N 1
ATOM 4920 C CA . PHE B 1 325 ? -37.68758 -0.30085 -22.06810 1.000 16.08295 302 PHE B CA 1
ATOM 4921 C C . PHE B 1 325 ? -38.38829 -0.55673 -23.39704 1.000 17.68440 302 PHE B C 1
ATOM 4922 O O . PHE B 1 325 ? -37.92664 -0.11611 -24.45730 1.000 17.79738 302 PHE B O 1
ATOM 4930 N N . LEU B 1 326 ? -39.52901 -1.24916 -23.35688 1.000 16.86795 303 LEU B N 1
ATOM 4931 C CA . LEU B 1 326 ? -40.20969 -1.58247 -24.60470 1.000 19.19406 303 LEU B CA 1
ATOM 4932 C C . LEU B 1 326 ? -40.85079 -0.35209 -25.23099 1.000 16.73771 303 LEU B C 1
ATOM 4933 O O . LEU B 1 326 ? -40.86257 -0.21124 -26.46181 1.000 18.29580 303 LEU B O 1
ATOM 4938 N N . THR B 1 327 ? -41.37678 0.55797 -24.41031 1.000 16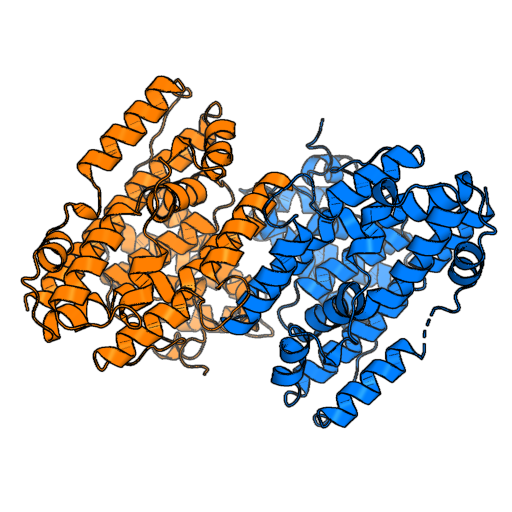.47980 304 THR B N 1
ATOM 4939 C CA . THR B 1 327 ? -41.93763 1.79350 -24.95890 1.000 17.25200 304 THR B CA 1
ATOM 4940 C C . THR B 1 327 ? -40.85002 2.63479 -25.61068 1.000 16.76549 304 THR B C 1
ATOM 4941 O O . THR B 1 327 ? -41.02520 3.14793 -26.72507 1.000 16.20504 304 THR B O 1
ATOM 4945 N N . SER B 1 328 ? -39.71326 2.76603 -24.93180 1.000 16.94501 305 SER B N 1
ATOM 4946 C CA . SER B 1 328 ? -38.57736 3.50393 -25.48456 1.000 17.04138 305 SER B CA 1
ATOM 4947 C C . SER B 1 328 ? -38.11314 2.91554 -26.80637 1.000 20.86543 305 SER B C 1
ATOM 4948 O O . SER B 1 328 ? -37.834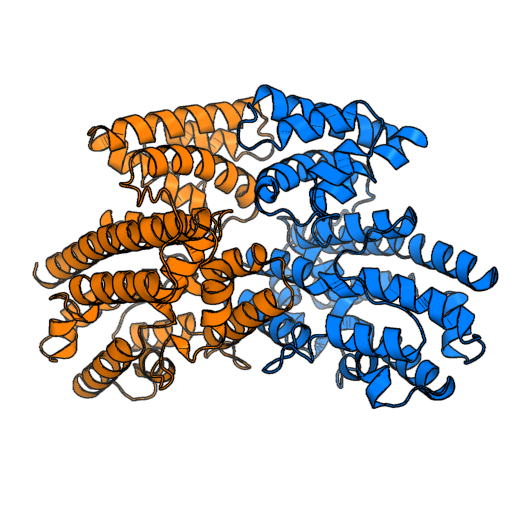06 3.64690 -27.76710 1.000 15.42712 305 SER B O 1
ATOM 4951 N N . LEU B 1 329 ? -37.99558 1.58956 -26.86232 1.000 16.26869 306 LEU B N 1
ATOM 4952 C CA . LEU B 1 329 ? -37.52432 0.93665 -28.07355 1.000 18.64760 306 LEU B CA 1
ATOM 4953 C C . LEU B 1 329 ? -38.43497 1.25379 -29.25071 1.000 18.94535 306 LEU B C 1
ATOM 4954 O O . LEU B 1 329 ? -37.96767 1.65432 -30.32199 1.000 20.11074 306 LEU B O 1
ATOM 4959 N N . SER B 1 330 ? -39.74820 1.12549 -29.06042 1.000 18.85375 307 SER B N 1
ATOM 4960 C CA . SER B 1 330 ? -40.66527 1.34852 -30.17797 1.000 18.96553 307 SER B CA 1
ATOM 4961 C C . SER B 1 330 ? -40.67535 2.81074 -30.61316 1.000 20.62627 307 SER B C 1
ATOM 4962 O O . SER B 1 330 ? -40.75295 3.10418 -31.81441 1.000 19.20068 307 SER B O 1
ATOM 4965 N N . GLN B 1 331 ? -40.57650 3.74819 -29.66024 1.000 20.20097 308 GLN B N 1
ATOM 4966 C CA . GLN B 1 331 ? -40.55142 5.15801 -30.04534 1.000 17.91284 308 GLN B CA 1
ATOM 4967 C C . GLN B 1 331 ? -39.25001 5.51635 -30.74543 1.000 14.71431 308 GLN B C 1
ATOM 4968 O O . GLN B 1 331 ? -39.24485 6.32463 -31.67611 1.000 16.76036 308 GLN B O 1
ATOM 4974 N N . HIS B 1 332 ? -38.13772 4.93401 -30.30294 1.000 15.49506 309 HIS B N 1
ATOM 4975 C CA . HIS B 1 332 ? -36.87360 5.12549 -30.99619 1.000 14.74469 309 HIS B CA 1
ATOM 4976 C C . HIS B 1 332 ? -36.98750 4.68256 -32.44999 1.000 15.14045 309 HIS B C 1
ATOM 4977 O O . HIS B 1 332 ? -36.56433 5.39103 -33.36967 1.000 18.47231 309 HIS B O 1
ATOM 4984 N N . PHE B 1 333 ? -37.57782 3.50938 -32.67827 1.000 17.98797 310 PHE B N 1
ATOM 4985 C CA . PHE B 1 333 ? -37.67854 3.01654 -34.04829 1.000 18.56489 310 PHE B CA 1
ATOM 4986 C C . PHE B 1 333 ? -38.52977 3.93648 -34.91491 1.000 17.90124 310 PHE B C 1
ATOM 4987 O O . PHE B 1 333 ? -38.24503 4.11336 -36.10926 1.000 17.54165 310 PHE B O 1
ATOM 4995 N N . ARG B 1 334 ? -39.59967 4.49791 -34.34420 1.000 17.95730 311 ARG B N 1
ATOM 4996 C CA . ARG B 1 334 ? -40.48600 5.36412 -35.11243 1.000 20.73286 311 ARG B CA 1
ATOM 4997 C C . ARG B 1 334 ? -39.76575 6.63158 -35.54638 1.000 18.59027 311 ARG B C 1
ATOM 4998 O O . ARG B 1 334 ? -39.84298 7.03214 -36.71503 1.000 18.29730 311 ARG B O 1
ATOM 5006 N N . VAL B 1 335 ? -39.07649 7.29566 -34.61533 1.000 18.28560 312 VAL B N 1
ATOM 5007 C CA . VAL B 1 335 ? -38.38382 8.51862 -35.00627 1.000 12.71237 312 VAL B CA 1
ATOM 5008 C C . VAL B 1 335 ? -37.17830 8.20644 -35.88792 1.000 15.42416 312 VAL B C 1
ATOM 5009 O O . VAL B 1 335 ? -36.84079 8.99767 -36.77392 1.000 16.11257 312 VAL B O 1
ATOM 5013 N N . GLU B 1 336 ? -36.51717 7.06195 -35.67847 1.000 16.29414 313 GLU B N 1
ATOM 5014 C CA . GLU B 1 336 ? -35.38860 6.70863 -36.52904 1.000 18.13549 313 GLU B CA 1
ATOM 5015 C C . GLU B 1 336 ? -35.84684 6.46911 -37.96230 1.000 17.86356 313 GLU B C 1
ATOM 5016 O O . GLU B 1 336 ? -35.18877 6.91236 -38.91154 1.000 17.34139 313 GLU B O 1
ATOM 5022 N N . ARG B 1 337 ? -36.97497 5.77571 -38.13411 1.000 16.97157 314 ARG B N 1
ATOM 5023 C CA . ARG B 1 337 ? -37.48438 5.50618 -39.47696 1.000 17.07883 314 ARG B CA 1
ATOM 5024 C C . ARG B 1 337 ? -37.83745 6.79404 -40.20994 1.000 18.36677 314 ARG B C 1
ATOM 5025 O O . ARG B 1 337 ? -37.50179 6.95939 -41.38869 1.000 17.48591 314 ARG B O 1
ATOM 5033 N N . ALA B 1 338 ? -38.54011 7.71544 -39.53843 1.000 20.76806 315 ALA B N 1
ATOM 5034 C CA . ALA B 1 338 ? -38.90728 8.96741 -40.19590 1.000 18.42908 315 ALA B CA 1
ATOM 5035 C C . ALA B 1 338 ? -37.66846 9.75893 -40.58282 1.000 19.24287 315 ALA B C 1
ATOM 5036 O O . ALA B 1 338 ? -37.62204 10.37526 -41.65519 1.000 16.00593 315 ALA B O 1
ATOM 5038 N N . TYR B 1 339 ? -36.66580 9.76374 -39.70142 1.000 16.67388 316 TYR B N 1
ATOM 5039 C CA . TYR B 1 339 ? -35.38847 10.41474 -39.98032 1.000 15.93029 316 TYR B CA 1
ATOM 5040 C C . TYR B 1 339 ? -34.69556 9.77562 -41.18421 1.000 17.52147 316 TYR B C 1
ATOM 5041 O O . TYR B 1 339 ? -34.29642 10.47283 -42.12430 1.000 16.08264 316 TYR B O 1
ATOM 5050 N N . TYR B 1 340 ? -34.55272 8.44979 -41.17950 1.000 13.96174 317 TYR B N 1
ATOM 5051 C CA . TYR B 1 340 ? -33.83889 7.79336 -42.27557 1.000 18.40058 317 TYR B CA 1
ATOM 5052 C C . TYR B 1 340 ? -34.58862 7.95769 -43.58837 1.000 18.18857 317 TYR B C 1
ATOM 5053 O O . TYR B 1 340 ? -33.96706 8.11282 -44.64614 1.000 16.54057 317 TYR B O 1
ATOM 5062 N N . ASP B 1 341 ? -35.92430 7.94267 -43.53761 1.000 17.49314 318 ASP B N 1
ATOM 5063 C CA . ASP B 1 341 ? -36.70647 8.21228 -44.73928 1.000 15.17117 318 ASP B CA 1
ATOM 5064 C C . ASP B 1 341 ? -36.38822 9.59217 -45.30248 1.000 22.09714 318 ASP B C 1
ATOM 5065 O O . ASP B 1 341 ? -36.34260 9.77101 -46.52494 1.000 20.32761 318 ASP B O 1
ATOM 5070 N N . ALA B 1 342 ? -36.19962 10.58797 -44.42296 1.000 17.50919 319 ALA B N 1
ATOM 5071 C CA . ALA B 1 342 ? -35.95664 11.95629 -44.86532 1.000 14.48367 319 ALA B CA 1
ATOM 5072 C C . ALA B 1 342 ? -34.56362 12.10960 -45.45431 1.000 19.08797 319 ALA B C 1
ATOM 5073 O O . ALA B 1 342 ? -34.38135 12.84810 -46.43138 1.000 21.06166 319 ALA B O 1
ATOM 5075 N N . ILE B 1 343 ? -33.56993 11.41579 -44.88623 1.000 16.04933 320 ILE B N 1
ATOM 5076 C CA . ILE B 1 343 ? -32.22679 11.44284 -45.46580 1.000 15.02875 320 ILE B CA 1
ATOM 5077 C C . ILE B 1 343 ? -32.25345 10.81854 -46.85315 1.000 16.34578 320 ILE B C 1
ATOM 5078 O O . ILE B 1 343 ? -31.66684 11.35200 -47.80351 1.000 20.76986 320 ILE B O 1
ATOM 5083 N N . TRP B 1 344 ? -32.93293 9.67322 -46.98094 1.000 16.67971 321 TRP B N 1
ATOM 5084 C CA . TRP B 1 344 ? -33.08925 9.01081 -48.27935 1.000 18.84656 321 TRP B CA 1
ATOM 5085 C C . TRP B 1 344 ? -33.72540 9.93985 -49.30187 1.000 23.59015 321 TRP B C 1
ATOM 5086 O O . TRP B 1 344 ? -33.26961 10.02637 -50.45031 1.000 21.31927 321 TRP B O 1
ATOM 5097 N N . GLU B 1 345 ? -34.80156 10.63203 -48.91429 1.000 21.36146 322 GLU B N 1
ATOM 5098 C CA . GLU B 1 345 ? -35.41243 11.57683 -49.84475 1.000 22.52514 322 GLU B CA 1
ATOM 5099 C C . GLU B 1 345 ? -34.43124 12.67595 -50.23548 1.000 23.78890 322 GLU B C 1
ATOM 5100 O O . GLU B 1 345 ? -34.40405 13.10569 -51.39415 1.000 21.32134 322 GLU B O 1
ATOM 5106 N N . GLU B 1 346 ? -33.61196 13.13996 -49.28931 1.000 19.34236 323 GLU B N 1
ATOM 5107 C CA . GLU B 1 346 ? -32.61485 14.15391 -49.62584 1.000 18.16128 323 GLU B CA 1
ATOM 5108 C C . GLU B 1 346 ? -31.55907 13.60162 -50.57564 1.000 27.70774 323 GLU B C 1
ATOM 5109 O O . GLU B 1 346 ? -31.07897 14.32762 -51.45706 1.000 24.33798 323 GLU B O 1
ATOM 5115 N N . MET B 1 347 ? -31.20748 12.32212 -50.42749 1.000 18.57480 324 MET B N 1
ATOM 5116 C CA . MET B 1 347 ? -30.21803 11.70776 -51.31066 1.000 23.79561 324 MET B CA 1
ATOM 5117 C C . MET B 1 347 ? -30.75908 11.51449 -52.71950 1.000 23.92017 324 MET B C 1
ATOM 5118 O O . MET B 1 347 ? -29.98379 11.51749 -53.68142 1.000 24.18671 324 MET B O 1
ATOM 5123 N N . GLN B 1 348 ? -32.07191 11.33126 -52.85935 1.000 20.85030 325 GLN B N 1
ATOM 5124 C CA . GLN B 1 348 ? -32.69293 11.07060 -54.15308 1.000 26.46138 325 GLN B CA 1
ATOM 5125 C C . GLN B 1 348 ? -33.34962 12.30134 -54.76921 1.000 31.82883 325 GLN B C 1
ATOM 5126 O O . GLN B 1 348 ? -34.00001 12.18134 -55.81166 1.000 33.59797 325 GLN B O 1
ATOM 5132 N N . SER B 1 349 ? -33.20711 13.47149 -54.15531 1.000 30.47488 326 SER B N 1
ATOM 5133 C CA . SER B 1 349 ? -33.78424 14.69312 -54.70743 1.000 42.99992 326 SER B CA 1
ATOM 5134 C C . SER B 1 349 ? -32.69910 15.73447 -54.91638 1.000 43.07304 326 SER B C 1
ATOM 5135 O O . SER B 1 349 ? -32.40437 16.51813 -54.01683 1.000 67.82116 326 SER B O 1
#

Radius of gyration: 25.58 Å; Cα contacts (8 Å, |Δi|>4): 842; chains: 2; bounding box: 59×59×77 Å

Organism: Pseudomonas aeruginosa (strain ATCC 15692 / DSM 22644 / CIP 104116 / JCM 14847 / LMG 12228 / 1C / PRS 101 / PAO1) (NCBI:txid208964)

Foldseek 3Di:
DLQCLALLNLLVVPPDPLSVLVNLCQPPPRDPVSLVVSLVVLLVLLLVLVVPDVVSVVVSLSLLLSLLPGDDVSRNVSSVVSNVSNVVNVVVPFDFDDDPFFDDPVVLVVVLVVLVVVVPPPVLVCLLVLNADLVLVLLVLVLVLLVQQCVLVLLVLLLVLPPDPVLVVVSVVVSCVQCQNPDNCRHLSNLSQLLSVVSPHHRRSSDDDPDSLSSVLVSLQSCQSNDNLVLSNVLVVCVPALPCQVSLVSNLVSVVSVPDDCSSSVSSVVRNDPDHSCPDPNCVVVNVCRNPVVSSGSNVSNSNVSVVSVVVVVVVSVVVSVVD/DQCLALLVLLVPDPDVLSVLVVQCQDPPHDPVSLVVSLVVLLVLLLVVLVPDVVSVLVSLSLLLSLQPGDPVSRNVSSVVSNVSNVVSVVVSFDWPPDPAFDDPVVLVVVVVVVCVVQPPCPDPLLVCLLVLVADLVLVLLVLVLVLLVQQCVLVLLVLLLVLDPDPVLVVLSVVVSCVCCQPPDNCRRLSNLSQLLSVVSPHHRDSSDDDPDSLSSVLVSLQSCQSNDNLVLLNLLVCLSPQLPPLPSLVSNLVSVVVVVDDCSSSVSSVSRNDDAHSCRDPNCVVVVVCSNPVVSSGNNVSNNVVSSVSVNVSSVVSVVVSVD

Solvent-accessible surface area: 26520 Å² total; per-residue (Å²): 184,100,46,117,10,64,0,72,56,28,0,133,121,34,127,60,72,42,0,101,62,1,22,79,0,3,28,109,148,20,72,48,178,40,16,45,48,0,21,77,30,0,26,65,22,0,69,37,6,58,134,72,66,84,79,7,77,62,17,3,18,50,0,1,16,2,0,3,43,11,14,14,36,60,10,22,62,10,8,71,31,0,1,40,18,0,25,133,21,22,48,108,91,22,89,74,30,130,51,113,73,42,51,63,84,75,84,0,62,51,94,0,88,118,31,72,80,111,112,100,34,76,0,7,60,66,3,50,77,45,66,18,57,65,50,18,9,45,1,9,3,92,12,7,7,22,25,3,17,21,19,5,46,4,0,3,8,0,7,48,23,2,37,48,4,31,10,0,0,5,0,1,29,18,1,22,22,4,2,12,97,104,73,50,158,22,1,24,0,83,11,0,21,65,0,1,72,39,19,58,32,97,33,47,30,37,15,55,3,129,29,85,61,2,9,12,9,10,3,11,8,0,2,0,1,43,43,39,52,10,0,20,0,1,0,0,3,7,16,23,38,3,45,21,24,38,46,15,60,84,5,21,132,8,5,63,152,52,63,20,56,113,87,59,0,55,9,0,104,68,18,39,39,174,74,92,40,52,65,31,104,32,16,112,3,2,15,136,32,4,111,69,43,131,2,0,28,10,0,6,9,0,0,24,26,1,27,77,21,45,133,47,0,33,77,18,0,42,58,50,0,110,94,90,136,64,130,11,62,2,110,58,22,4,159,125,33,137,51,72,38,2,61,44,1,26,83,2,21,56,155,90,24,70,52,177,73,16,58,49,0,15,69,102,1,28,62,21,0,44,39,5,50,139,61,71,82,78,10,85,63,13,2,19,40,0,0,14,0,0,4,43,12,15,18,37,79,22,20,62,11,6,70,34,0,1,47,20,0,24,127,10,22,49,153,76,21,84,72,24,121,38,117,72,40,45,59,100,72,78,0,58,62,98,0,63,67,34,35,84,75,55,35,22,37,66,11,71,4,6,96,56,8,50,78,49,68,26,57,103,64,29,11,44,18,6,0,91,13,14,7,27,20,5,19,21,23,3,45,3,0,3,8,1,6,49,23,3,43,49,6,44,13,0,1,3,0,1,35,27,1,22,24,7,2,12,95,106,85,69,60,20,0,23,0,81,7,0,9,63,0,2,110,40,7,64,30,91,21,48,31,48,17,57,4,128,29,95,60,2,9,16,9,10,4,10,10,0,3,0,3,45,42,44,53,14,0,21,1,2,0,0,3,4,13,28,36,4,36,44,25,57,23,25,41,34,12,53,58,12,5,66,85,49,68,11,50,58,88,60,0,55,8,2,32,68,38,79,50,177,71,82,37,83,64,29,97,32,16,119,7,0,33,141,49,6,103,66,39,131,2,0,35,10,0,11,10,1,4,40,29,2,6,100,22,17,88,48,0,18,60,15,0,62,114,62,11,92,129

Nearest PDB structures (foldseek):
  8w1q-assembly1_A  TM=1.003E+00  e=5.926E-43  Pseudomonas aeruginosa
  9b9m-assembly2_C  TM=9.880E-01  e=1.954E-38  Pseudomonas aeruginosa
  3bjd-assembly1_A  TM=9.843E-01  e=4.197E-38  Pseudomonas aeruginosa PAO1
  9b9m-assembly1_B  TM=9.856E-01  e=5.190E-38  Pseudomonas aeruginosa
  3bjd-assembly1_B  TM=9.796E-01  e=4.767E-38  Pseudomonas aeruginosa PAO1

Sequence (649 aa):
MNTRNFSLPQLQNLPIEEARIVADALAVHATSRQIDSAASKLAALAEAGLKGDRQAYAAYQQQLLYVLSLSDDVATAQTRRWLARAIYRVEERFMPAADLSRALSEEDFQKRLEQEIAAERHPMSQYVFSGSASRAQLQVFLRHQWFRTFRLYRDAADLLVNLTDVDEAAALARYLYGELGEEDEKGSHPRLLAKLLEAIGLEADFQAVSTMPEEIAYLNNRARAFRHAEVGWGLAVFYITELVVPGNHEKLYRALLQAGLSEDQAEYYKVHISLVPPRAKRREWQLIARRIPDVQFQNAFLTSLSQHFRVERRAYYDAIWEEMQSVNTRNFSLPQQLQNLPIEEARIVADALAVHATSRQIDSAASKLAALAEAGLKGDRQAYAAYQQQLLYVLSLSDDVATAQTRRWLARAIYRVEERFMPAADLSRALSEEDFQKRLEQEIAAQSRERHPMMSQYVFSGSASRAQLQVFLRRHQWFRTFRLYRDAADLLVNLTDVDEAAALARYLYGELGEEDEKGSHPRLLAKLLEAIGLEADFQAVSTMPEEIAYLNNRARAFRHAEVGWGLAVFYITELVVPGNHEKLYRALLQAGLSEDQAEYYKVHISLVPPRAKREWQLIARRIPDVQFQNAFLTSLSQHFRVERAYYDAIWEEMQS

Secondary structure (DSSP, 8-state):
-TTTTSHHHHHHT--SHHHHHHHHHHSTT--HHHHHHHHHHHHHHHHHHHTT-HHHHHHHHHHHHHHHH---GGGHHHHHHHHHHHHHHHHHHS-----SSPPPHHHHHHHHHHHHH----HHHHHHHTT---HHHHHHHHHHHHHHHTTHHHHHHHHHHT--SHHHHHHHHHHHHHHTTTT-GGGSHHHHHHHHHHHHT----TT-----HHHHHHHHHHHHHHH-SSTHHHHHHHIIIIIT-HHHHHHHHHHHHHTT--TTTTHHHHTT--SS-GGGSGGGHHHHTTTT-HHHHHHHHHHHHHHHHHHHHHHHHHHHHHHT-/--TTSHHHHHHT--SHHHHHHHHHTSTT--HHHHHHHHHHHHHHHHHHHTT-HHHHHHHHHHHHHHHH---GGGHHHHHHHHHHHHHHHHHHS-----SSPPPHHHHHHHHHHHHHHH-GGGSHHHHHHHTT---HHHHHHHHHHHHHHHTTHHHHHHHHHHH--SHHHHHHHHHHHHHHTTTT-GGGSHHHHHHHHHHHTT----TT-----HHHHHHHHHHHHHHH-SSTHHHHHHHIIIIIS-HHHHHHHHHHHHHTT--TTTTHHHHTT---S-GGGSTTHHHHHHHTT-HHHHHHHHHHHHHHHHHHHHHHHHHHHHHT-

InterPro domains:
  IPR016084 Haem oxygenase-like, multi-helical [G3DSA:1.20.910.10] (103-328)
  IPR016084 Haem oxygenase-like, multi-helical [SSF48613] (107-321)
  IPR029474 Haem-oxygenase-associated, N-terminal helices [PF14515] (1-93)
  IPR037061 Lytic transglycosylase, superhelical linker domain superfamily [G3DSA:1.10.1240.20] (6-93)
  IPR039068 Pyrroloquinoline-quinone synthase-like [PTHR40279] (1-323)